Protein AF-0000000084853420 (afdb_homodimer)

Solvent-accessible surface area (backbone atoms only — not comparable to full-atom values): 25354 Å² total; per-residue (Å²): 122,79,71,49,55,56,67,43,65,71,57,53,54,50,48,54,52,38,69,76,38,66,84,68,36,56,29,33,43,26,35,35,35,91,92,45,84,41,27,43,43,42,81,41,51,62,73,45,74,47,56,30,91,78,32,51,34,31,56,25,43,30,34,61,47,59,63,79,36,72,64,50,61,24,34,76,75,37,33,35,26,17,27,32,31,68,32,77,93,63,36,31,35,44,29,38,32,29,40,49,35,46,46,51,26,88,84,35,92,54,20,64,59,27,50,50,49,38,43,48,55,18,63,77,36,65,84,36,38,58,30,67,44,38,60,89,74,45,65,57,64,62,54,47,48,54,57,55,68,71,48,52,35,51,61,40,15,56,42,58,47,70,57,56,67,37,76,42,70,74,42,68,73,46,59,68,69,48,63,66,58,37,57,85,56,57,96,80,44,50,70,65,46,46,50,45,40,52,41,16,53,47,30,40,22,34,31,39,34,42,67,46,33,37,45,38,38,36,64,70,44,89,75,53,44,23,37,39,37,34,60,37,92,85,48,45,66,46,74,45,58,26,33,88,123,78,71,48,54,55,66,43,65,70,57,54,54,50,48,53,50,37,70,76,37,66,85,68,36,56,30,34,43,26,36,36,35,90,92,45,86,40,26,43,43,40,79,41,50,62,73,45,75,49,53,30,89,78,34,52,33,30,55,23,43,31,36,62,47,59,62,79,35,72,65,49,60,24,34,75,76,37,33,34,26,16,27,32,31,68,32,77,95,64,37,32,34,45,28,37,31,30,39,49,34,45,45,52,25,88,84,36,92,56,20,65,59,26,50,50,48,38,44,49,55,20,63,78,36,66,83,35,37,58,30,67,44,38,61,88,73,44,66,58,65,62,54,45,48,54,55,56,67,70,48,52,34,53,61,42,14,57,44,60,46,71,56,55,67,37,73,43,71,75,42,69,72,45,58,68,69,49,63,65,60,38,56,86,59,56,96,81,44,51,69,66,47,44,50,47,41,51,43,16,52,48,29,40,21,35,31,40,35,42,65,46,33,36,45,36,38,36,64,72,45,88,76,53,44,23,38,39,37,34,60,37,92,86,48,45,67,46,73,44,58,24,31,89

Nearest PDB structures (foldseek):
  2i51-assembly1_A  TM=8.371E-01  e=6.463E-18  Nostoc punctiforme PCC 73102
  2i51-assembly1_B  TM=8.275E-01  e=1.420E-17  Nostoc punctiforme PCC 73102
  2ou5-assembly1_B  TM=7.663E-01  e=4.187E-11  Jannaschia sp. CCS1
  2i02-assembly1_B  TM=7.041E-01  e=1.397E-06  Nostoc punctiforme PCC 73102
  2i02-assembly1_A  TM=6.610E-01  e=1.891E-06  Nostoc punctiforme PCC 73102

Secondary structure (DSSP, 8-state):
-----PPPHHHHHHHHHHHH-TT--EEEEEEE-TTSS-EEEEEEE--EEE--TT-TTSPEEEEEEETTSHHHHHHHH--EEEEEEEETTTTEEEEEEEEEEEE--TTSTTHHHHHHHHHHHHHHSTTSHHHHT-TTTS-HHHHHHHHHHHS-HHHHHHTTSSPTTSB-TTHHHHHTTS-S------TT--HHHHHHHHHHHHHEEEEEEEEEEEEEEE-SSSS-EEEEEEE-TTSSEEEEEE--/-----PPPHHHHHHHHHHHH-TT--EEEEEEE-TTSS-EEEEEEE--EEE--TT-TTSPEEEEEEETTSHHHHHHHH--EEEEEEEETTTTEEEEEEEEEEEE--TTSTTHHHHHHHHHHHHHH-TTSHHHHT-TTTS-HHHHHHHHHHHS-HHHHHHTTSSPTTSB-TTHHHHHTTS-S------TT--HHHHHHHHHHHHHEEEEEEEEEEEEEEE-SSSS-EEEEEEE-TTSSEEEEEE--

Organism: Agaricus bisporus var. burnettii (strain JB137-S8 / ATCC MYA-4627 / FGSC 10392) (NCBI:txid597362)

Foldseek 3Di:
DQAPQDAAPVVVVVVVVCVVVVVLQKKKKWFDDPVDPDIDIDIWGWDDWDFDPRHNNFIKTKTKDFCLDPVVVRCLVPQWMKMWRADPVQRKIKIFTFGKAKCADPPAPCRVSRLVSLQVSCVVPCQHRSVNCVSVPHPVLVVQVVSLQVDFQQVLQVLQDPDPPDDDPPPPVVVVPGDRGADDADPPRDPVNVVSNVSSSRRMMMMITGGQKMWMWGVNDPVTWIKIWGADPVHHTDIDTDDD/DQAPQDAAPVVVVVVVVCVVVVVLQKKKKWFDDPVDPDIDIDIWGWDDWDFDPRHNNWIKTKTKDFCLDPVVVRCLVPQWMKMWRADPVQRKIKIFTFGKAKDADPPAPCRVSRLVSLQVSCVVPCQHRSVNCVSVPHPVLVVLVVSLQPDFQQVLQVLQDPDPPDDDPPPPVVVVPGDRGADDADPPRDPVNVVSNVSSSRRMMMMITGGQKMWMWGVNDPVTWIKIWGADPVGHTDIDTDDD

Radius of gyration: 23.82 Å; Cα contacts (8 Å, |Δi|>4): 1023; chains: 2; bounding box: 63×71×55 Å

pLDDT: mean 95.32, std 7.22, range [38.47, 98.94]

Sequence (488 aa):
MPLNTTIPRWKTLLDKTLAQFPRSNTFQLATIDTASPIPHVRSHIFRSFLQSESTPNLPLLISSTDIRTPKVDQIINNPNIETSWWIEDTQEQFRFTGRLSLVASPHHELFTVTRDHLVNNAKVDPEGGLAALKPAEYDWETKRFEMFKAMSAHMKASWCRPVPGSILKGGQEEARKWPERVEEPGDDGNEEAKKNWATALSNFALVVIEPIEIDYLTMAIVPNRRFRFVRAVEGGWDEVEVVPMPLNTTIPRWKTLLDKTLAQFPRSNTFQLATIDTASPIPHVRSHIFRSFLQSESTPNLPLLISSTDIRTPKVDQIINNPNIETSWWIEDTQEQFRFTGRLSLVASPHHELFTVTRDHLVNNAKVDPEGGLAALKPAEYDWETKRFEMFKAMSAHMKASWCRPVPGSILKGGQEEARKWPERVEEPGDDGNEEAKKNWATALSNFALVVIEPIEIDYLTMAIVPNRRFRFVRAVEGGWDEVEVVP

Structure (mmCIF, N/CA/C/O backbone):
data_AF-0000000084853420-model_v1
#
loop_
_entity.id
_entity.type
_entity.pdbx_description
1 polymer "Pyridoxamine 5'-phosphate oxidase Alr4036 family FMN-binding domain-containing protein"
#
loop_
_atom_site.group_PDB
_atom_site.id
_atom_site.type_symbol
_atom_site.label_atom_id
_atom_site.label_alt_id
_atom_site.label_comp_id
_atom_site.label_asym_id
_atom_site.label_entity_id
_atom_site.label_seq_id
_atom_site.pdbx_PDB_ins_code
_atom_site.Cartn_x
_atom_site.Cartn_y
_atom_site.Cartn_z
_atom_site.occupancy
_atom_site.B_iso_or_equiv
_atom_site.auth_seq_id
_atom_site.auth_comp_id
_atom_site.auth_asym_id
_atom_site.auth_atom_id
_atom_site.pdbx_PDB_model_num
ATOM 1 N N . MET A 1 1 ? -27.828 -24.516 5.926 1 38.84 1 MET A N 1
ATOM 2 C CA . MET A 1 1 ? -28.266 -23.188 5.492 1 38.84 1 MET A CA 1
ATOM 3 C C . MET A 1 1 ? -27.922 -22.969 4.023 1 38.84 1 MET A C 1
ATOM 5 O O . MET A 1 1 ? -26.891 -23.438 3.537 1 38.84 1 MET A O 1
ATOM 9 N N . PRO A 1 2 ? -28.797 -22.625 3.289 1 48.44 2 PRO A N 1
ATOM 10 C CA . PRO A 1 2 ? -28.5 -22.547 1.855 1 48.44 2 PRO A CA 1
ATOM 11 C C . PRO A 1 2 ? -27.266 -21.719 1.554 1 48.44 2 PRO A C 1
ATOM 13 O O . PRO A 1 2 ? -26.953 -20.766 2.277 1 48.44 2 PRO A O 1
ATOM 16 N N . LEU A 1 3 ? -26.25 -22.438 0.943 1 56.06 3 LEU A N 1
ATOM 17 C CA . LEU A 1 3 ? -25.016 -21.781 0.542 1 56.06 3 LEU A CA 1
ATOM 18 C C . LEU A 1 3 ? -25.297 -20.453 -0.151 1 56.06 3 LEU A C 1
ATOM 20 O O . LEU A 1 3 ? -26.109 -20.391 -1.066 1 56.06 3 LEU A O 1
ATOM 24 N N . ASN A 1 4 ? -25.25 -19.344 0.563 1 63.25 4 ASN A N 1
ATOM 25 C CA . ASN A 1 4 ? -25.359 -18.031 -0.069 1 63.25 4 ASN A CA 1
ATOM 26 C C . ASN A 1 4 ? -24.5 -17.938 -1.323 1 63.25 4 ASN A C 1
ATOM 28 O O . ASN A 1 4 ? -23.266 -17.984 -1.241 1 63.25 4 ASN A O 1
ATOM 32 N N . THR A 1 5 ? -25.109 -18.203 -2.492 1 76.88 5 THR A N 1
ATOM 33 C CA . THR A 1 5 ? -24.422 -18.266 -3.773 1 76.88 5 THR A CA 1
ATOM 34 C C . THR A 1 5 ? -24.391 -16.891 -4.441 1 76.88 5 THR A C 1
ATOM 36 O O . THR A 1 5 ? -23.984 -16.766 -5.598 1 76.88 5 THR A O 1
ATOM 39 N N . THR A 1 6 ? -24.781 -15.969 -3.697 1 85.12 6 THR A N 1
ATOM 40 C CA . THR A 1 6 ? -24.875 -14.641 -4.297 1 85.12 6 THR A CA 1
ATOM 41 C C . THR A 1 6 ? -23.5 -13.977 -4.336 1 85.12 6 THR A C 1
ATOM 43 O O . THR A 1 6 ? -22.781 -13.969 -3.336 1 85.12 6 THR A O 1
ATOM 46 N N . ILE A 1 7 ? -23.125 -13.508 -5.535 1 92.25 7 ILE A N 1
ATOM 47 C CA . ILE A 1 7 ? -21.891 -12.75 -5.691 1 92.25 7 ILE A CA 1
ATOM 48 C C . ILE A 1 7 ? -21.922 -11.516 -4.785 1 92.25 7 ILE A C 1
ATOM 50 O O . ILE A 1 7 ? -22.875 -10.742 -4.816 1 92.25 7 ILE A O 1
ATOM 54 N N . PRO A 1 8 ? -20.922 -11.461 -3.959 1 94.88 8 PRO A N 1
ATOM 55 C CA . PRO A 1 8 ? -20.969 -10.297 -3.066 1 94.88 8 PRO A CA 1
ATOM 56 C C . PRO A 1 8 ? -20.859 -8.969 -3.816 1 94.88 8 PRO A C 1
ATOM 58 O O . PRO A 1 8 ? -20.203 -8.898 -4.859 1 94.88 8 PRO A O 1
ATOM 61 N N . ARG A 1 9 ? -21.422 -7.938 -3.283 1 96.5 9 ARG A N 1
ATOM 62 C CA . ARG A 1 9 ? -21.5 -6.637 -3.941 1 96.5 9 ARG A CA 1
ATOM 63 C C . ARG A 1 9 ? -20.109 -6.078 -4.207 1 96.5 9 ARG A C 1
ATOM 65 O O . ARG A 1 9 ? -19.875 -5.449 -5.238 1 96.5 9 ARG A O 1
ATOM 72 N N . TRP A 1 10 ? -19.172 -6.25 -3.242 1 97.88 10 TRP A N 1
ATOM 73 C CA . TRP A 1 10 ? -17.844 -5.699 -3.434 1 97.88 10 TRP A CA 1
ATOM 74 C C . TRP A 1 10 ? -17.188 -6.277 -4.688 1 97.88 10 TRP A C 1
ATOM 76 O O . TRP A 1 10 ? -16.453 -5.578 -5.383 1 97.88 10 TRP A O 1
ATOM 86 N N . LYS A 1 11 ? -17.406 -7.566 -4.969 1 97.81 11 LYS A N 1
ATOM 87 C CA . LYS A 1 11 ? -16.844 -8.156 -6.176 1 97.81 11 LYS A CA 1
ATOM 88 C C . LYS A 1 11 ? -17.5 -7.582 -7.43 1 97.81 11 LYS A C 1
ATOM 90 O O . LYS A 1 11 ? -16.812 -7.332 -8.43 1 97.81 11 LYS A O 1
ATOM 95 N N . THR A 1 12 ? -18.828 -7.418 -7.348 1 97.62 12 THR A N 1
ATOM 96 C CA . THR A 1 12 ? -19.547 -6.824 -8.477 1 97.62 12 THR A CA 1
ATOM 97 C C . THR A 1 12 ? -18.984 -5.438 -8.797 1 97.62 12 THR A C 1
ATOM 99 O O . THR A 1 12 ? -18.766 -5.105 -9.961 1 97.62 12 THR A O 1
ATOM 102 N N . LEU A 1 13 ? -18.766 -4.676 -7.793 1 98 13 LEU A N 1
ATOM 103 C CA . LEU A 1 13 ? -18.219 -3.336 -7.957 1 98 13 LEU A CA 1
ATOM 104 C C . LEU A 1 13 ? -16.828 -3.395 -8.594 1 98 13 LEU A C 1
ATOM 106 O O . LEU A 1 13 ? -16.547 -2.654 -9.539 1 98 13 LEU A O 1
ATOM 110 N N . LEU A 1 14 ? -15.984 -4.262 -8.117 1 98.44 14 LEU A N 1
ATOM 111 C CA . LEU A 1 14 ? -14.617 -4.387 -8.625 1 98.44 14 LEU A CA 1
ATOM 112 C C . LEU A 1 14 ? -14.625 -4.895 -10.062 1 98.44 14 LEU A C 1
ATOM 114 O O . LEU A 1 14 ? -13.875 -4.395 -10.906 1 98.44 14 LEU A O 1
ATOM 118 N N . ASP A 1 15 ? -15.5 -5.844 -10.328 1 98.19 15 ASP A N 1
ATOM 119 C CA . ASP A 1 15 ? -15.609 -6.379 -11.68 1 98.19 15 ASP A CA 1
ATOM 120 C C . ASP A 1 15 ? -15.992 -5.285 -12.672 1 98.19 15 ASP A C 1
ATOM 122 O O . ASP A 1 15 ? -15.438 -5.215 -13.773 1 98.19 15 ASP A O 1
ATOM 126 N N . LYS A 1 16 ? -16.938 -4.551 -12.289 1 98.12 16 LYS A N 1
ATOM 127 C CA . LYS A 1 16 ? -17.375 -3.461 -13.148 1 98.12 16 LYS A CA 1
ATOM 128 C C . LYS A 1 16 ? -16.234 -2.498 -13.453 1 98.12 16 LYS A C 1
ATOM 130 O O . LYS A 1 16 ? -16.031 -2.1 -14.602 1 98.12 16 LYS A O 1
ATOM 135 N N . THR A 1 17 ? -15.508 -2.115 -12.43 1 98 17 THR A N 1
ATOM 136 C CA . THR A 1 17 ? -14.375 -1.2 -12.57 1 98 17 THR A CA 1
ATOM 137 C C . THR A 1 17 ? -13.312 -1.786 -13.492 1 98 17 THR A C 1
ATOM 139 O O . THR A 1 17 ? -12.844 -1.113 -14.414 1 98 17 THR A O 1
ATOM 142 N N . LEU A 1 18 ? -12.969 -3.061 -13.289 1 97.94 18 LEU A N 1
ATOM 143 C CA . LEU A 1 18 ? -11.898 -3.691 -14.055 1 97.94 18 LEU A CA 1
ATOM 144 C C . LEU A 1 18 ? -12.336 -3.939 -15.492 1 97.94 18 LEU A C 1
ATOM 146 O O . LEU A 1 18 ? -11.5 -3.949 -16.406 1 97.94 18 LEU A O 1
ATOM 150 N N . ALA A 1 19 ? -13.633 -4.141 -15.688 1 98.06 19 ALA A N 1
ATOM 151 C CA . ALA A 1 19 ? -14.148 -4.27 -17.047 1 98.06 19 ALA A CA 1
ATOM 152 C C . ALA A 1 19 ? -13.953 -2.975 -17.828 1 98.06 19 ALA A C 1
ATOM 154 O O . ALA A 1 19 ? -13.633 -3.004 -19.016 1 98.06 19 ALA A O 1
ATOM 155 N N . GLN A 1 20 ? -14.125 -1.887 -17.172 1 97.75 20 GLN A N 1
ATOM 156 C CA . GLN A 1 20 ? -14 -0.577 -17.812 1 97.75 20 GLN A CA 1
ATOM 157 C C . GLN A 1 20 ? -12.539 -0.155 -17.906 1 97.75 20 GLN A C 1
ATOM 159 O O . GLN A 1 20 ? -12.133 0.484 -18.891 1 97.75 20 GLN A O 1
ATOM 164 N N . PHE A 1 21 ? -11.766 -0.475 -16.906 1 97.31 21 PHE A N 1
ATOM 165 C CA . PHE A 1 21 ? -10.359 -0.098 -16.844 1 97.31 21 PHE A CA 1
ATOM 166 C C . PHE A 1 21 ? -9.492 -1.309 -16.531 1 97.31 21 PHE A C 1
ATOM 168 O O . PHE A 1 21 ? -8.922 -1.407 -15.438 1 97.31 21 PHE A O 1
ATOM 175 N N . PRO A 1 22 ? -9.25 -2.125 -17.5 1 95.88 22 PRO A N 1
ATOM 176 C CA . PRO A 1 22 ? -8.555 -3.395 -17.281 1 95.88 22 PRO A CA 1
ATOM 177 C C . PRO A 1 22 ? -7.113 -3.203 -16.812 1 95.88 22 PRO A C 1
ATOM 179 O O . PRO A 1 22 ? -6.535 -4.105 -16.203 1 95.88 22 PRO A O 1
ATOM 182 N N . ARG A 1 23 ? -6.461 -2.027 -17.031 1 94.38 23 ARG A N 1
ATOM 183 C CA . ARG A 1 23 ? -5.074 -1.791 -16.625 1 94.38 23 ARG A CA 1
ATOM 184 C C . ARG A 1 23 ? -4.988 -1.332 -15.18 1 94.38 23 ARG A C 1
ATOM 186 O O . ARG A 1 23 ? -3.895 -1.18 -14.633 1 94.38 23 ARG A O 1
ATOM 193 N N . SER A 1 24 ? -6.16 -1.145 -14.531 1 96.94 24 SER A N 1
ATOM 194 C CA . SER A 1 24 ? -6.203 -0.733 -13.133 1 96.94 24 SER A CA 1
ATOM 195 C C . SER A 1 24 ? -6.168 -1.939 -12.203 1 96.94 24 SER A C 1
ATOM 197 O O . SER A 1 24 ? -6.973 -2.039 -11.281 1 96.94 24 SER A O 1
ATOM 199 N N . ASN A 1 25 ? -5.172 -2.869 -12.461 1 98 25 ASN A N 1
ATOM 200 C CA . ASN A 1 25 ? -5.145 -4.121 -11.711 1 98 25 ASN A CA 1
ATOM 201 C C . ASN A 1 25 ? -3.945 -4.18 -10.773 1 98 25 ASN A C 1
ATOM 203 O O . ASN A 1 25 ? -3.578 -5.254 -10.297 1 98 25 ASN A O 1
ATOM 207 N N . THR A 1 26 ? -3.256 -3.006 -10.508 1 98.38 26 THR A N 1
ATOM 208 C CA . THR A 1 26 ? -2.152 -2.926 -9.562 1 98.38 26 THR A CA 1
ATOM 209 C C . THR A 1 26 ? -2.66 -2.568 -8.172 1 98.38 26 THR A C 1
ATOM 211 O O . THR A 1 26 ? -3.463 -1.645 -8.016 1 98.38 26 THR A O 1
ATOM 214 N N . PHE A 1 27 ? -2.281 -3.322 -7.168 1 98.75 27 PHE A N 1
ATOM 215 C CA . PHE A 1 27 ? -2.613 -3.006 -5.785 1 98.75 27 PHE A CA 1
ATOM 216 C C . PHE A 1 27 ? -1.39 -3.15 -4.887 1 98.75 27 PHE A C 1
ATOM 218 O O . PHE A 1 27 ? -0.365 -3.691 -5.309 1 98.75 27 PHE A O 1
ATOM 225 N N . GLN A 1 28 ? -1.406 -2.578 -3.707 1 98.94 28 GLN A N 1
ATOM 226 C CA . GLN A 1 28 ? -0.316 -2.658 -2.74 1 98.94 28 GLN A CA 1
ATOM 227 C C . GLN A 1 28 ? -0.636 -3.658 -1.634 1 98.94 28 GLN A C 1
ATOM 229 O O . GLN A 1 28 ? -1.738 -3.65 -1.082 1 98.94 28 GLN A O 1
ATOM 234 N N . LEU A 1 29 ? 0.325 -4.512 -1.329 1 98.94 29 LEU A N 1
ATOM 235 C CA . LEU A 1 29 ? 0.195 -5.594 -0.356 1 98.94 29 LEU A CA 1
ATOM 236 C C . LEU A 1 29 ? 1.131 -5.371 0.828 1 98.94 29 LEU A C 1
ATOM 238 O O . LEU A 1 29 ? 2.344 -5.242 0.65 1 98.94 29 LEU A O 1
ATOM 242 N N . ALA A 1 30 ? 0.533 -5.328 2.018 1 98.88 30 ALA A N 1
ATOM 243 C CA . ALA A 1 30 ? 1.322 -5.145 3.232 1 98.88 30 ALA A CA 1
ATOM 244 C C . ALA A 1 30 ? 1.454 -6.453 4.004 1 98.88 30 ALA A C 1
ATOM 246 O O . ALA A 1 30 ? 0.475 -7.188 4.168 1 98.88 30 ALA A O 1
ATOM 247 N N . THR A 1 31 ? 2.654 -6.77 4.445 1 98.75 31 THR A N 1
ATOM 248 C CA . THR A 1 31 ? 2.975 -7.91 5.297 1 98.75 31 THR A CA 1
ATOM 249 C C . THR A 1 31 ? 3.736 -7.457 6.539 1 98.75 31 THR A C 1
ATOM 251 O O . THR A 1 31 ? 4.16 -6.305 6.629 1 98.75 31 THR A O 1
ATOM 254 N N . ILE A 1 32 ? 3.838 -8.336 7.465 1 97.44 32 ILE A N 1
ATOM 255 C CA . ILE A 1 32 ? 4.621 -8.102 8.672 1 97.44 32 ILE A CA 1
ATOM 256 C C . ILE A 1 32 ? 5.812 -9.055 8.711 1 97.44 32 ILE A C 1
ATOM 258 O O . ILE A 1 32 ? 5.656 -10.266 8.508 1 97.44 32 ILE A O 1
ATOM 262 N N . ASP A 1 33 ? 7.004 -8.477 8.812 1 95.69 33 ASP A N 1
ATOM 263 C CA . ASP A 1 33 ? 8.164 -9.266 9.211 1 95.69 33 ASP A CA 1
ATOM 264 C C . ASP A 1 33 ? 8.219 -9.43 10.727 1 95.69 33 ASP A C 1
ATOM 266 O O . ASP A 1 33 ? 8.539 -8.477 11.445 1 95.69 33 ASP A O 1
ATOM 270 N N . THR A 1 34 ? 7.977 -10.562 11.219 1 93.31 34 THR A N 1
ATOM 271 C CA . THR A 1 34 ? 7.852 -10.781 12.656 1 93.31 34 THR A CA 1
ATOM 272 C C . THR A 1 34 ? 9.172 -10.523 13.367 1 93.31 34 THR A C 1
ATOM 274 O O . THR A 1 34 ? 9.211 -10.375 14.586 1 93.31 34 THR A O 1
ATOM 277 N N . ALA A 1 35 ? 10.25 -10.461 12.602 1 94.12 35 ALA A N 1
ATOM 278 C CA . ALA A 1 35 ? 11.57 -10.211 13.18 1 94.12 35 ALA A CA 1
ATOM 279 C C . ALA A 1 35 ? 11.867 -8.719 13.227 1 94.12 35 ALA A C 1
ATOM 281 O O . ALA A 1 35 ? 12.891 -8.297 13.773 1 94.12 35 ALA A O 1
ATOM 282 N N . SER A 1 36 ? 10.984 -7.957 12.57 1 94.25 36 SER A N 1
ATOM 283 C CA . SER A 1 36 ? 11.195 -6.516 12.477 1 94.25 36 SER A CA 1
ATOM 284 C C . SER A 1 36 ? 9.914 -5.75 12.812 1 94.25 36 SER A C 1
ATOM 286 O O . SER A 1 36 ? 8.812 -6.195 12.484 1 94.25 36 SER A O 1
ATOM 288 N N . PRO A 1 37 ? 10.031 -4.613 13.477 1 94.94 37 PRO A N 1
ATOM 289 C CA . PRO A 1 37 ? 8.859 -3.793 13.789 1 94.94 37 PRO A CA 1
ATOM 290 C C . PRO A 1 37 ? 8.359 -2.996 12.586 1 94.94 37 PRO A C 1
ATOM 292 O O . PRO A 1 37 ? 7.441 -2.186 12.719 1 94.94 37 PRO A O 1
ATOM 295 N N . ILE A 1 38 ? 8.906 -3.236 11.43 1 97.25 38 ILE A N 1
ATOM 296 C CA . ILE A 1 38 ? 8.578 -2.453 10.242 1 97.25 38 ILE A CA 1
ATOM 297 C C . ILE A 1 38 ? 7.648 -3.254 9.336 1 97.25 38 ILE A C 1
ATOM 299 O O . ILE A 1 38 ? 7.984 -4.363 8.914 1 97.25 38 ILE A O 1
ATOM 303 N N . PRO A 1 39 ? 6.461 -2.713 9.086 1 98.19 39 PRO A N 1
ATOM 304 C CA . PRO A 1 39 ? 5.672 -3.348 8.023 1 98.19 39 PRO A CA 1
ATOM 305 C C . PRO A 1 39 ? 6.301 -3.191 6.645 1 98.19 39 PRO A C 1
ATOM 307 O O . PRO A 1 39 ? 7.086 -2.264 6.422 1 98.19 39 PRO A O 1
ATOM 310 N N . HIS A 1 40 ? 5.992 -4.117 5.785 1 98.62 40 HIS A N 1
ATOM 311 C CA . HIS A 1 40 ? 6.473 -4.039 4.41 1 98.62 40 HIS A CA 1
ATOM 312 C C . HIS A 1 40 ? 5.312 -3.951 3.426 1 98.62 40 HIS A C 1
ATOM 314 O O . HIS A 1 40 ? 4.297 -4.633 3.592 1 98.62 40 HIS A O 1
ATOM 320 N N . VAL A 1 41 ? 5.402 -3.09 2.432 1 98.81 41 VAL A N 1
ATOM 321 C CA . VAL A 1 41 ? 4.324 -2.918 1.463 1 98.81 41 VAL A CA 1
ATOM 322 C C . VAL A 1 41 ? 4.902 -2.82 0.054 1 98.81 41 VAL A C 1
ATOM 324 O O . VAL A 1 41 ? 5.891 -2.113 -0.17 1 98.81 41 VAL A O 1
ATOM 327 N N . ARG A 1 42 ? 4.344 -3.574 -0.889 1 98.44 42 ARG A N 1
ATOM 328 C CA . ARG A 1 42 ? 4.801 -3.607 -2.273 1 98.44 42 ARG A CA 1
ATOM 329 C C . ARG A 1 42 ? 3.627 -3.744 -3.236 1 98.44 42 ARG A C 1
ATOM 331 O O . ARG A 1 42 ? 2.535 -4.152 -2.838 1 98.44 42 ARG A O 1
ATOM 338 N N . SER A 1 43 ? 3.938 -3.426 -4.469 1 98.56 43 SER A N 1
ATOM 339 C CA . SER A 1 43 ? 2.924 -3.527 -5.512 1 98.56 43 SER A CA 1
ATOM 340 C C . SER A 1 43 ? 2.785 -4.961 -6.012 1 98.56 43 SER A C 1
ATOM 342 O O . SER A 1 43 ? 3.781 -5.672 -6.156 1 98.56 43 SER A O 1
ATOM 344 N N . HIS A 1 44 ? 1.597 -5.352 -6.238 1 98.62 44 HIS A N 1
ATOM 345 C CA . HIS A 1 44 ? 1.212 -6.613 -6.867 1 98.62 44 HIS A CA 1
ATOM 346 C C . HIS A 1 44 ? 0.25 -6.379 -8.023 1 98.62 44 HIS A C 1
ATOM 348 O O . HIS A 1 44 ? -0.404 -5.336 -8.094 1 98.62 44 HIS A O 1
ATOM 354 N N . ILE A 1 45 ? 0.21 -7.359 -8.906 1 98.06 45 ILE A N 1
ATOM 355 C CA . ILE A 1 45 ? -0.733 -7.34 -10.016 1 98.06 45 ILE A CA 1
ATOM 356 C C . ILE A 1 45 ? -1.837 -8.367 -9.773 1 98.06 45 ILE A C 1
ATOM 358 O O . ILE A 1 45 ? -1.556 -9.547 -9.531 1 98.06 45 ILE A O 1
ATOM 362 N N . PHE A 1 46 ? -3.047 -7.855 -9.773 1 98.75 46 PHE A N 1
ATOM 363 C CA . PHE A 1 46 ? -4.191 -8.758 -9.742 1 98.75 46 PHE A CA 1
ATOM 364 C C . PHE A 1 46 ? -4.312 -9.523 -11.055 1 98.75 46 PHE A C 1
ATOM 366 O O . PHE A 1 46 ? -4.289 -8.93 -12.133 1 98.75 46 PHE A O 1
ATOM 373 N N . ARG A 1 47 ? -4.551 -10.773 -10.938 1 97.88 47 ARG A N 1
ATOM 374 C CA . ARG A 1 47 ? -4.566 -11.586 -12.156 1 97.88 47 ARG A CA 1
ATOM 375 C C . ARG A 1 47 ? -5.949 -12.18 -12.398 1 97.88 47 ARG A C 1
ATOM 377 O O . ARG A 1 47 ? -6.43 -12.203 -13.531 1 97.88 47 ARG A O 1
ATOM 384 N N . SER A 1 48 ? -6.539 -12.742 -11.32 1 97.38 48 SER A N 1
ATOM 385 C CA . SER A 1 48 ? -7.863 -13.336 -11.484 1 97.38 48 SER A CA 1
ATOM 386 C C . SER A 1 48 ? -8.508 -13.625 -10.133 1 97.38 48 SER A C 1
ATOM 388 O O . SER A 1 48 ? -7.844 -13.586 -9.102 1 97.38 48 SER A O 1
ATOM 390 N N . PHE A 1 49 ? -9.797 -13.883 -10.188 1 98.12 49 PHE A N 1
ATOM 391 C CA . PHE A 1 49 ? -10.477 -14.516 -9.062 1 98.12 49 PHE A CA 1
ATOM 392 C C . PHE A 1 49 ? -10.438 -16.031 -9.188 1 98.12 49 PHE A C 1
ATOM 394 O O . PHE A 1 49 ? -10.289 -16.562 -10.289 1 98.12 49 PHE A O 1
ATOM 401 N N . LEU A 1 50 ? -10.477 -16.703 -8.094 1 98.06 50 LEU A N 1
ATOM 402 C CA . LEU A 1 50 ? -10.609 -18.156 -8.008 1 98.06 50 LEU A CA 1
ATOM 403 C C . LEU A 1 50 ? -11.641 -18.547 -6.949 1 98.06 50 LEU A C 1
ATOM 405 O O . LEU A 1 50 ? -11.609 -18.016 -5.832 1 98.06 50 LEU A O 1
ATOM 409 N N . GLN A 1 51 ? -12.617 -19.281 -7.312 1 95 51 GLN A N 1
ATOM 410 C CA . GLN A 1 51 ? -13.617 -19.75 -6.363 1 95 51 GLN A CA 1
ATOM 411 C C . GLN A 1 51 ? -14.133 -21.125 -6.754 1 95 51 GLN A C 1
ATOM 413 O O . GLN A 1 51 ? -14.023 -21.531 -7.914 1 95 51 GLN A O 1
ATOM 418 N N . SER A 1 52 ? -14.562 -21.828 -5.707 1 93.12 52 SER A N 1
ATOM 419 C CA . SER A 1 52 ? -15.312 -23.047 -5.992 1 93.12 52 SER A CA 1
ATOM 420 C C . SER A 1 52 ? -16.641 -22.734 -6.688 1 93.12 52 SER A C 1
ATOM 422 O O . SER A 1 52 ? -17.266 -21.719 -6.41 1 93.12 52 SER A O 1
ATOM 424 N N . GLU A 1 53 ? -17.031 -23.641 -7.527 1 90.19 53 GLU A N 1
ATOM 425 C CA . GLU A 1 53 ? -18.328 -23.469 -8.203 1 90.19 53 GLU A CA 1
ATOM 426 C C . GLU A 1 53 ? -19.469 -23.406 -7.195 1 90.19 53 GLU A C 1
ATOM 428 O O . GLU A 1 53 ? -20.469 -22.734 -7.438 1 90.19 53 GLU A O 1
ATOM 433 N N . SER A 1 54 ? -19.312 -24 -6.094 1 88.38 54 SER A N 1
ATOM 434 C CA . SER A 1 54 ? -20.375 -24.078 -5.098 1 88.38 54 SER A CA 1
ATOM 435 C C . SER A 1 54 ? -20.375 -22.875 -4.18 1 88.38 54 SER A C 1
ATOM 437 O O . SER A 1 54 ? -21.312 -22.656 -3.426 1 88.38 54 SER A O 1
ATOM 439 N N . THR A 1 55 ? -19.297 -22.062 -4.211 1 90.12 55 THR A N 1
ATOM 440 C CA . THR A 1 55 ? -19.203 -20.906 -3.334 1 90.12 55 THR A CA 1
ATOM 441 C C . THR A 1 55 ? -18.781 -19.656 -4.113 1 90.12 55 THR A C 1
ATOM 443 O O . THR A 1 55 ? -17.75 -19.062 -3.811 1 90.12 55 THR A O 1
ATOM 446 N N . PRO A 1 56 ? -19.625 -19.25 -5.066 1 91.06 56 PRO A N 1
ATOM 447 C CA . PRO A 1 56 ? -19.281 -18.047 -5.836 1 91.06 56 PRO A CA 1
ATOM 448 C C . PRO A 1 56 ? -19.234 -16.781 -4.977 1 91.06 56 PRO A C 1
ATOM 450 O O . PRO A 1 56 ? -18.688 -15.766 -5.402 1 91.06 56 PRO A O 1
ATOM 453 N N . ASN A 1 57 ? -19.781 -16.875 -3.77 1 93.31 57 ASN A N 1
ATOM 454 C CA . ASN A 1 57 ? -19.844 -15.75 -2.848 1 93.31 57 ASN A CA 1
ATOM 455 C C . ASN A 1 57 ? -18.531 -15.594 -2.072 1 93.31 57 ASN A C 1
ATOM 457 O O . ASN A 1 57 ? -18.359 -14.633 -1.325 1 93.31 57 ASN A O 1
ATOM 461 N N . LEU A 1 58 ? -17.562 -16.516 -2.295 1 94.81 58 LEU A N 1
ATOM 462 C CA . LEU A 1 58 ? -16.312 -16.484 -1.532 1 94.81 58 LEU A CA 1
ATOM 463 C C . LEU A 1 58 ? -15.109 -16.5 -2.461 1 94.81 58 LEU A C 1
ATOM 465 O O . LEU A 1 58 ? -14.25 -17.375 -2.346 1 94.81 58 LEU A O 1
ATOM 469 N N . PRO A 1 59 ? -15.031 -15.5 -3.281 1 96.44 59 PRO A N 1
ATOM 470 C CA . PRO A 1 59 ? -13.914 -15.492 -4.23 1 96.44 59 PRO A CA 1
ATOM 471 C C . PRO A 1 59 ? -12.57 -15.203 -3.559 1 96.44 59 PRO A C 1
ATOM 473 O O . PRO A 1 59 ? -12.5 -14.398 -2.631 1 96.44 59 PRO A O 1
ATOM 476 N N . LEU A 1 60 ? -11.531 -15.938 -3.986 1 98.19 60 LEU A N 1
ATOM 477 C CA . LEU A 1 60 ? -10.133 -15.648 -3.682 1 98.19 60 LEU A CA 1
ATOM 478 C C . LEU A 1 60 ? -9.516 -14.742 -4.742 1 98.19 60 LEU A C 1
ATOM 480 O O . LEU A 1 60 ? -9.953 -14.742 -5.895 1 98.19 60 LEU A O 1
ATOM 484 N N . LEU A 1 61 ? -8.578 -13.922 -4.34 1 98.88 61 LEU A N 1
ATOM 485 C CA . LEU A 1 61 ? -7.797 -13.141 -5.297 1 98.88 61 LEU A CA 1
ATOM 486 C C . LEU A 1 61 ? -6.484 -13.844 -5.621 1 98.88 61 LEU A C 1
ATOM 488 O O . LEU A 1 61 ? -5.793 -14.328 -4.719 1 98.88 61 LEU A O 1
ATOM 492 N N . ILE A 1 62 ? -6.133 -13.852 -6.91 1 98.81 62 ILE A N 1
ATOM 493 C CA . ILE A 1 62 ? -4.898 -14.484 -7.363 1 98.81 62 ILE A CA 1
ATOM 494 C C . ILE A 1 62 ? -3.924 -13.422 -7.863 1 98.81 62 ILE A C 1
ATOM 496 O O . ILE A 1 62 ? -4.289 -12.57 -8.672 1 98.81 62 ILE A O 1
ATOM 500 N N . SER A 1 63 ? -2.803 -13.422 -7.336 1 98.69 63 SER A N 1
ATOM 501 C CA . SER A 1 63 ? -1.621 -12.719 -7.824 1 98.69 63 SER A CA 1
ATOM 502 C C . SER A 1 63 ? -0.428 -13.664 -7.941 1 98.69 63 SER A C 1
ATOM 504 O O . SER A 1 63 ? -0.6 -14.875 -8.07 1 98.69 63 SER A O 1
ATOM 506 N N . SER A 1 64 ? 0.819 -13.086 -8.102 1 98.69 64 SER A N 1
ATOM 507 C CA . SER A 1 64 ? 2.018 -13.914 -8.211 1 98.69 64 SER A CA 1
ATOM 508 C C . SER A 1 64 ? 3.227 -13.219 -7.602 1 98.69 64 SER A C 1
ATOM 510 O O . SER A 1 64 ? 3.172 -12.023 -7.293 1 98.69 64 SER A O 1
ATOM 512 N N . THR A 1 65 ? 4.25 -14 -7.406 1 98.62 65 THR A N 1
ATOM 513 C CA . THR A 1 65 ? 5.5 -13.453 -6.883 1 98.62 65 THR A CA 1
ATOM 514 C C . THR A 1 65 ? 6.676 -14.359 -7.238 1 98.62 65 THR A C 1
ATOM 516 O O . THR A 1 65 ? 6.484 -15.438 -7.797 1 98.62 65 THR A O 1
ATOM 519 N N . ASP A 1 66 ? 7.871 -13.836 -7.117 1 98.69 66 ASP A N 1
ATOM 520 C CA . ASP A 1 66 ? 9.094 -14.633 -7.094 1 98.69 66 ASP A CA 1
ATOM 521 C C . ASP A 1 66 ? 9.281 -15.312 -5.738 1 98.69 66 ASP A C 1
ATOM 523 O O . ASP A 1 66 ? 9.375 -14.641 -4.711 1 98.69 66 ASP A O 1
ATOM 527 N N . ILE A 1 67 ? 9.305 -16.625 -5.727 1 98.81 67 ILE A N 1
ATOM 528 C CA . ILE A 1 67 ? 9.305 -17.438 -4.516 1 98.81 67 ILE A CA 1
ATOM 529 C C . ILE A 1 67 ? 10.547 -17.125 -3.682 1 98.81 67 ILE A C 1
ATOM 531 O O . ILE A 1 67 ? 10.617 -17.484 -2.502 1 98.81 67 ILE A O 1
ATOM 535 N N . ARG A 1 68 ? 11.539 -16.422 -4.266 1 98.31 68 ARG A N 1
ATOM 536 C CA . ARG A 1 68 ? 12.82 -16.188 -3.621 1 98.31 68 ARG A CA 1
ATOM 537 C C . ARG A 1 68 ? 12.805 -14.883 -2.832 1 98.31 68 ARG A C 1
ATOM 539 O O . ARG A 1 68 ? 13.742 -14.594 -2.084 1 98.31 68 ARG A O 1
ATOM 546 N N . THR A 1 69 ? 11.711 -14.078 -2.912 1 97.81 69 THR A N 1
ATOM 547 C CA . THR A 1 69 ? 11.68 -12.742 -2.316 1 97.81 69 THR A CA 1
ATOM 548 C C . THR A 1 69 ? 11.367 -12.828 -0.824 1 97.81 69 THR A C 1
ATOM 550 O O . THR A 1 69 ? 10.773 -13.797 -0.361 1 97.81 69 THR A O 1
ATOM 553 N N . PRO A 1 70 ? 11.68 -11.758 -0.084 1 96.38 70 PRO A N 1
ATOM 554 C CA . PRO A 1 70 ? 11.555 -11.773 1.375 1 96.38 70 PRO A CA 1
ATOM 555 C C . PRO A 1 70 ? 10.109 -11.922 1.843 1 96.38 70 PRO A C 1
ATOM 557 O O . PRO A 1 70 ? 9.859 -12.414 2.943 1 96.38 70 PRO A O 1
ATOM 560 N N . LYS A 1 71 ? 9.172 -11.469 1.076 1 97.75 71 LYS A N 1
ATOM 561 C CA . LYS A 1 71 ? 7.781 -11.531 1.517 1 97.75 71 LYS A CA 1
ATOM 562 C C . LYS A 1 71 ? 7.324 -12.977 1.7 1 97.75 71 LYS A C 1
ATOM 564 O O . LYS A 1 71 ? 6.355 -13.242 2.414 1 97.75 71 LYS A O 1
ATOM 569 N N . VAL A 1 72 ? 7.996 -13.898 1.039 1 98.31 72 VAL A N 1
ATOM 570 C CA . VAL A 1 72 ? 7.641 -15.305 1.159 1 98.31 72 VAL A CA 1
ATOM 571 C C . VAL A 1 72 ? 7.836 -15.766 2.602 1 98.31 72 VAL A C 1
ATOM 573 O O . VAL A 1 72 ? 6.93 -16.344 3.205 1 98.31 72 VAL A O 1
ATOM 576 N N . ASP A 1 73 ? 8.977 -15.445 3.141 1 97.5 73 ASP A N 1
ATOM 577 C CA . ASP A 1 73 ? 9.25 -15.781 4.535 1 97.5 73 ASP A CA 1
ATOM 578 C C . ASP A 1 73 ? 8.289 -15.055 5.473 1 97.5 73 ASP A C 1
ATOM 580 O O . ASP A 1 73 ? 7.816 -15.625 6.453 1 97.5 73 ASP A O 1
ATOM 584 N N . GLN A 1 74 ? 8.047 -13.812 5.191 1 98.31 74 GLN A N 1
ATOM 585 C CA . GLN A 1 74 ? 7.113 -13.031 6 1 98.31 74 GLN A CA 1
ATOM 586 C C . GLN A 1 74 ? 5.734 -13.68 6.035 1 98.31 74 GLN A C 1
ATOM 588 O O . GLN A 1 74 ? 5.148 -13.852 7.105 1 98.31 74 GLN A O 1
ATOM 593 N N . ILE A 1 75 ? 5.27 -14.148 4.883 1 98.19 75 ILE A N 1
ATOM 594 C CA . ILE A 1 75 ? 3.928 -14.703 4.738 1 98.19 75 ILE A CA 1
ATOM 595 C C . ILE A 1 75 ? 3.846 -16.047 5.445 1 98.19 75 ILE A C 1
ATOM 597 O O . ILE A 1 75 ? 2.846 -16.359 6.102 1 98.19 75 ILE A O 1
ATOM 601 N N . ILE A 1 76 ? 4.855 -16.844 5.316 1 97.75 76 ILE A N 1
ATOM 602 C CA . ILE A 1 76 ? 4.883 -18.156 5.957 1 97.75 76 ILE A CA 1
ATOM 603 C C . ILE A 1 76 ? 4.797 -18 7.473 1 97.75 76 ILE A C 1
ATOM 605 O O . ILE A 1 76 ? 4.121 -18.766 8.148 1 97.75 76 ILE A O 1
ATOM 609 N N . ASN A 1 77 ? 5.375 -16.938 8 1 97.38 77 ASN A N 1
ATOM 610 C CA . ASN A 1 77 ? 5.438 -16.734 9.445 1 97.38 77 ASN A CA 1
ATOM 611 C C . ASN A 1 77 ? 4.211 -15.977 9.953 1 97.38 77 ASN A C 1
ATOM 613 O O . ASN A 1 77 ? 3.812 -16.141 11.109 1 97.38 77 ASN A O 1
ATOM 617 N N . ASN A 1 78 ? 3.672 -15.133 9.188 1 97.69 78 ASN A N 1
ATOM 618 C CA . ASN A 1 78 ? 2.457 -14.383 9.484 1 97.69 78 ASN A CA 1
ATOM 619 C C . ASN A 1 78 ? 1.609 -14.164 8.234 1 97.69 78 ASN A C 1
ATOM 621 O O . ASN A 1 78 ? 1.853 -13.234 7.469 1 97.69 78 ASN A O 1
ATOM 625 N N . PRO A 1 79 ? 0.636 -14.961 8.039 1 98.31 79 PRO A N 1
ATOM 626 C CA . PRO A 1 79 ? -0.119 -14.922 6.785 1 98.31 79 PRO A CA 1
ATOM 627 C C . PRO A 1 79 ? -1.133 -13.781 6.738 1 98.31 79 PRO A C 1
ATOM 629 O O . PRO A 1 79 ? -1.812 -13.594 5.727 1 98.31 79 PRO A O 1
ATOM 632 N N . ASN A 1 80 ? -1.332 -13.031 7.867 1 98.31 80 ASN A N 1
ATOM 633 C CA . ASN A 1 80 ? -2.283 -11.93 7.906 1 98.31 80 ASN A CA 1
ATOM 634 C C . ASN A 1 80 ? -1.788 -10.734 7.09 1 98.31 80 ASN A C 1
ATOM 636 O O . ASN A 1 80 ? -0.667 -10.266 7.289 1 98.31 80 ASN A O 1
ATOM 640 N N . ILE A 1 81 ? -2.646 -10.242 6.188 1 98.69 81 ILE A N 1
ATOM 641 C CA . ILE A 1 81 ? -2.248 -9.164 5.285 1 98.69 81 ILE A CA 1
ATOM 642 C C . ILE A 1 81 ? -3.375 -8.141 5.172 1 98.69 81 ILE A C 1
ATOM 644 O O . ILE A 1 81 ? -4.508 -8.406 5.586 1 98.69 81 ILE A O 1
ATOM 648 N N . GLU A 1 82 ? -3.074 -7 4.688 1 98.88 82 GLU A N 1
ATOM 649 C CA . GLU A 1 82 ? -4.027 -6.051 4.113 1 98.88 82 GLU A CA 1
ATOM 650 C C . GLU A 1 82 ? -3.529 -5.504 2.779 1 98.88 82 GLU A C 1
ATOM 652 O O . GLU A 1 82 ? -2.326 -5.316 2.59 1 98.88 82 GLU A O 1
ATOM 657 N N . THR A 1 83 ? -4.414 -5.297 1.84 1 98.88 83 THR A N 1
ATOM 658 C CA . THR A 1 83 ? -4.098 -4.652 0.571 1 98.88 83 THR A CA 1
ATOM 659 C C . THR A 1 83 ? -4.812 -3.311 0.454 1 98.88 83 THR A C 1
ATOM 661 O O . THR A 1 83 ? -5.832 -3.084 1.114 1 98.88 83 THR A O 1
ATOM 664 N N . SER A 1 84 ? -4.246 -2.461 -0.272 1 98.88 84 SER A N 1
ATOM 665 C CA . SER A 1 84 ? -4.891 -1.228 -0.71 1 98.88 84 SER A CA 1
ATOM 666 C C . SER A 1 84 ? -4.875 -1.104 -2.23 1 98.88 84 SER A C 1
ATOM 668 O O . SER A 1 84 ? -3.807 -1.08 -2.844 1 98.88 84 SER A O 1
ATOM 670 N N . TRP A 1 85 ? -6.004 -1.1 -2.783 1 98.88 85 TRP A N 1
ATOM 671 C CA . TRP A 1 85 ? -6.219 -1.004 -4.223 1 98.88 85 TRP A CA 1
ATOM 672 C C . TRP A 1 85 ? -6.898 0.313 -4.586 1 98.88 85 TRP A C 1
ATOM 674 O O . TRP A 1 85 ? -8.125 0.382 -4.684 1 98.88 85 TRP A O 1
ATOM 684 N N . TRP A 1 86 ? -6.082 1.342 -4.828 1 98.44 86 TRP A N 1
ATOM 685 C CA . TRP A 1 86 ? -6.59 2.639 -5.266 1 98.44 86 TRP A CA 1
ATOM 686 C C . TRP A 1 86 ? -6.703 2.697 -6.785 1 98.44 86 TRP A C 1
ATOM 688 O O . TRP A 1 86 ? -5.719 2.473 -7.496 1 98.44 86 TRP A O 1
ATOM 698 N N . ILE A 1 87 ? -7.887 3.002 -7.25 1 97.75 87 ILE A N 1
ATOM 699 C CA . ILE A 1 87 ? -8.148 3.109 -8.68 1 97.75 87 ILE A CA 1
ATOM 700 C C . ILE A 1 87 ? -8.484 4.555 -9.031 1 97.75 87 ILE A C 1
ATOM 702 O O . ILE A 1 87 ? -9.625 4.996 -8.859 1 97.75 87 ILE A O 1
ATOM 706 N N . GLU A 1 88 ? -7.512 5.215 -9.617 1 95.25 88 GLU A N 1
ATOM 707 C CA . GLU A 1 88 ? -7.617 6.645 -9.883 1 95.25 88 GLU A CA 1
ATOM 708 C C . GLU A 1 88 ? -8.719 6.938 -10.891 1 95.25 88 GLU A C 1
ATOM 710 O O . GLU A 1 88 ? -9.469 7.906 -10.742 1 95.25 88 GLU A O 1
ATOM 715 N N . ASP A 1 89 ? -8.914 6.117 -11.914 1 95 89 ASP A N 1
ATOM 716 C CA . ASP A 1 89 ? -9.852 6.332 -13.008 1 95 89 ASP A CA 1
ATOM 717 C C . ASP A 1 89 ? -11.273 6.488 -12.484 1 95 89 ASP A C 1
ATOM 719 O O . ASP A 1 89 ? -12.062 7.27 -13.031 1 95 89 ASP A O 1
ATOM 723 N N . T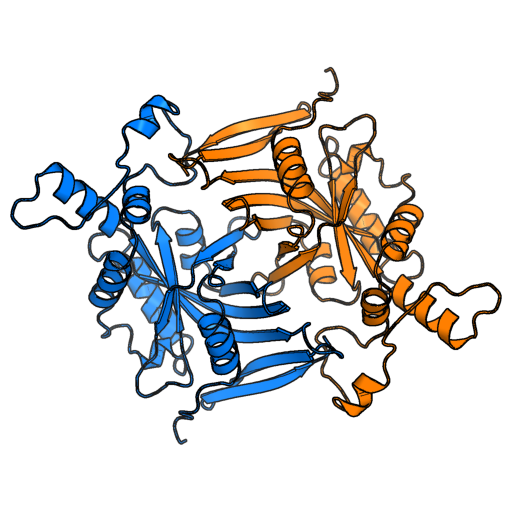HR A 1 90 ? -11.555 5.707 -11.484 1 96.94 90 THR A N 1
ATOM 724 C CA . THR A 1 90 ? -12.914 5.73 -10.961 1 96.94 90 THR A CA 1
ATOM 725 C C . THR A 1 90 ? -12.953 6.367 -9.578 1 96.94 90 THR A C 1
ATOM 727 O O . THR A 1 90 ? -14.023 6.5 -8.977 1 96.94 90 THR A O 1
ATOM 730 N N . GLN A 1 91 ? -11.789 6.695 -9.039 1 96.38 91 GLN A N 1
ATOM 731 C CA . GLN A 1 91 ? -11.656 7.254 -7.695 1 96.38 91 GLN A CA 1
ATOM 732 C C . GLN A 1 91 ? -12.289 6.336 -6.652 1 96.38 91 GLN A C 1
ATOM 734 O O . GLN A 1 91 ? -13.102 6.777 -5.836 1 96.38 91 GLN A O 1
ATOM 739 N N . GLU A 1 92 ? -11.914 5.09 -6.668 1 98.19 92 GLU A N 1
ATOM 740 C CA . GLU A 1 92 ? -12.344 4.047 -5.742 1 98.19 92 GLU A CA 1
ATOM 741 C C . GLU A 1 92 ? -11.148 3.398 -5.051 1 98.19 92 GLU A C 1
ATOM 743 O O . GLU A 1 92 ? -10.055 3.324 -5.621 1 98.19 92 GLU A O 1
ATOM 748 N N . GLN A 1 93 ? -11.406 2.99 -3.855 1 98.75 93 GLN A N 1
ATOM 749 C CA . GLN A 1 93 ? -10.406 2.203 -3.137 1 98.75 93 GLN A CA 1
ATOM 750 C C . GLN A 1 93 ? -11.023 0.944 -2.537 1 98.75 93 GLN A C 1
ATOM 752 O O . GLN A 1 93 ? -12.078 1.008 -1.899 1 98.75 93 GLN A O 1
ATOM 757 N N . PHE A 1 94 ? -10.406 -0.185 -2.775 1 98.88 94 PHE A N 1
ATOM 758 C CA . PHE A 1 94 ? -10.711 -1.454 -2.125 1 98.88 94 PHE A CA 1
ATOM 759 C C . PHE A 1 94 ? -9.57 -1.877 -1.202 1 98.88 94 PHE A C 1
ATOM 761 O O . PHE A 1 94 ? -8.43 -2.031 -1.643 1 98.88 94 PHE A O 1
ATOM 768 N N . ARG A 1 95 ? -9.836 -2.02 0.071 1 98.94 95 ARG A N 1
ATOM 769 C CA . ARG A 1 95 ? -8.859 -2.582 0.989 1 98.94 95 ARG A CA 1
ATOM 770 C C . ARG A 1 95 ? -9.289 -3.957 1.484 1 98.94 95 ARG A C 1
ATOM 772 O O . ARG A 1 95 ? -10.359 -4.098 2.078 1 98.94 95 ARG A O 1
ATOM 779 N N . PHE A 1 96 ? -8.508 -4.93 1.207 1 98.81 96 PHE A N 1
ATOM 780 C CA . PHE A 1 96 ? -8.789 -6.309 1.598 1 98.81 96 PHE A CA 1
ATOM 781 C C . PHE A 1 96 ? -7.957 -6.707 2.812 1 98.81 96 PHE A C 1
ATOM 783 O O . PHE A 1 96 ? -6.727 -6.645 2.777 1 98.81 96 PHE A O 1
ATOM 790 N N . THR A 1 97 ? -8.656 -7.043 3.838 1 98.56 97 THR A N 1
ATOM 791 C CA . THR A 1 97 ? -8.023 -7.715 4.969 1 98.56 97 THR A CA 1
ATOM 792 C C . THR A 1 97 ? -8.258 -9.219 4.906 1 98.56 97 THR A C 1
ATOM 794 O O . THR A 1 97 ? -9.383 -9.664 4.656 1 98.56 97 THR A O 1
ATOM 797 N N . GLY A 1 98 ? -7.152 -9.914 5.047 1 98.06 98 GLY A N 1
ATOM 798 C CA . GLY A 1 98 ? -7.336 -11.352 4.957 1 98.06 98 GLY A CA 1
ATOM 799 C C . GLY A 1 98 ? -6.051 -12.133 5.176 1 98.06 98 GLY A C 1
ATOM 800 O O . GLY A 1 98 ? -5.164 -11.688 5.906 1 98.06 98 GLY A O 1
ATOM 801 N N . ARG A 1 99 ? -6.039 -13.367 4.652 1 98.25 99 ARG A N 1
ATOM 802 C CA . ARG A 1 99 ? -4.895 -14.266 4.781 1 98.25 99 ARG A CA 1
ATOM 803 C C . ARG A 1 99 ? -4.332 -14.633 3.41 1 98.25 99 ARG A C 1
ATOM 805 O O . ARG A 1 99 ? -5.082 -14.758 2.439 1 98.25 99 ARG A O 1
ATOM 812 N N . LEU A 1 100 ? -3.082 -14.781 3.373 1 98.75 100 LEU A N 1
ATOM 813 C CA . LEU A 1 100 ? -2.381 -15.055 2.123 1 98.75 100 LEU A CA 1
ATOM 814 C C . LEU A 1 100 ? -1.702 -16.422 2.168 1 98.75 100 LEU A C 1
ATOM 816 O O . LEU A 1 100 ? -1.112 -16.797 3.186 1 98.75 100 LEU A O 1
ATOM 820 N N . SER A 1 101 ? -1.86 -17.203 1.12 1 98.81 101 SER A N 1
ATOM 821 C CA . SER A 1 101 ? -1.151 -18.469 0.901 1 98.81 101 SER A CA 1
ATOM 822 C C . SER A 1 101 ? -0.316 -18.422 -0.373 1 98.81 101 SER A C 1
ATOM 824 O O . SER A 1 101 ? -0.587 -17.609 -1.268 1 98.81 101 SER A O 1
ATOM 826 N N . LEU A 1 102 ? 0.667 -19.234 -0.398 1 98.88 102 LEU A N 1
ATOM 827 C CA . LEU A 1 102 ? 1.551 -19.312 -1.556 1 98.88 102 LEU A CA 1
ATOM 828 C C . LEU A 1 102 ? 1.492 -20.703 -2.184 1 98.88 102 LEU A C 1
ATOM 830 O O . LEU A 1 102 ? 1.311 -21.703 -1.479 1 98.88 102 LEU A O 1
ATOM 834 N N . VAL A 1 103 ? 1.613 -20.75 -3.467 1 98.88 103 VAL A N 1
ATOM 835 C CA . VAL A 1 103 ? 1.744 -22 -4.207 1 98.88 103 VAL A CA 1
ATOM 836 C C . VAL A 1 103 ? 3.08 -22.016 -4.945 1 98.88 103 VAL A C 1
ATOM 838 O O . VAL A 1 103 ? 3.252 -21.328 -5.957 1 98.88 103 VAL A O 1
ATOM 841 N N . ALA A 1 104 ? 3.959 -22.797 -4.477 1 98.75 104 ALA A N 1
ATOM 842 C CA . ALA A 1 104 ? 5.277 -22.953 -5.086 1 98.75 104 ALA A CA 1
ATOM 843 C C . ALA A 1 104 ? 5.301 -24.125 -6.07 1 98.75 104 ALA A C 1
ATOM 845 O O . ALA A 1 104 ? 4.391 -24.953 -6.078 1 98.75 104 ALA A O 1
ATOM 846 N N . SER A 1 105 ? 6.305 -24.125 -6.918 1 98.62 105 SER A N 1
ATOM 847 C CA . SER A 1 105 ? 6.555 -25.25 -7.809 1 98.62 105 SER A CA 1
ATOM 848 C C . SER A 1 105 ? 6.738 -26.547 -7.02 1 98.62 105 SER A C 1
ATOM 850 O O . SER A 1 105 ? 7.398 -26.562 -5.977 1 98.62 105 SER A O 1
ATOM 852 N N . PRO A 1 106 ? 6.125 -27.641 -7.535 1 97.94 106 PRO A N 1
ATOM 853 C CA . PRO A 1 106 ? 6.316 -28.922 -6.855 1 97.94 106 PRO A CA 1
ATOM 854 C C . PRO A 1 106 ? 7.785 -29.328 -6.762 1 97.94 106 PRO A C 1
ATOM 856 O O . PRO A 1 106 ? 8.141 -30.203 -5.969 1 97.94 106 PRO A O 1
ATOM 859 N N . HIS A 1 107 ? 8.641 -28.688 -7.523 1 96 107 HIS A N 1
ATOM 860 C CA . HIS A 1 107 ? 10.055 -29.047 -7.551 1 96 107 HIS A CA 1
ATOM 861 C C . HIS A 1 107 ? 10.883 -28.094 -6.703 1 96 107 HIS A C 1
ATOM 863 O O . HIS A 1 107 ? 12.102 -28.25 -6.59 1 96 107 HIS A O 1
ATOM 869 N N . HIS A 1 108 ? 10.273 -27.078 -6.199 1 97.56 108 HIS A N 1
ATOM 870 C CA . HIS A 1 108 ? 10.992 -26.109 -5.383 1 97.56 108 HIS A CA 1
ATOM 871 C C . HIS A 1 108 ? 11.141 -26.609 -3.947 1 97.56 108 HIS A C 1
ATOM 873 O O . HIS A 1 108 ? 10.273 -27.328 -3.438 1 97.56 108 HIS A O 1
ATOM 879 N N . GLU A 1 109 ? 12.125 -26.156 -3.254 1 97.81 109 GLU A N 1
ATOM 880 C CA . GLU A 1 109 ? 12.414 -26.609 -1.896 1 97.81 109 GLU A CA 1
ATOM 881 C C . GLU A 1 109 ? 11.328 -26.156 -0.925 1 97.81 109 GLU A C 1
ATOM 883 O O . GLU A 1 109 ? 11.102 -26.812 0.102 1 97.81 109 GLU A O 1
ATOM 888 N N . LEU A 1 110 ? 10.555 -25.156 -1.266 1 98.31 110 LEU A N 1
ATOM 889 C CA . LEU A 1 110 ? 9.539 -24.625 -0.371 1 98.31 110 LEU A CA 1
ATOM 890 C C . LEU A 1 110 ? 8.172 -25.234 -0.681 1 98.31 110 LEU A C 1
ATOM 892 O O . LEU A 1 110 ? 7.16 -24.812 -0.112 1 98.31 110 LEU A O 1
ATOM 896 N N . PHE A 1 111 ? 8.148 -26.234 -1.544 1 98.44 111 PHE A N 1
ATOM 897 C CA . PHE A 1 111 ? 6.879 -26.812 -1.967 1 98.44 111 PHE A CA 1
ATOM 898 C C . PHE A 1 111 ? 6.09 -27.328 -0.767 1 98.44 111 PHE A C 1
ATOM 900 O O . PHE A 1 111 ? 4.945 -26.922 -0.549 1 98.44 111 PHE A O 1
ATOM 907 N N . THR A 1 112 ? 6.703 -28.125 0.035 1 98.25 112 THR A N 1
ATOM 908 C CA . THR A 1 112 ? 6.008 -28.766 1.146 1 98.25 112 THR A CA 1
ATOM 909 C C . THR A 1 112 ? 5.531 -27.719 2.158 1 98.25 112 THR A C 1
ATOM 911 O O . THR A 1 112 ? 4.387 -27.766 2.611 1 98.25 112 THR A O 1
ATOM 914 N N . VAL A 1 113 ? 6.355 -26.766 2.441 1 98.25 113 VAL A N 1
ATOM 915 C CA . VAL A 1 113 ? 6.027 -25.766 3.438 1 98.25 113 VAL A CA 1
ATOM 916 C C . VAL A 1 113 ? 4.852 -24.906 2.947 1 98.25 113 VAL A C 1
ATOM 918 O O . VAL A 1 113 ? 3.918 -24.641 3.701 1 98.25 113 VAL A O 1
ATOM 921 N N . THR A 1 114 ? 4.895 -24.484 1.703 1 98.5 114 THR A N 1
ATOM 922 C CA . THR A 1 114 ? 3.826 -23.641 1.173 1 98.5 114 THR A CA 1
ATOM 923 C C . THR A 1 114 ? 2.527 -24.438 1.042 1 98.5 114 THR A C 1
ATOM 925 O O . THR A 1 114 ? 1.443 -23.906 1.296 1 98.5 114 THR A O 1
ATOM 928 N N . ARG A 1 115 ? 2.613 -25.688 0.668 1 98.12 115 ARG A N 1
ATOM 929 C CA . ARG A 1 115 ? 1.435 -26.547 0.59 1 98.12 115 ARG A CA 1
ATOM 930 C C . ARG A 1 115 ? 0.788 -26.719 1.961 1 98.12 115 ARG A C 1
ATOM 932 O O . ARG A 1 115 ? -0.428 -26.578 2.102 1 98.12 115 ARG A O 1
ATOM 939 N N . ASP A 1 116 ? 1.601 -27.047 2.914 1 98.06 116 ASP A N 1
ATOM 940 C CA . ASP A 1 116 ? 1.088 -27.203 4.27 1 98.06 116 ASP A CA 1
ATOM 941 C C . ASP A 1 116 ? 0.468 -25.906 4.777 1 98.06 116 ASP A C 1
ATOM 943 O O . ASP A 1 116 ? -0.581 -25.922 5.426 1 98.06 116 ASP A O 1
ATOM 947 N N . HIS A 1 117 ? 1.176 -24.844 4.496 1 98.06 117 HIS A N 1
ATOM 948 C CA . HIS A 1 117 ? 0.67 -23.531 4.887 1 98.06 117 HIS A CA 1
ATOM 949 C C . HIS A 1 117 ? -0.702 -23.266 4.277 1 98.06 117 HIS A C 1
ATOM 951 O O . HIS A 1 117 ? -1.612 -22.797 4.965 1 98.06 117 HIS A O 1
ATOM 957 N N . LEU A 1 118 ? -0.836 -23.531 3.049 1 98 118 LEU A N 1
ATOM 958 C CA . LEU A 1 118 ? -2.086 -23.375 2.312 1 98 118 LEU A CA 1
ATOM 959 C C . LEU A 1 118 ? -3.189 -24.219 2.924 1 98 118 LEU A C 1
ATOM 961 O O . LEU A 1 118 ? -4.297 -23.734 3.166 1 98 118 LEU A O 1
ATOM 965 N N . VAL A 1 119 ? -2.957 -25.453 3.24 1 98.12 119 VAL A N 1
ATOM 966 C CA . VAL A 1 119 ? -3.912 -26.391 3.838 1 98.12 119 VAL A CA 1
ATOM 967 C C . VAL A 1 119 ? -4.266 -25.922 5.25 1 98.12 119 VAL A C 1
ATOM 969 O O . VAL A 1 119 ? -5.434 -25.953 5.645 1 98.12 119 VAL A O 1
ATOM 972 N N . ASN A 1 120 ? -3.293 -25.5 5.973 1 98 120 ASN A N 1
ATOM 973 C CA . ASN A 1 120 ? -3.521 -25.031 7.336 1 98 120 ASN A CA 1
ATOM 974 C C . ASN A 1 120 ? -4.379 -23.766 7.352 1 98 120 ASN A C 1
ATOM 976 O O . ASN A 1 120 ? -5.234 -23.609 8.227 1 98 120 ASN A O 1
ATOM 980 N N . ASN A 1 121 ? -4.145 -22.859 6.441 1 97.75 121 ASN A N 1
ATOM 981 C CA . ASN A 1 121 ? -4.98 -21.672 6.34 1 97.75 121 ASN A CA 1
ATOM 982 C C . ASN A 1 121 ? -6.445 -22.031 6.109 1 97.75 121 ASN A C 1
ATOM 984 O O . ASN A 1 121 ? -7.34 -21.391 6.656 1 97.75 121 ASN A O 1
ATOM 988 N N . ALA A 1 122 ? -6.68 -23.047 5.316 1 96.81 122 ALA A N 1
ATOM 989 C CA . ALA A 1 122 ? -8.039 -23.516 5.074 1 96.81 122 ALA A CA 1
ATOM 990 C C . ALA A 1 122 ? -8.664 -24.078 6.348 1 96.81 122 ALA A C 1
ATOM 992 O O . ALA A 1 122 ? -9.867 -23.922 6.586 1 96.81 122 ALA A O 1
ATOM 993 N N . LYS A 1 123 ? -7.887 -24.719 7.164 1 97.06 123 LYS A N 1
ATOM 994 C CA . LYS A 1 123 ? -8.375 -25.297 8.414 1 97.06 123 LYS A CA 1
ATOM 995 C C . LYS A 1 123 ? -8.742 -24.203 9.414 1 97.06 123 LYS A C 1
ATOM 997 O O . LYS A 1 123 ? -9.68 -24.375 10.195 1 97.06 123 LYS A O 1
ATOM 1002 N N . VAL A 1 124 ? -7.996 -23.156 9.43 1 94.31 124 VAL A N 1
ATOM 1003 C CA . VAL A 1 124 ? -8.227 -22.047 10.336 1 94.31 124 VAL A CA 1
ATOM 1004 C C . VAL A 1 124 ? -9.578 -21.406 10.039 1 94.31 124 VAL A C 1
ATOM 1006 O O . VAL A 1 124 ? -10.266 -20.922 10.945 1 94.31 124 VAL A O 1
ATOM 1009 N N . ASP A 1 125 ? -9.977 -21.406 8.781 1 91.62 125 ASP A N 1
ATOM 1010 C CA . ASP A 1 125 ? -11.266 -20.891 8.344 1 91.62 125 ASP A CA 1
ATOM 1011 C C . ASP A 1 125 ? -12.023 -21.938 7.516 1 91.62 125 ASP A C 1
ATOM 1013 O O . ASP A 1 125 ? -12.117 -21.812 6.293 1 91.62 125 ASP A O 1
ATOM 1017 N N . PRO A 1 126 ? -12.648 -22.859 8.172 1 92.19 126 PRO A N 1
ATOM 1018 C CA . PRO A 1 126 ? -13.266 -23.984 7.469 1 92.19 126 PRO A CA 1
ATOM 1019 C C . PRO A 1 126 ? -14.453 -23.562 6.605 1 92.19 126 PRO A C 1
ATOM 1021 O O . PRO A 1 126 ? -14.898 -24.328 5.75 1 92.19 126 PRO A O 1
ATOM 1024 N N . GLU A 1 127 ? -14.961 -22.359 6.805 1 89.44 127 GLU A N 1
ATOM 1025 C CA . GLU A 1 127 ? -16.109 -21.891 6.027 1 89.44 127 GLU A CA 1
ATOM 1026 C C . GLU A 1 127 ? -15.664 -20.922 4.926 1 89.44 127 GLU A C 1
ATOM 1028 O O . GLU A 1 127 ? -16.5 -20.328 4.25 1 89.44 127 GLU A O 1
ATOM 1033 N N . GLY A 1 128 ? -14.352 -20.797 4.785 1 93.25 128 GLY A N 1
ATOM 1034 C CA . GLY A 1 128 ? -13.812 -19.859 3.814 1 93.25 128 GLY A CA 1
ATOM 1035 C C . GLY A 1 128 ? -13.727 -20.438 2.412 1 93.25 128 GLY A C 1
ATOM 1036 O O . GLY A 1 128 ? -14.07 -21.594 2.193 1 93.25 128 GLY A O 1
ATOM 1037 N N . GLY A 1 129 ? -13.406 -19.516 1.461 1 94.56 129 GLY A N 1
ATOM 1038 C CA . GLY A 1 129 ? -13.289 -19.891 0.061 1 94.56 129 GLY A CA 1
ATOM 1039 C C . GLY A 1 129 ? -12.195 -20.922 -0.191 1 94.56 129 GLY A C 1
ATOM 1040 O O . GLY A 1 129 ? -12.367 -21.828 -1.02 1 94.56 129 GLY A O 1
ATOM 1041 N N . LEU A 1 130 ? -11.086 -20.781 0.49 1 96.56 130 LEU A N 1
ATOM 1042 C CA . LEU A 1 130 ? -10 -21.734 0.33 1 96.56 130 LEU A CA 1
ATOM 1043 C C . LEU A 1 130 ? -10.43 -23.141 0.772 1 96.56 130 LEU A C 1
ATOM 1045 O O . LEU A 1 130 ? -10.148 -24.125 0.091 1 96.56 130 LEU A O 1
ATOM 1049 N N . ALA A 1 131 ? -11.094 -23.219 1.918 1 95.25 131 ALA A N 1
ATOM 1050 C CA . ALA A 1 131 ? -11.602 -24.484 2.404 1 95.25 131 ALA A CA 1
ATOM 1051 C C . ALA A 1 131 ? -12.57 -25.109 1.404 1 95.25 131 ALA A C 1
ATOM 1053 O O . ALA A 1 131 ? -12.531 -26.312 1.162 1 95.25 131 ALA A O 1
ATOM 1054 N N . ALA A 1 132 ? -13.406 -24.266 0.809 1 94 132 ALA A N 1
ATOM 1055 C CA . ALA A 1 132 ? -14.398 -24.734 -0.153 1 94 132 ALA A CA 1
ATOM 1056 C C . ALA A 1 132 ? -13.719 -25.359 -1.372 1 94 132 ALA A C 1
ATOM 1058 O O . ALA A 1 132 ? -14.266 -26.281 -1.989 1 94 132 ALA A O 1
ATOM 1059 N N . LEU A 1 133 ? -12.539 -24.938 -1.704 1 96.44 133 LEU A N 1
ATOM 1060 C CA . LEU A 1 133 ? -11.797 -25.453 -2.844 1 96.44 133 LEU A CA 1
ATOM 1061 C C . LEU A 1 133 ? -11.156 -26.797 -2.508 1 96.44 133 LEU A C 1
ATOM 1063 O O . LEU A 1 133 ? -10.641 -27.484 -3.395 1 96.44 133 LEU A O 1
ATOM 1067 N N . LYS A 1 134 ? -11.141 -27.188 -1.257 1 96.69 134 LYS A N 1
ATOM 1068 C CA . LYS A 1 134 ? -10.445 -28.391 -0.808 1 96.69 134 LYS A CA 1
ATOM 1069 C C . LYS A 1 134 ? -8.984 -28.375 -1.271 1 96.69 134 LYS A C 1
ATOM 1071 O O . LYS A 1 134 ? -8.594 -29.203 -2.098 1 96.69 134 LYS A O 1
ATOM 1076 N N . PRO A 1 135 ? -8.172 -27.547 -0.632 1 96.94 135 PRO A N 1
ATOM 1077 C CA . PRO A 1 135 ? -6.855 -27.219 -1.185 1 96.94 135 PRO A CA 1
ATOM 1078 C C . PRO A 1 135 ? -5.938 -28.438 -1.259 1 96.94 135 PRO A C 1
ATOM 1080 O O . PRO A 1 135 ? -4.988 -28.453 -2.047 1 96.94 135 PRO A O 1
ATOM 1083 N N . ALA A 1 136 ? -6.152 -29.484 -0.471 1 96.06 136 ALA A N 1
ATOM 1084 C CA . ALA A 1 136 ? -5.336 -30.688 -0.545 1 96.06 136 ALA A CA 1
ATOM 1085 C C . ALA A 1 136 ? -5.613 -31.453 -1.832 1 96.06 136 ALA A C 1
ATOM 1087 O O . ALA A 1 136 ? -4.777 -32.25 -2.287 1 96.06 136 ALA A O 1
ATOM 1088 N N . GLU A 1 137 ? -6.766 -31.234 -2.422 1 96.75 137 GLU A N 1
ATOM 1089 C CA . GLU A 1 137 ? -7.195 -32 -3.588 1 96.75 137 GLU A CA 1
ATOM 1090 C C . GLU A 1 137 ? -7.129 -31.156 -4.855 1 96.75 137 GLU A C 1
ATOM 1092 O O . GLU A 1 137 ? -7.07 -31.688 -5.965 1 96.75 137 GLU A O 1
ATOM 1097 N N . TYR A 1 138 ? -7.285 -29.875 -4.699 1 97.44 138 TYR A N 1
ATOM 1098 C CA . TYR A 1 138 ? -7.281 -28.953 -5.832 1 97.44 138 TYR A CA 1
ATOM 1099 C C . TYR A 1 138 ? -5.961 -29.031 -6.59 1 97.44 138 TYR A C 1
ATOM 1101 O O . TYR A 1 138 ? -4.891 -29.094 -5.98 1 97.44 138 TYR A O 1
ATOM 1109 N N . ASP A 1 139 ? -5.961 -29.031 -7.906 1 97.94 139 ASP A N 1
ATOM 1110 C CA . ASP A 1 139 ? -4.758 -29.109 -8.727 1 97.94 139 ASP A CA 1
ATOM 1111 C C . ASP A 1 139 ? -4.09 -27.734 -8.852 1 97.94 139 ASP A C 1
ATOM 1113 O O . ASP A 1 139 ? -4.137 -27.109 -9.914 1 97.94 139 ASP A O 1
ATOM 1117 N N . TRP A 1 140 ? -3.375 -27.344 -7.898 1 98.56 140 TRP A N 1
ATOM 1118 C CA . TRP A 1 140 ? -2.73 -26.031 -7.82 1 98.56 140 TRP A CA 1
ATOM 1119 C C . TRP A 1 140 ? -1.667 -25.875 -8.898 1 98.56 140 TRP A C 1
ATOM 1121 O O . TRP A 1 140 ? -1.448 -24.781 -9.414 1 98.56 140 TRP A O 1
ATOM 1131 N N . GLU A 1 141 ? -0.983 -26.938 -9.219 1 98.5 141 GLU A N 1
ATOM 1132 C CA . GLU A 1 141 ? 0.078 -26.844 -10.219 1 98.5 141 GLU A CA 1
ATOM 1133 C C . GLU A 1 141 ? -0.49 -26.5 -11.594 1 98.5 141 GLU A C 1
ATOM 1135 O O . GLU A 1 141 ? 0.096 -25.719 -12.336 1 98.5 141 GLU A O 1
ATOM 1140 N N . THR A 1 142 ? -1.551 -27.141 -11.938 1 98.44 142 THR A N 1
ATOM 1141 C CA . THR A 1 142 ? -2.201 -26.797 -13.195 1 98.44 142 THR A CA 1
ATOM 1142 C C . THR A 1 142 ? -2.578 -25.312 -13.211 1 98.44 142 THR A C 1
ATOM 1144 O O . THR A 1 142 ? -2.336 -24.625 -14.203 1 98.44 142 THR A O 1
ATOM 1147 N N . LYS A 1 143 ? -3.176 -24.828 -12.117 1 98.38 143 LYS A N 1
ATOM 1148 C CA . LYS A 1 143 ? -3.549 -23.422 -12.023 1 98.38 143 LYS A CA 1
ATOM 1149 C C . LYS A 1 143 ? -2.318 -22.516 -12.094 1 98.38 143 LYS A C 1
ATOM 1151 O O . LYS A 1 143 ? -2.328 -21.5 -12.789 1 98.38 143 LYS A O 1
ATOM 1156 N N . ARG A 1 144 ? -1.249 -22.906 -11.344 1 98.56 144 ARG A N 1
ATOM 1157 C CA . ARG A 1 144 ? -0.002 -22.141 -11.344 1 98.56 144 ARG A CA 1
ATOM 1158 C C . ARG A 1 144 ? 0.591 -22.062 -12.742 1 98.56 144 ARG A C 1
ATOM 1160 O O . ARG A 1 144 ? 1 -20.984 -13.195 1 98.56 144 ARG A O 1
ATOM 1167 N N . PHE A 1 145 ? 0.589 -23.141 -13.414 1 98.25 145 PHE A N 1
ATOM 1168 C CA . PHE A 1 145 ? 1.141 -23.203 -14.758 1 98.25 145 PHE A CA 1
ATOM 1169 C C . PHE A 1 145 ? 0.312 -22.359 -15.719 1 98.25 145 PHE A C 1
ATOM 1171 O O . PHE A 1 145 ? 0.862 -21.656 -16.562 1 98.25 145 PHE A O 1
ATOM 1178 N N . GLU A 1 146 ? -0.987 -22.5 -15.633 1 98.25 146 GLU A N 1
ATOM 1179 C CA . GLU A 1 146 ? -1.889 -21.672 -16.438 1 98.25 146 GLU A CA 1
ATOM 1180 C C . GLU A 1 146 ? -1.574 -20.188 -16.266 1 98.25 146 GLU A C 1
ATOM 1182 O O . GLU A 1 146 ? -1.477 -19.453 -17.25 1 98.25 146 GLU A O 1
ATOM 1187 N N . MET A 1 147 ? -1.413 -19.75 -15.031 1 98.31 147 MET A N 1
ATOM 1188 C CA . MET A 1 147 ? -1.115 -18.344 -14.75 1 98.31 147 MET A CA 1
ATOM 1189 C C . MET A 1 147 ? 0.25 -17.969 -15.312 1 98.31 147 MET A C 1
ATOM 1191 O O . MET A 1 147 ? 0.408 -16.875 -15.875 1 98.31 147 MET A O 1
ATOM 1195 N N . PHE A 1 148 ? 1.215 -18.859 -15.172 1 98.56 148 PHE A N 1
ATOM 1196 C CA . PHE A 1 148 ? 2.557 -18.609 -15.688 1 98.56 148 PHE A CA 1
ATOM 1197 C C . PHE A 1 148 ? 2.527 -18.438 -17.203 1 98.56 148 PHE A C 1
ATOM 1199 O O . PHE A 1 148 ? 3.131 -17.5 -17.734 1 98.56 148 PHE A O 1
ATOM 1206 N N . LYS A 1 149 ? 1.849 -19.25 -17.844 1 97.81 149 LYS A N 1
ATOM 1207 C CA . LYS A 1 149 ? 1.78 -19.219 -19.297 1 97.81 149 LYS A CA 1
ATOM 1208 C C . LYS A 1 149 ? 1.162 -17.922 -19.797 1 97.81 149 LYS A C 1
ATOM 1210 O O . LYS A 1 149 ? 1.518 -17.422 -20.875 1 97.81 149 LYS A O 1
ATOM 1215 N N . ALA A 1 150 ? 0.298 -17.391 -19.016 1 97.06 150 ALA A N 1
ATOM 1216 C CA . ALA A 1 150 ? -0.414 -16.172 -19.422 1 97.06 150 ALA A CA 1
ATOM 1217 C C . ALA A 1 150 ? 0.472 -14.938 -19.25 1 97.06 150 ALA A C 1
ATOM 1219 O O . ALA A 1 150 ? 0.146 -13.867 -19.766 1 97.06 150 ALA A O 1
ATOM 1220 N N . MET A 1 151 ? 1.609 -15.078 -18.562 1 97.12 151 MET A N 1
ATOM 1221 C CA . MET A 1 151 ? 2.52 -13.953 -18.359 1 97.12 151 MET A CA 1
ATOM 1222 C C . MET A 1 151 ? 3.26 -13.609 -19.656 1 97.12 151 MET A C 1
ATOM 1224 O O . MET A 1 151 ? 3.447 -14.469 -20.516 1 97.12 151 MET A O 1
ATOM 1228 N N . SER A 1 152 ? 3.617 -12.352 -19.812 1 96.06 152 SER A N 1
ATOM 1229 C CA . SER A 1 152 ? 4.414 -11.945 -20.953 1 96.06 152 SER A CA 1
ATOM 1230 C C . SER A 1 152 ? 5.793 -12.586 -20.938 1 96.06 152 SER A C 1
ATOM 1232 O O . SER A 1 152 ? 6.309 -12.914 -19.859 1 96.06 152 SER A O 1
ATOM 1234 N N . ALA A 1 153 ? 6.383 -12.734 -22.062 1 97.25 153 ALA A N 1
ATOM 1235 C CA . ALA A 1 153 ? 7.73 -13.281 -22.172 1 97.25 153 ALA A CA 1
ATOM 1236 C C . ALA A 1 153 ? 8.734 -12.422 -21.406 1 97.25 153 ALA A C 1
ATOM 1238 O O . ALA A 1 153 ? 9.688 -12.945 -20.828 1 97.25 153 ALA A O 1
ATOM 1239 N N . HIS A 1 154 ? 8.547 -11.148 -21.438 1 94.94 154 HIS A N 1
ATOM 1240 C CA . HIS A 1 154 ? 9.422 -10.234 -20.719 1 94.94 154 HIS A CA 1
ATOM 1241 C C . HIS A 1 154 ? 9.336 -10.461 -19.203 1 94.94 154 HIS A C 1
ATOM 1243 O O . HIS A 1 154 ? 10.367 -10.516 -18.531 1 94.94 154 HIS A O 1
ATOM 1249 N N . MET A 1 155 ? 8.125 -10.625 -18.734 1 95.69 155 MET A N 1
ATOM 1250 C CA . MET A 1 155 ? 7.953 -10.875 -17.297 1 95.69 155 MET A CA 1
ATOM 1251 C C . MET A 1 155 ? 8.555 -12.219 -16.906 1 95.69 155 MET A C 1
ATOM 1253 O O . MET A 1 155 ? 9.227 -12.328 -15.875 1 95.69 155 MET A O 1
ATOM 1257 N N . LYS A 1 156 ? 8.305 -13.234 -17.719 1 98.06 156 LYS A N 1
ATOM 1258 C CA . LYS A 1 156 ? 8.867 -14.547 -17.438 1 98.06 156 LYS A CA 1
ATOM 1259 C C . LYS A 1 156 ? 10.383 -14.492 -17.328 1 98.06 156 LYS A C 1
ATOM 1261 O O . LYS A 1 156 ? 10.984 -15.172 -16.5 1 98.06 156 LYS A O 1
ATOM 1266 N N . ALA A 1 157 ? 10.992 -13.672 -18.078 1 97.38 157 ALA A N 1
ATOM 1267 C CA . ALA A 1 157 ? 12.445 -13.539 -18.094 1 97.38 157 ALA A CA 1
ATOM 1268 C C . ALA A 1 157 ? 12.969 -13.031 -16.75 1 97.38 157 ALA A C 1
ATOM 1270 O O . ALA A 1 157 ? 14.078 -13.359 -16.344 1 97.38 157 ALA A O 1
ATOM 1271 N N . SER A 1 158 ? 12.164 -12.266 -16.016 1 96.5 158 SER A N 1
ATOM 1272 C CA . SER A 1 158 ? 12.602 -11.703 -14.75 1 96.5 158 SER A CA 1
ATOM 1273 C C . SER A 1 158 ? 12.883 -12.797 -13.727 1 96.5 158 SER A C 1
ATOM 1275 O O . SER A 1 158 ? 13.734 -12.633 -12.852 1 96.5 158 SER A O 1
ATOM 1277 N N . TRP A 1 159 ? 12.266 -13.945 -13.867 1 98 159 TRP A N 1
ATOM 1278 C CA . TRP A 1 159 ? 12.422 -15.023 -12.898 1 98 159 TRP A CA 1
ATOM 1279 C C . TRP A 1 159 ? 13.656 -15.867 -13.211 1 98 159 TRP A C 1
ATOM 1281 O O . TRP A 1 159 ? 13.977 -16.797 -12.469 1 98 159 TRP A O 1
ATOM 1291 N N . CYS A 1 160 ? 14.336 -15.492 -14.273 1 97.81 160 CYS A N 1
ATOM 1292 C CA . CYS A 1 160 ? 15.609 -16.141 -14.594 1 97.81 160 CYS A CA 1
ATOM 1293 C C . CYS A 1 160 ? 16.781 -15.344 -14.008 1 97.81 160 CYS A C 1
ATOM 1295 O O . CYS A 1 160 ? 17.906 -15.836 -13.969 1 97.81 160 CYS A O 1
ATOM 1297 N N . ARG A 1 161 ? 16.516 -14.141 -13.555 1 97.06 161 ARG A N 1
ATOM 1298 C CA . ARG A 1 161 ? 17.547 -13.258 -13.031 1 97.06 161 ARG A CA 1
ATOM 1299 C C . ARG A 1 161 ? 17.922 -13.641 -11.602 1 97.06 161 ARG A C 1
ATOM 1301 O O . ARG A 1 161 ? 17.234 -14.43 -10.969 1 97.06 161 ARG A O 1
ATOM 1308 N N . PRO A 1 162 ? 19.078 -13.086 -11.07 1 97.44 162 PRO A N 1
ATOM 1309 C CA . PRO A 1 162 ? 19.359 -13.312 -9.656 1 97.44 162 PRO A CA 1
ATOM 1310 C C . PRO A 1 162 ? 18.234 -12.852 -8.742 1 97.44 162 PRO A C 1
ATOM 1312 O O . PRO A 1 162 ? 17.266 -12.242 -9.211 1 97.44 162 PRO A O 1
ATOM 1315 N N . VAL A 1 163 ? 18.281 -13.227 -7.477 1 97.88 163 VAL A N 1
ATOM 1316 C CA . VAL A 1 163 ? 17.219 -12.938 -6.512 1 97.88 163 VAL A CA 1
ATOM 1317 C C . VAL A 1 163 ? 16.922 -11.438 -6.508 1 97.88 163 VAL A C 1
ATOM 1319 O O . VAL A 1 163 ? 17.828 -10.617 -6.312 1 97.88 163 VAL A O 1
ATOM 1322 N N . PRO A 1 164 ? 15.727 -11.109 -6.758 1 97.62 164 PRO A N 1
ATOM 1323 C CA . PRO A 1 164 ? 15.383 -9.688 -6.723 1 97.62 164 PRO A CA 1
ATOM 1324 C C . PRO A 1 164 ? 15.773 -9.016 -5.41 1 97.62 164 PRO A C 1
ATOM 1326 O O . PRO A 1 164 ? 15.523 -9.562 -4.332 1 97.62 164 PRO A O 1
ATOM 1329 N N . GLY A 1 165 ? 16.375 -7.855 -5.527 1 97.62 165 GLY A N 1
ATOM 1330 C CA . GLY A 1 165 ? 16.766 -7.113 -4.344 1 97.62 165 GLY A CA 1
ATOM 1331 C C . GLY A 1 165 ? 18.203 -7.406 -3.906 1 97.62 165 GLY A C 1
ATOM 1332 O O . GLY A 1 165 ? 18.75 -6.695 -3.072 1 97.62 165 GLY A O 1
ATOM 1333 N N . SER A 1 166 ? 18.781 -8.453 -4.434 1 97.94 166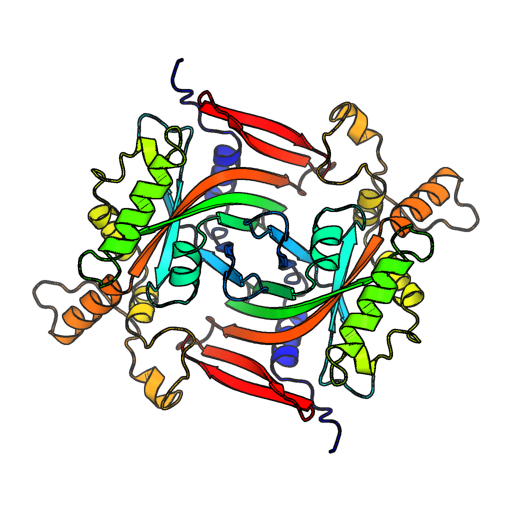 SER A N 1
ATOM 1334 C CA . SER A 1 166 ? 20.188 -8.719 -4.145 1 97.94 166 SER A CA 1
ATOM 1335 C C . SER A 1 166 ? 21.094 -7.723 -4.859 1 97.94 166 SER A C 1
ATOM 1337 O O . SER A 1 166 ? 20.688 -7.07 -5.816 1 97.94 166 SER A O 1
ATOM 1339 N N . ILE A 1 167 ? 22.281 -7.594 -4.375 1 97.25 167 ILE A N 1
ATOM 1340 C CA . ILE A 1 167 ? 23.25 -6.691 -4.988 1 97.25 167 ILE A CA 1
ATOM 1341 C C . ILE A 1 167 ? 23.5 -7.102 -6.441 1 97.25 167 ILE A C 1
ATOM 1343 O O . ILE A 1 167 ? 23.625 -8.289 -6.742 1 97.25 167 ILE A O 1
ATOM 1347 N N . LEU A 1 168 ? 23.516 -6.141 -7.305 1 97.31 168 LEU A N 1
ATOM 1348 C CA . LEU A 1 168 ? 23.797 -6.402 -8.711 1 97.31 168 LEU A CA 1
ATOM 1349 C C . LEU A 1 168 ? 25.297 -6.648 -8.93 1 97.31 168 LEU A C 1
ATOM 1351 O O . LEU A 1 168 ? 26.031 -5.723 -9.266 1 97.31 168 LEU A O 1
ATOM 1355 N N . LYS A 1 169 ? 25.656 -7.852 -8.859 1 94.75 169 LYS A N 1
ATOM 1356 C CA . LYS A 1 169 ? 27.062 -8.203 -9.055 1 94.75 169 LYS A CA 1
ATOM 1357 C C . LYS A 1 169 ? 27.453 -8.094 -10.523 1 94.75 169 LYS A C 1
ATOM 1359 O O . LYS A 1 169 ? 26.75 -8.578 -11.398 1 94.75 169 LYS A O 1
ATOM 1364 N N . GLY A 1 170 ? 28.547 -7.398 -10.789 1 94.06 170 GLY A N 1
ATOM 1365 C CA . GLY A 1 170 ? 29.031 -7.234 -12.156 1 94.06 170 GLY A CA 1
ATOM 1366 C C . GLY A 1 170 ? 28.406 -6.043 -12.859 1 94.06 170 GLY A C 1
ATOM 1367 O O . GLY A 1 170 ? 28.797 -5.711 -13.984 1 94.06 170 GLY A O 1
ATOM 1368 N N . GLY A 1 171 ? 27.406 -5.484 -12.25 1 92.38 171 GLY A N 1
ATOM 1369 C CA . GLY A 1 171 ? 26.812 -4.262 -12.773 1 92.38 171 GLY A CA 1
ATOM 1370 C C . GLY A 1 171 ? 25.969 -4.48 -14.016 1 92.38 171 GLY A C 1
ATOM 1371 O O . GLY A 1 171 ? 25.469 -5.586 -14.242 1 92.38 171 GLY A O 1
ATOM 1372 N N . GLN A 1 172 ? 25.797 -3.473 -14.789 1 91.81 172 GLN A N 1
ATOM 1373 C CA . GLN A 1 172 ? 24.906 -3.469 -15.953 1 91.81 172 GLN A CA 1
ATOM 1374 C C . GLN A 1 172 ? 25.453 -4.379 -17.047 1 91.81 172 GLN A C 1
ATOM 1376 O O . GLN A 1 172 ? 24.672 -4.945 -17.828 1 91.81 172 GLN A O 1
ATOM 1381 N N . GLU A 1 173 ? 26.703 -4.488 -17.141 1 93.56 173 GLU A N 1
ATOM 1382 C CA . GLU A 1 173 ? 27.281 -5.387 -18.125 1 93.56 173 GLU A CA 1
ATOM 1383 C C . GLU A 1 173 ? 26.844 -6.828 -17.891 1 93.56 173 GLU A C 1
ATOM 1385 O O . GLU A 1 173 ? 26.516 -7.539 -18.844 1 93.56 173 GLU A O 1
ATOM 1390 N N . GLU A 1 174 ? 26.797 -7.215 -16.641 1 93.12 174 GLU A N 1
ATOM 1391 C CA . GLU A 1 174 ? 26.297 -8.547 -16.297 1 93.12 174 GLU A CA 1
ATOM 1392 C C . GLU A 1 174 ? 24.797 -8.664 -16.531 1 93.12 174 GLU A C 1
ATOM 1394 O O . GLU A 1 174 ? 24.328 -9.664 -17.078 1 93.12 174 GLU A O 1
ATOM 1399 N N . ALA A 1 175 ? 24.047 -7.648 -16.172 1 93.38 175 ALA A N 1
ATOM 1400 C CA . ALA A 1 175 ? 22.594 -7.656 -16.297 1 93.38 175 ALA A CA 1
ATOM 1401 C C . ALA A 1 175 ? 22.172 -7.824 -17.75 1 93.38 175 ALA A C 1
ATOM 1403 O O . ALA A 1 175 ? 21.141 -8.445 -18.031 1 93.38 175 ALA A O 1
ATOM 1404 N N . ARG A 1 176 ? 22.984 -7.332 -18.641 1 92.94 176 ARG A N 1
ATOM 1405 C CA . ARG A 1 176 ? 22.656 -7.375 -20.062 1 92.94 176 ARG A CA 1
ATOM 1406 C C . ARG A 1 176 ? 22.75 -8.797 -20.609 1 92.94 176 ARG A C 1
ATOM 1408 O O . ARG A 1 176 ? 22.266 -9.086 -21.703 1 92.94 176 ARG A O 1
ATOM 1415 N N . LYS A 1 177 ? 23.375 -9.648 -19.812 1 93.94 177 LYS A N 1
ATOM 1416 C CA . LYS A 1 177 ? 23.562 -11.031 -20.25 1 93.94 177 LYS A CA 1
ATOM 1417 C C . LYS A 1 177 ? 22.344 -11.883 -19.875 1 93.94 177 LYS A C 1
ATOM 1419 O O . LYS A 1 177 ? 22.188 -13 -20.375 1 93.94 177 LYS A O 1
ATOM 1424 N N . TRP A 1 178 ? 21.5 -11.359 -19 1 95.25 178 TRP A N 1
ATOM 1425 C CA . TRP A 1 178 ? 20.312 -12.117 -18.594 1 95.25 178 TRP A CA 1
ATOM 1426 C C . TRP A 1 178 ? 19.312 -12.227 -19.734 1 95.25 178 TRP A C 1
ATOM 1428 O O . TRP A 1 178 ? 19.266 -11.367 -20.609 1 95.25 178 TRP A O 1
ATOM 1438 N N . PRO A 1 179 ? 18.516 -13.266 -19.703 1 95.69 179 PRO A N 1
ATOM 1439 C CA . PRO A 1 179 ? 17.469 -13.344 -20.719 1 95.69 179 PRO A CA 1
ATOM 1440 C C . PRO A 1 179 ? 16.5 -12.164 -20.672 1 95.69 179 PRO A C 1
ATOM 1442 O O . PRO A 1 179 ? 16.109 -11.734 -19.578 1 95.69 179 PRO A O 1
ATOM 1445 N N . GLU A 1 180 ? 16.141 -11.703 -21.844 1 93.62 180 GLU A N 1
ATOM 1446 C CA . GLU A 1 180 ? 15.188 -10.594 -21.922 1 93.62 180 GLU A CA 1
ATOM 1447 C C . GLU A 1 180 ? 13.758 -11.102 -22.125 1 93.62 180 GLU A C 1
ATOM 1449 O O . GLU A 1 180 ? 12.797 -10.422 -21.75 1 93.62 180 GLU A O 1
ATOM 1454 N N . ARG A 1 181 ? 13.727 -12.242 -22.766 1 95.88 181 ARG A N 1
ATOM 1455 C CA . ARG A 1 181 ? 12.445 -12.891 -23.062 1 95.88 181 ARG A CA 1
ATOM 1456 C C . ARG A 1 181 ? 12.539 -14.398 -22.859 1 95.88 181 ARG A C 1
ATOM 1458 O O . ARG A 1 181 ? 13.562 -15.016 -23.188 1 95.88 181 ARG A O 1
ATOM 1465 N N . VAL A 1 182 ? 11.508 -14.906 -22.297 1 97.44 182 VAL A N 1
ATOM 1466 C CA . VAL A 1 182 ? 11.391 -16.359 -22.156 1 97.44 182 VAL A CA 1
ATOM 1467 C C . VAL A 1 182 ? 10.07 -16.828 -22.766 1 97.44 182 VAL A C 1
ATOM 1469 O O . VAL A 1 182 ? 8.992 -16.469 -22.281 1 97.44 182 VAL A O 1
ATOM 1472 N N . GLU A 1 183 ? 10.188 -17.562 -23.797 1 96.31 183 GLU A N 1
ATOM 1473 C CA . GLU A 1 183 ? 9.039 -18.141 -24.484 1 96.31 183 GLU A CA 1
ATOM 1474 C C . GLU A 1 183 ? 8.938 -19.641 -24.219 1 96.31 183 GLU A C 1
ATOM 1476 O O . GLU A 1 183 ? 9.953 -20.297 -23.953 1 96.31 183 GLU A O 1
ATOM 1481 N N . GLU A 1 184 ? 7.711 -20.094 -24.266 1 95.88 184 GLU A N 1
ATOM 1482 C CA . GLU A 1 184 ? 7.551 -21.547 -24.109 1 95.88 184 GLU A CA 1
ATOM 1483 C C . GLU A 1 184 ? 8.297 -22.297 -25.203 1 95.88 184 GLU A C 1
ATOM 1485 O O . GLU A 1 184 ? 8.062 -22.062 -26.406 1 95.88 184 GLU A O 1
ATOM 1490 N N . PRO A 1 185 ? 9.133 -23.156 -24.781 1 94.81 185 PRO A N 1
ATOM 1491 C CA . PRO A 1 185 ? 9.898 -23.875 -25.797 1 94.81 185 PRO A CA 1
ATOM 1492 C C . PRO A 1 185 ? 9.062 -24.922 -26.547 1 94.81 185 PRO A C 1
ATOM 1494 O O . PRO A 1 185 ? 8.234 -25.594 -25.938 1 94.81 185 PRO A O 1
ATOM 1497 N N . GLY A 1 186 ? 9.117 -24.844 -27.891 1 90.12 186 GLY A N 1
ATOM 1498 C CA . GLY A 1 186 ? 8.547 -25.922 -28.672 1 90.12 186 GLY A CA 1
ATOM 1499 C C . GLY A 1 186 ? 9.375 -27.188 -28.641 1 90.12 186 GLY A C 1
ATOM 1500 O O . GLY A 1 186 ? 10.398 -27.25 -27.953 1 90.12 186 GLY A O 1
ATOM 1501 N N . ASP A 1 187 ? 8.969 -28.188 -29.359 1 87.69 187 ASP A N 1
ATOM 1502 C CA . ASP A 1 187 ? 9.664 -29.469 -29.438 1 87.69 187 ASP A CA 1
ATOM 1503 C C . ASP A 1 187 ? 11.094 -29.281 -29.938 1 87.69 187 ASP A C 1
ATOM 1505 O O . ASP A 1 187 ? 11.992 -30.031 -29.547 1 87.69 187 ASP A O 1
ATOM 1509 N N . ASP A 1 188 ? 11.328 -28.234 -30.688 1 84.94 188 ASP A N 1
ATOM 1510 C CA . ASP A 1 188 ? 12.633 -28 -31.297 1 84.94 188 ASP A CA 1
ATOM 1511 C C . ASP A 1 188 ? 13.391 -26.891 -30.562 1 84.94 188 ASP A C 1
ATOM 1513 O O . ASP A 1 188 ? 14.391 -26.375 -31.062 1 84.94 188 ASP A O 1
ATOM 1517 N N . GLY A 1 189 ? 12.812 -26.562 -29.438 1 84 189 GLY A N 1
ATOM 1518 C CA . GLY A 1 189 ? 13.5 -25.531 -28.688 1 84 189 GLY A CA 1
ATOM 1519 C C . GLY A 1 189 ? 14.898 -25.938 -28.266 1 84 189 GLY A C 1
ATOM 1520 O O . GLY A 1 189 ? 15.148 -27.094 -27.953 1 84 189 GLY A O 1
ATOM 1521 N N . ASN A 1 190 ? 15.859 -25.047 -28.281 1 90.81 190 ASN A N 1
ATOM 1522 C CA . ASN A 1 190 ? 17.219 -25.375 -27.875 1 90.81 190 ASN A CA 1
ATOM 1523 C C . ASN A 1 190 ? 17.328 -25.531 -26.359 1 90.81 190 ASN A C 1
ATOM 1525 O O . ASN A 1 190 ? 16.391 -25.234 -25.641 1 90.81 190 ASN A O 1
ATOM 1529 N N . GLU A 1 191 ? 18.406 -26.047 -25.969 1 94.56 191 GLU A N 1
ATOM 1530 C CA . GLU A 1 191 ? 18.641 -26.391 -24.562 1 94.56 191 GLU A CA 1
ATOM 1531 C C . GLU A 1 191 ? 18.578 -25.156 -23.672 1 94.56 191 GLU A C 1
ATOM 1533 O O . GLU A 1 191 ? 18.078 -25.219 -22.562 1 94.56 191 GLU A O 1
ATOM 1538 N N . GLU A 1 192 ? 19.031 -24.062 -24.109 1 95.5 192 GLU A N 1
ATOM 1539 C CA . GLU A 1 192 ? 19.031 -22.828 -23.328 1 95.5 192 GLU A CA 1
ATOM 1540 C C . GLU A 1 192 ? 17.594 -22.328 -23.094 1 95.5 192 GLU A C 1
ATOM 1542 O O . GLU A 1 192 ? 17.266 -21.906 -21.984 1 95.5 192 GLU A O 1
ATOM 1547 N N . ALA A 1 193 ? 16.797 -22.359 -24.109 1 95.88 193 ALA A N 1
ATOM 1548 C CA . ALA A 1 193 ? 15.406 -21.953 -24 1 95.88 193 ALA A CA 1
ATOM 1549 C C . ALA A 1 193 ? 14.656 -22.828 -23 1 95.88 193 ALA A C 1
ATOM 1551 O O . ALA A 1 193 ? 13.875 -22.328 -22.188 1 95.88 193 ALA A O 1
ATOM 1552 N N . LYS A 1 194 ? 14.906 -24.094 -23.094 1 96.69 194 LYS A N 1
ATOM 1553 C CA . LYS A 1 194 ? 14.281 -25.047 -22.156 1 96.69 194 LYS A CA 1
ATOM 1554 C C . LYS A 1 194 ? 14.734 -24.766 -20.719 1 96.69 194 LYS A C 1
ATOM 1556 O O . LYS A 1 194 ? 13.922 -24.812 -19.797 1 96.69 194 LYS A O 1
ATOM 1561 N N . LYS A 1 195 ? 15.984 -24.562 -20.562 1 97.19 195 LYS A N 1
ATOM 1562 C CA . LYS A 1 195 ? 16.531 -24.266 -19.25 1 97.19 195 LYS A CA 1
ATOM 1563 C C . LYS A 1 195 ? 15.938 -22.984 -18.672 1 97.19 195 LYS A C 1
ATOM 1565 O O . LYS A 1 195 ? 15.555 -22.938 -17.5 1 97.19 195 LYS A O 1
ATOM 1570 N N . ASN A 1 196 ? 15.852 -21.891 -19.453 1 97.88 196 ASN A N 1
ATOM 1571 C CA . ASN A 1 196 ? 15.266 -20.625 -19.016 1 97.88 196 ASN A CA 1
ATOM 1572 C C . ASN A 1 196 ? 13.805 -20.781 -18.609 1 97.88 196 ASN A C 1
ATOM 1574 O O . ASN A 1 196 ? 13.367 -20.25 -17.594 1 97.88 196 ASN A O 1
ATOM 1578 N N . TRP A 1 197 ? 13.07 -21.531 -19.391 1 98 197 TRP A N 1
ATOM 1579 C CA . TRP A 1 197 ? 11.664 -21.781 -19.094 1 98 197 TRP A CA 1
ATOM 1580 C C . TRP A 1 197 ? 11.508 -22.5 -17.766 1 98 197 TRP A C 1
ATOM 1582 O O . TRP A 1 197 ? 10.703 -22.078 -16.922 1 98 197 TRP A O 1
ATOM 1592 N N . ALA A 1 198 ? 12.312 -23.516 -17.594 1 97.44 198 ALA A N 1
ATOM 1593 C CA . ALA A 1 198 ? 12.25 -24.297 -16.359 1 97.44 198 ALA A CA 1
ATOM 1594 C C . ALA A 1 198 ? 12.633 -23.438 -15.148 1 97.44 198 ALA A C 1
ATOM 1596 O O . ALA A 1 198 ? 12.008 -23.531 -14.094 1 97.44 198 ALA A O 1
ATOM 1597 N N . THR A 1 199 ? 13.648 -22.609 -15.297 1 98.25 199 THR A N 1
ATOM 1598 C CA . THR A 1 199 ? 14.102 -21.734 -14.219 1 98.25 199 THR A CA 1
ATOM 1599 C C . THR A 1 199 ? 13.016 -20.734 -13.852 1 98.25 199 THR A C 1
ATOM 1601 O O . THR A 1 199 ? 12.68 -20.578 -12.68 1 98.25 199 THR A O 1
ATOM 1604 N N . ALA A 1 200 ? 12.477 -20.094 -14.852 1 98.62 200 ALA A N 1
ATOM 1605 C CA . ALA A 1 200 ? 11.422 -19.109 -14.625 1 98.62 200 ALA A CA 1
ATOM 1606 C C . ALA A 1 200 ? 10.219 -19.75 -13.93 1 98.62 200 ALA A C 1
ATOM 1608 O O . ALA A 1 200 ? 9.703 -19.219 -12.945 1 98.62 200 ALA A O 1
ATOM 1609 N N . LEU A 1 201 ? 9.82 -20.875 -14.461 1 98.56 201 LEU A N 1
ATOM 1610 C CA . LEU A 1 201 ? 8.664 -21.578 -13.914 1 98.56 201 LEU A CA 1
ATOM 1611 C C . LEU A 1 201 ? 8.922 -22.016 -12.477 1 98.56 201 LEU A C 1
ATOM 1613 O O . LEU A 1 201 ? 8.016 -21.969 -11.641 1 98.56 201 LEU A O 1
ATOM 1617 N N . SER A 1 202 ? 10.094 -22.406 -12.164 1 98.5 202 SER A N 1
ATOM 1618 C CA . SER A 1 202 ? 10.438 -22.875 -10.82 1 98.5 202 SER A CA 1
ATOM 1619 C C . SER A 1 202 ? 10.383 -21.734 -9.812 1 98.5 202 SER A C 1
ATOM 1621 O O . SER A 1 202 ? 10.039 -21.953 -8.641 1 98.5 202 SER A O 1
ATOM 1623 N N . ASN A 1 203 ? 10.719 -20.516 -10.25 1 98.69 203 ASN A N 1
ATOM 1624 C CA . ASN A 1 203 ? 10.781 -19.359 -9.352 1 98.69 203 ASN A CA 1
ATOM 1625 C C . ASN A 1 203 ? 9.43 -18.656 -9.242 1 98.69 203 ASN A C 1
ATOM 1627 O O . ASN A 1 203 ? 9.211 -17.875 -8.328 1 98.69 203 ASN A O 1
ATOM 1631 N N . PHE A 1 204 ? 8.578 -19.016 -10.172 1 98.81 204 PHE A N 1
ATOM 1632 C CA . PHE A 1 204 ? 7.238 -18.438 -10.219 1 98.81 204 PHE A CA 1
ATOM 1633 C C . PHE A 1 204 ? 6.336 -19.078 -9.172 1 98.81 204 PHE A C 1
ATOM 1635 O O . PHE A 1 204 ? 6.234 -20.297 -9.102 1 98.81 204 PHE A O 1
ATOM 1642 N N . ALA A 1 205 ? 5.641 -18.25 -8.328 1 98.88 205 ALA A N 1
ATOM 1643 C CA . ALA A 1 205 ? 4.691 -18.734 -7.328 1 98.88 205 ALA A CA 1
ATOM 1644 C C . ALA A 1 205 ? 3.375 -17.969 -7.402 1 98.88 205 ALA A C 1
ATOM 1646 O O . ALA A 1 205 ? 3.357 -16.781 -7.727 1 98.88 205 ALA A O 1
ATOM 1647 N N . LEU A 1 206 ? 2.279 -18.641 -7.059 1 98.81 206 LEU A N 1
ATOM 1648 C CA . LEU A 1 206 ? 0.994 -17.953 -6.934 1 98.81 206 LEU A CA 1
ATOM 1649 C C . LEU A 1 206 ? 0.837 -17.344 -5.551 1 98.81 206 LEU A C 1
ATOM 1651 O O . LEU A 1 206 ? 1.31 -17.906 -4.559 1 98.81 206 LEU A O 1
ATOM 1655 N N . VAL A 1 207 ? 0.228 -16.297 -5.566 1 98.88 207 VAL A N 1
ATOM 1656 C CA . VAL A 1 207 ? -0.254 -15.625 -4.363 1 98.88 207 VAL A CA 1
ATOM 1657 C C . VAL A 1 207 ? -1.776 -15.727 -4.285 1 98.88 207 VAL A C 1
ATOM 1659 O O . VAL A 1 207 ? -2.48 -15.289 -5.195 1 98.88 207 VAL A O 1
ATOM 1662 N N . VAL A 1 208 ? -2.232 -16.391 -3.252 1 98.94 208 VAL A N 1
ATOM 1663 C CA . VAL A 1 208 ? -3.662 -16.609 -3.051 1 98.94 208 VAL A CA 1
ATOM 1664 C C . VAL A 1 208 ? -4.141 -15.828 -1.828 1 98.94 208 VAL A C 1
ATOM 1666 O O . VAL A 1 208 ? -3.736 -16.125 -0.7 1 98.94 208 VAL A O 1
ATOM 1669 N N . ILE A 1 209 ? -5.051 -14.93 -2.051 1 98.88 209 ILE A N 1
ATOM 1670 C CA . ILE A 1 209 ? -5.531 -14.07 -0.977 1 98.88 209 ILE A CA 1
ATOM 1671 C C . ILE A 1 209 ? -6.988 -14.398 -0.662 1 98.88 209 ILE A C 1
ATOM 1673 O O . ILE A 1 209 ? -7.844 -14.359 -1.549 1 98.88 209 ILE A O 1
ATOM 1677 N N . GLU A 1 210 ? -7.215 -14.711 0.523 1 97.88 210 GLU A N 1
ATOM 1678 C CA . GLU A 1 210 ? -8.586 -14.906 0.992 1 97.88 210 GLU A CA 1
ATOM 1679 C C . GLU A 1 210 ? -9.062 -13.711 1.809 1 97.88 210 GLU A C 1
ATOM 1681 O O . GLU A 1 210 ? -8.625 -13.508 2.941 1 97.88 210 GLU A O 1
ATOM 1686 N N . PRO A 1 211 ? -10 -12.93 1.227 1 97.62 211 PRO A N 1
ATOM 1687 C CA . PRO A 1 211 ? -10.508 -11.781 1.976 1 97.62 211 PRO A CA 1
ATOM 1688 C C . PRO A 1 211 ? -11.398 -12.188 3.148 1 97.62 211 PRO A C 1
ATOM 1690 O O . PRO A 1 211 ? -12.172 -13.141 3.039 1 97.62 211 PRO A O 1
ATOM 1693 N N . ILE A 1 212 ? -11.234 -11.492 4.211 1 96.62 212 ILE A N 1
ATOM 1694 C CA . ILE A 1 212 ? -12.094 -11.648 5.383 1 96.62 212 ILE A CA 1
ATOM 1695 C C . ILE A 1 212 ? -12.922 -10.383 5.59 1 96.62 212 ILE A C 1
ATOM 1697 O O . ILE A 1 212 ? -14.07 -10.453 6.027 1 96.62 212 ILE A O 1
ATOM 1701 N N . GLU A 1 213 ? -12.344 -9.273 5.324 1 97.94 213 GLU A N 1
ATOM 1702 C CA . GLU A 1 213 ? -12.992 -7.969 5.375 1 97.94 213 GLU A CA 1
ATOM 1703 C C . GLU A 1 213 ? -12.594 -7.105 4.18 1 97.94 213 GLU A C 1
ATOM 1705 O O . GLU A 1 213 ? -11.438 -7.141 3.742 1 97.94 213 GLU A O 1
ATOM 1710 N N . ILE A 1 214 ? -13.562 -6.352 3.691 1 98.75 214 ILE A N 1
ATOM 1711 C CA . ILE A 1 214 ? -13.289 -5.41 2.609 1 98.75 214 ILE A CA 1
ATOM 1712 C C . ILE A 1 214 ? -13.797 -4.023 2.992 1 98.75 214 ILE A C 1
ATOM 1714 O O . ILE A 1 214 ? -14.938 -3.869 3.438 1 98.75 214 ILE A O 1
ATOM 1718 N N . ASP A 1 215 ? -12.977 -3.074 2.926 1 98.81 215 ASP A N 1
ATOM 1719 C CA . ASP A 1 215 ? -13.297 -1.658 3.076 1 98.81 215 ASP A CA 1
ATOM 1720 C C . ASP A 1 215 ? -13.328 -0.955 1.722 1 98.81 215 ASP A C 1
ATOM 1722 O O . ASP A 1 215 ? -12.297 -0.813 1.067 1 98.81 215 ASP A O 1
ATOM 1726 N N . TYR A 1 216 ? -14.531 -0.587 1.273 1 98.75 216 TYR A N 1
ATOM 1727 C CA . TYR A 1 216 ? -14.727 0.006 -0.045 1 98.75 216 TYR A CA 1
ATOM 1728 C C . TYR A 1 216 ? -15.094 1.481 0.071 1 98.75 216 TYR A C 1
ATOM 1730 O O . TYR A 1 216 ? -16.047 1.84 0.759 1 98.75 216 TYR A O 1
ATOM 1738 N N . LEU A 1 217 ? -14.289 2.332 -0.595 1 98.62 217 LEU A N 1
ATOM 1739 C CA . LEU A 1 217 ? -14.523 3.771 -0.63 1 98.62 217 LEU A CA 1
ATOM 1740 C C . LEU A 1 217 ? -14.703 4.258 -2.064 1 98.62 217 LEU A C 1
ATOM 1742 O O . LEU A 1 217 ? -13.938 3.881 -2.953 1 98.62 217 LEU A O 1
ATOM 1746 N N . THR A 1 218 ? -15.766 5.023 -2.307 1 97.56 218 THR A N 1
ATOM 1747 C CA . THR A 1 218 ? -15.906 5.707 -3.588 1 97.56 218 THR A CA 1
ATOM 1748 C C . THR A 1 218 ? -15.984 7.219 -3.389 1 97.56 218 THR A C 1
ATOM 1750 O O . THR A 1 218 ? -16.812 7.711 -2.621 1 97.56 218 THR A O 1
ATOM 1753 N N . MET A 1 219 ? -15.109 7.898 -4.047 1 94 219 MET A N 1
ATOM 1754 C CA . MET A 1 219 ? -15.023 9.352 -3.947 1 94 219 MET A CA 1
ATOM 1755 C C . MET A 1 219 ? -15.672 10.023 -5.156 1 94 219 MET A C 1
ATOM 1757 O O . MET A 1 219 ? -15.766 11.25 -5.215 1 94 219 MET A O 1
ATOM 1761 N N . ALA A 1 220 ? -16.109 9.227 -6.109 1 88.38 220 ALA A N 1
ATOM 1762 C CA . ALA A 1 220 ? -16.656 9.758 -7.352 1 88.38 220 ALA A CA 1
ATOM 1763 C C . ALA A 1 220 ? -18.062 10.336 -7.137 1 88.38 220 ALA A C 1
ATOM 1765 O O . ALA A 1 220 ? -18.547 11.117 -7.957 1 88.38 220 ALA A O 1
ATOM 1766 N N . ILE A 1 221 ? -18.703 9.914 -6.113 1 85.44 221 ILE A N 1
ATOM 1767 C CA . ILE A 1 221 ? -20.047 10.414 -5.82 1 85.44 221 ILE A CA 1
ATOM 1768 C C . ILE A 1 221 ? -20 11.344 -4.609 1 85.44 221 ILE A C 1
ATOM 1770 O O . ILE A 1 221 ? -19.281 11.078 -3.643 1 85.44 221 ILE A O 1
ATOM 1774 N N . VAL A 1 222 ? -20.766 12.414 -4.621 1 82.31 222 VAL A N 1
ATOM 1775 C CA . VAL A 1 222 ? -20.828 13.383 -3.529 1 82.31 222 VAL A CA 1
ATOM 1776 C C . VAL A 1 222 ? -22.234 13.367 -2.912 1 82.31 222 VAL A C 1
ATOM 1778 O O . VAL A 1 222 ? -23.234 13.547 -3.611 1 82.31 222 VAL A O 1
ATOM 1781 N N . PRO A 1 223 ? -22.359 13.031 -1.646 1 89.19 223 PRO A N 1
ATOM 1782 C CA . PRO A 1 223 ? -21.281 12.758 -0.711 1 89.19 223 PRO A CA 1
ATOM 1783 C C . PRO A 1 223 ? -20.578 11.422 -0.992 1 89.19 223 PRO A C 1
ATOM 1785 O O . PRO A 1 223 ? -21.203 10.5 -1.515 1 89.19 223 PRO A O 1
ATOM 1788 N N . ASN A 1 224 ? -19.266 11.406 -0.625 1 93.5 224 ASN A N 1
ATOM 1789 C CA . ASN A 1 224 ? -18.516 10.156 -0.724 1 93.5 224 ASN A CA 1
ATOM 1790 C C . ASN A 1 224 ? -19.172 9.039 0.064 1 93.5 224 ASN A C 1
ATOM 1792 O O . ASN A 1 224 ? -19.859 9.289 1.056 1 93.5 224 ASN A O 1
ATOM 1796 N N . ARG A 1 225 ? -19 7.836 -0.387 1 96.62 225 ARG A N 1
ATOM 1797 C CA . ARG A 1 225 ? -19.578 6.691 0.3 1 96.62 225 ARG A CA 1
ATOM 1798 C C . ARG A 1 225 ? -18.516 5.652 0.642 1 96.62 225 ARG A C 1
ATOM 1800 O O . ARG A 1 225 ? -17.531 5.512 -0.076 1 96.62 225 ARG A O 1
ATOM 1807 N N . ARG A 1 226 ? -18.812 4.988 1.702 1 98.25 226 ARG A N 1
ATOM 1808 C CA . ARG A 1 226 ? -17.891 3.969 2.189 1 98.25 226 ARG A CA 1
ATOM 1809 C C . ARG A 1 226 ? -18.641 2.797 2.811 1 98.25 226 ARG A C 1
ATOM 1811 O O . ARG A 1 226 ? -19.578 2.996 3.59 1 98.25 226 ARG A O 1
ATOM 1818 N N . PHE A 1 227 ? -18.203 1.587 2.416 1 98.44 227 PHE A N 1
ATOM 1819 C CA . PHE A 1 227 ? -18.859 0.372 2.893 1 98.44 227 PHE A CA 1
ATOM 1820 C C . PHE A 1 227 ? -17.828 -0.616 3.432 1 98.44 227 PHE A C 1
ATOM 1822 O O . PHE A 1 227 ? -16.75 -0.784 2.85 1 98.44 227 PHE A O 1
ATOM 1829 N N . ARG A 1 228 ? -18.188 -1.238 4.527 1 98.44 228 ARG A N 1
ATOM 1830 C CA . ARG A 1 228 ? -17.422 -2.359 5.059 1 98.44 228 ARG A CA 1
ATOM 1831 C C . ARG A 1 228 ? -18.156 -3.678 4.84 1 98.44 228 ARG A C 1
ATOM 1833 O O . ARG A 1 228 ? -19.359 -3.787 5.133 1 98.44 228 ARG A O 1
ATOM 1840 N N . PHE A 1 229 ? -17.484 -4.617 4.234 1 97.94 229 PHE A N 1
ATOM 1841 C CA . PHE A 1 229 ? -17.969 -5.98 4.074 1 97.94 229 PHE A CA 1
ATOM 1842 C C . PHE A 1 229 ? -17.203 -6.938 4.988 1 97.94 229 PHE A C 1
ATOM 1844 O O . PHE A 1 229 ? -15.969 -6.984 4.953 1 97.94 229 PHE A O 1
ATOM 1851 N N . VAL A 1 230 ? -17.922 -7.676 5.809 1 96.19 230 VAL A N 1
ATOM 1852 C CA . VAL A 1 230 ? -17.281 -8.641 6.695 1 96.19 230 VAL A CA 1
ATOM 1853 C C . VAL A 1 230 ? -17.891 -10.023 6.48 1 96.19 230 VAL A C 1
ATOM 1855 O O . VAL A 1 230 ? -19.109 -10.172 6.457 1 96.19 230 VAL A O 1
ATOM 1858 N N . ARG A 1 231 ? -17 -10.93 6.277 1 92.31 231 ARG A N 1
ATOM 1859 C CA . ARG A 1 231 ? -17.469 -12.297 6.105 1 92.31 231 ARG A CA 1
ATOM 1860 C C . ARG A 1 231 ? -18.297 -12.75 7.301 1 92.31 231 ARG A C 1
ATOM 1862 O O . ARG A 1 231 ? -17.891 -12.57 8.453 1 92.31 231 ARG A O 1
ATOM 1869 N N . ALA A 1 232 ? -19.438 -13.289 6.953 1 87.25 232 ALA A N 1
ATOM 1870 C CA . ALA A 1 232 ? -20.359 -13.75 7.996 1 87.25 232 ALA A CA 1
ATOM 1871 C C . ALA A 1 232 ? -20.109 -15.219 8.328 1 87.25 232 ALA A C 1
ATOM 1873 O O . ALA A 1 232 ? -19.609 -15.977 7.496 1 87.25 232 ALA A O 1
ATOM 1874 N N . VAL A 1 233 ? -20.438 -15.641 9.508 1 74.12 233 VAL A N 1
ATOM 1875 C CA . VAL A 1 233 ? -20.25 -17 9.984 1 74.12 233 VAL A CA 1
ATOM 1876 C C . VAL A 1 233 ? -21.109 -17.969 9.156 1 74.12 233 VAL A C 1
ATOM 1878 O O . VAL A 1 233 ? -20.656 -19.062 8.812 1 74.12 233 VAL A O 1
ATOM 1881 N N . GLU A 1 234 ? -22.344 -17.594 8.883 1 69.19 234 GLU A N 1
ATOM 1882 C CA . GLU A 1 234 ? -23.25 -18.5 8.172 1 69.19 234 GLU A CA 1
ATOM 1883 C C . GLU A 1 234 ? -23.016 -18.438 6.668 1 69.19 234 GLU A C 1
ATOM 1885 O O . GLU A 1 234 ? -23.797 -19 5.895 1 69.19 234 GLU A O 1
ATOM 1890 N N . GLY A 1 235 ? -21.969 -17.844 6.363 1 70.31 235 GLY A N 1
ATOM 1891 C CA . GLY A 1 235 ? -21.734 -17.703 4.938 1 70.31 235 GLY A CA 1
ATOM 1892 C C . GLY A 1 235 ? -22.188 -16.375 4.387 1 70.31 235 GLY A C 1
ATOM 1893 O O . GLY A 1 235 ? -22.922 -15.641 5.051 1 70.31 235 GLY A O 1
ATOM 1894 N N . GLY A 1 236 ? -21.5 -15.805 3.465 1 81.19 236 GLY A N 1
ATOM 1895 C CA . GLY A 1 236 ? -21.844 -14.523 2.871 1 81.19 236 GLY A CA 1
ATOM 1896 C C . GLY A 1 236 ? -21.078 -13.359 3.463 1 81.19 236 GLY A C 1
ATOM 1897 O O . GLY A 1 236 ? -20 -13.555 4.027 1 81.19 236 GLY A O 1
ATOM 1898 N N . TRP A 1 237 ? -21.609 -12.133 3.213 1 93.5 237 TRP A N 1
ATOM 1899 C CA . TRP A 1 237 ? -20.938 -10.914 3.643 1 93.5 237 TRP A CA 1
ATOM 1900 C C . TRP A 1 237 ? -21.922 -9.953 4.305 1 93.5 237 TRP A C 1
ATOM 1902 O O . TRP A 1 237 ? -22.984 -9.672 3.758 1 93.5 237 TRP A O 1
ATOM 1912 N N . ASP A 1 238 ? -21.641 -9.602 5.555 1 94.69 238 ASP A N 1
ATOM 1913 C CA . ASP A 1 238 ? -22.359 -8.477 6.164 1 94.69 238 ASP A CA 1
ATOM 1914 C C . ASP A 1 238 ? -21.828 -7.145 5.629 1 94.69 238 ASP A C 1
ATOM 1916 O O . ASP A 1 238 ? -20.625 -6.945 5.512 1 94.69 238 ASP A O 1
ATOM 1920 N N . GLU A 1 239 ? -22.781 -6.328 5.262 1 95.81 239 GLU A N 1
ATOM 1921 C CA . GLU A 1 239 ? -22.422 -5.02 4.719 1 95.81 239 GLU A CA 1
ATOM 1922 C C . GLU A 1 239 ? -22.922 -3.895 5.621 1 95.81 239 GLU A C 1
ATOM 1924 O O . GLU A 1 239 ? -24.078 -3.91 6.059 1 95.81 239 GLU A O 1
ATOM 1929 N N . VAL A 1 240 ? -22.062 -3.01 5.922 1 97.06 240 VAL A N 1
ATOM 1930 C CA . VAL A 1 240 ? -22.453 -1.837 6.699 1 97.06 240 VAL A CA 1
ATOM 1931 C C . VAL A 1 240 ? -21.875 -0.578 6.066 1 97.06 240 VAL A C 1
ATOM 1933 O O . VAL A 1 240 ? -20.719 -0.575 5.637 1 97.06 240 VAL A O 1
ATOM 1936 N N . GLU A 1 241 ? -22.688 0.454 5.934 1 97.94 241 GLU A N 1
ATOM 1937 C CA . GLU A 1 241 ? -22.188 1.745 5.477 1 97.94 241 GLU A CA 1
ATOM 1938 C C . GLU A 1 241 ? -21.547 2.527 6.629 1 97.94 241 GLU A C 1
ATOM 1940 O O . GLU A 1 241 ? -22.125 2.604 7.719 1 97.94 241 GLU A O 1
ATOM 1945 N N . VAL A 1 242 ? -20.375 3.045 6.41 1 98.25 242 VAL A N 1
ATOM 1946 C CA . VAL A 1 242 ? -19.641 3.773 7.438 1 98.25 242 VAL A CA 1
ATOM 1947 C C . VAL A 1 242 ? -19.312 5.176 6.938 1 98.25 242 VAL A C 1
ATOM 1949 O O . VAL A 1 242 ? -19.484 5.48 5.754 1 98.25 242 VAL A O 1
ATOM 1952 N N . VAL A 1 243 ? -18.844 6.039 7.809 1 97.69 243 VAL A N 1
ATOM 1953 C CA . VAL A 1 243 ? -18.469 7.406 7.48 1 97.69 243 VAL A CA 1
ATOM 1954 C C . VAL A 1 243 ? -17.219 7.395 6.598 1 97.69 243 VAL A C 1
ATOM 1956 O O . VAL A 1 243 ? -16.219 6.75 6.93 1 97.69 243 VAL A O 1
ATOM 1959 N N . PRO A 1 244 ? -17.312 8.094 5.508 1 95.94 244 PRO A N 1
ATOM 1960 C CA . PRO A 1 244 ? -16.141 8.109 4.625 1 95.94 244 PRO A CA 1
ATOM 1961 C C . PRO A 1 244 ? -14.953 8.844 5.234 1 95.94 244 PRO A C 1
ATOM 1963 O O . PRO A 1 244 ? -15.141 9.734 6.066 1 95.94 244 PRO A O 1
ATOM 1966 N N . MET B 1 1 ? 32.562 17.141 9.414 1 38.47 1 MET B N 1
ATOM 1967 C CA . MET B 1 1 ? 32.5 16.672 8.031 1 38.47 1 MET B CA 1
ATOM 1968 C C . MET B 1 1 ? 31.531 17.516 7.211 1 38.47 1 MET B C 1
ATOM 1970 O O . MET B 1 1 ? 30.516 17.984 7.727 1 38.47 1 MET B O 1
ATOM 1974 N N . PRO B 1 2 ? 31.938 18.031 6.199 1 48.41 2 PRO B N 1
ATOM 1975 C CA . PRO B 1 2 ? 31.047 18.953 5.492 1 48.41 2 PRO B CA 1
ATOM 1976 C C . PRO B 1 2 ? 29.656 18.375 5.246 1 48.41 2 PRO B C 1
ATOM 1978 O O . PRO B 1 2 ? 29.516 17.172 5.07 1 48.41 2 PRO B O 1
ATOM 1981 N N . LEU B 1 3 ? 28.641 19.094 5.863 1 56.12 3 LEU B N 1
ATOM 1982 C CA . LEU B 1 3 ? 27.25 18.703 5.695 1 56.12 3 LEU B CA 1
ATOM 1983 C C . LEU B 1 3 ? 26.938 18.391 4.234 1 56.12 3 LEU B C 1
ATOM 1985 O O . LEU B 1 3 ? 27.281 19.172 3.344 1 56.12 3 LEU B O 1
ATOM 1989 N N . ASN B 1 4 ? 26.984 17.125 3.828 1 63.28 4 ASN B N 1
ATOM 1990 C CA . ASN B 1 4 ? 26.562 16.75 2.48 1 63.28 4 ASN B CA 1
ATOM 1991 C C . ASN B 1 4 ? 25.25 17.438 2.086 1 63.28 4 ASN B C 1
ATOM 1993 O O . ASN B 1 4 ? 24.203 17.172 2.67 1 63.28 4 ASN B O 1
ATOM 1997 N N . THR B 1 5 ? 25.359 18.594 1.382 1 77.12 5 THR B N 1
ATOM 1998 C CA . THR B 1 5 ? 24.219 19.422 1.019 1 77.12 5 THR B CA 1
ATOM 1999 C C . THR B 1 5 ? 23.656 19.016 -0.339 1 77.12 5 THR B C 1
ATOM 2001 O O . THR B 1 5 ? 22.781 19.688 -0.884 1 77.12 5 THR B O 1
ATOM 2004 N N . THR B 1 6 ? 24.141 17.938 -0.773 1 85.19 6 THR B N 1
ATOM 2005 C CA . THR B 1 6 ? 23.703 17.531 -2.102 1 85.19 6 THR B CA 1
ATOM 2006 C C . THR B 1 6 ? 22.344 16.859 -2.041 1 85.19 6 THR B C 1
ATOM 2008 O O . THR B 1 6 ? 22.109 15.992 -1.195 1 85.19 6 THR B O 1
ATOM 2011 N N . ILE B 1 7 ? 21.438 17.344 -2.898 1 92.38 7 ILE B N 1
ATOM 2012 C CA . ILE B 1 7 ? 20.125 16.734 -3.023 1 92.38 7 ILE B CA 1
ATOM 2013 C C . ILE B 1 7 ? 20.281 15.266 -3.432 1 92.38 7 ILE B C 1
ATOM 2015 O O . ILE B 1 7 ? 20.969 14.961 -4.406 1 92.38 7 ILE B O 1
ATOM 2019 N N . PRO B 1 8 ? 19.703 14.438 -2.605 1 94.81 8 PRO B N 1
ATOM 2020 C CA . PRO B 1 8 ? 19.891 13.031 -2.977 1 94.81 8 PRO B CA 1
ATOM 2021 C C . PRO B 1 8 ? 19.234 12.688 -4.312 1 94.81 8 PRO B C 1
ATOM 2023 O O . PRO B 1 8 ? 18.203 13.266 -4.668 1 94.81 8 PRO B O 1
ATOM 2026 N N . ARG B 1 9 ? 19.75 11.719 -4.996 1 96.5 9 ARG B N 1
ATOM 2027 C CA . ARG B 1 9 ? 19.297 11.359 -6.332 1 96.5 9 ARG B CA 1
ATOM 2028 C C . ARG B 1 9 ? 17.828 10.914 -6.312 1 96.5 9 ARG B C 1
ATOM 2030 O O . ARG B 1 9 ? 17.078 11.211 -7.238 1 96.5 9 ARG B O 1
ATOM 2037 N N . TRP B 1 10 ? 17.438 10.141 -5.285 1 97.88 10 TRP B N 1
ATOM 2038 C CA . TRP B 1 10 ? 16.062 9.664 -5.234 1 97.88 10 TRP B CA 1
ATOM 2039 C C . TRP B 1 10 ? 15.078 10.828 -5.238 1 97.88 10 TRP B C 1
ATOM 2041 O O . TRP B 1 10 ? 14 10.734 -5.828 1 97.88 10 TRP B O 1
ATOM 2051 N N . LYS B 1 11 ? 15.406 11.922 -4.547 1 97.81 11 LYS B N 1
ATOM 2052 C CA . LYS B 1 11 ? 14.523 13.086 -4.547 1 97.81 11 LYS B CA 1
ATOM 2053 C C . LYS B 1 11 ? 14.477 13.742 -5.922 1 97.81 11 LYS B C 1
ATOM 2055 O O . LYS B 1 11 ? 13.414 14.18 -6.371 1 97.81 11 LYS B O 1
ATOM 2060 N N . THR B 1 12 ? 15.656 13.836 -6.543 1 97.62 12 THR B N 1
ATOM 2061 C CA . THR B 1 12 ? 15.719 14.398 -7.887 1 97.62 12 THR B CA 1
ATOM 2062 C C . THR B 1 12 ? 14.82 13.609 -8.844 1 97.62 12 THR B C 1
ATOM 2064 O O . THR B 1 12 ? 14.086 14.203 -9.641 1 97.62 12 THR B O 1
ATOM 2067 N N . LEU B 1 13 ? 14.891 12.336 -8.75 1 98 13 LEU B N 1
ATOM 2068 C CA . LEU B 1 13 ? 14.07 11.469 -9.586 1 98 13 LEU B CA 1
ATOM 2069 C C . LEU B 1 13 ? 12.586 11.703 -9.32 1 98 13 LEU B C 1
ATOM 2071 O O . LEU B 1 13 ? 11.797 11.852 -10.258 1 98 13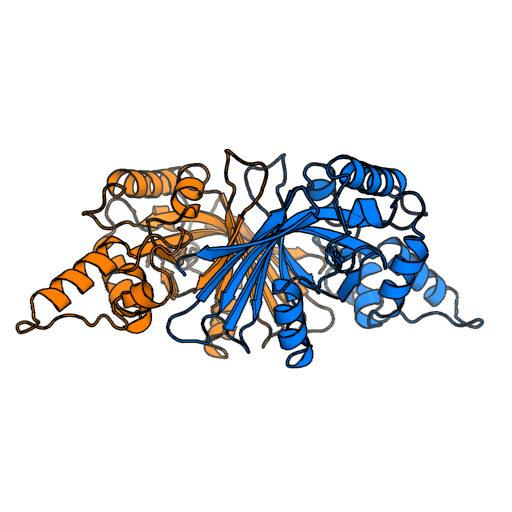 LEU B O 1
ATOM 2075 N N . LEU B 1 14 ? 12.195 11.766 -8.078 1 98.44 14 LEU B N 1
ATOM 2076 C CA . LEU B 1 14 ? 10.797 11.953 -7.707 1 98.44 14 LEU B CA 1
ATOM 2077 C C . LEU B 1 14 ? 10.305 13.336 -8.125 1 98.44 14 LEU B C 1
ATOM 2079 O O . LEU B 1 14 ? 9.195 13.477 -8.641 1 98.44 14 LEU B O 1
ATOM 2083 N N . ASP B 1 15 ? 11.156 14.32 -7.949 1 98.19 15 ASP B N 1
ATOM 2084 C CA . ASP B 1 15 ? 10.805 15.68 -8.352 1 98.19 15 ASP B CA 1
ATOM 2085 C C . ASP B 1 15 ? 10.523 15.758 -9.844 1 98.19 15 ASP B C 1
ATOM 2087 O O . ASP B 1 15 ? 9.562 16.406 -10.273 1 98.19 15 ASP B O 1
ATOM 2091 N N . LYS B 1 16 ? 11.383 15.172 -10.555 1 98.06 16 LYS B N 1
ATOM 2092 C CA . LYS B 1 16 ? 11.203 15.172 -12.008 1 98.06 16 LYS B CA 1
ATOM 2093 C C . LYS B 1 16 ? 9.875 14.531 -12.398 1 98.06 16 LYS B C 1
ATO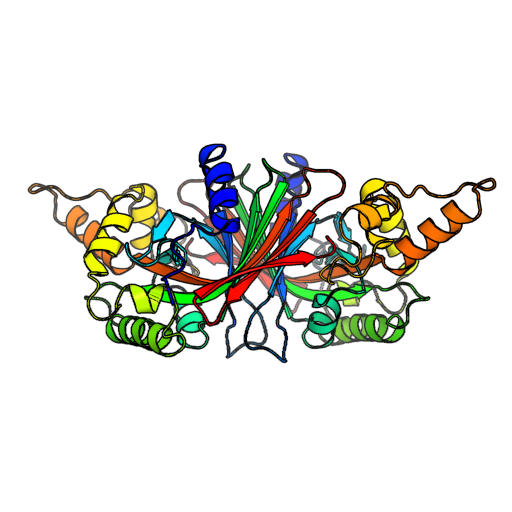M 2095 O O . LYS B 1 16 ? 9.148 15.07 -13.234 1 98.06 16 LYS B O 1
ATOM 2100 N N . THR B 1 17 ? 9.578 13.406 -11.82 1 97.94 17 THR B N 1
ATOM 2101 C CA . THR B 1 17 ? 8.344 12.688 -12.094 1 97.94 17 THR B CA 1
ATOM 2102 C C . THR B 1 17 ? 7.129 13.539 -11.734 1 97.94 17 THR B C 1
ATOM 2104 O O . THR B 1 17 ? 6.203 13.68 -12.539 1 97.94 17 THR B O 1
ATOM 2107 N N . LEU B 1 18 ? 7.152 14.164 -10.562 1 97.94 18 LEU B N 1
ATOM 2108 C CA . LEU B 1 18 ? 6.012 14.93 -10.078 1 97.94 18 LEU B CA 1
ATOM 2109 C C . LEU B 1 18 ? 5.852 16.219 -10.867 1 97.94 18 LEU B C 1
ATOM 2111 O O . LEU B 1 18 ? 4.738 16.734 -11.016 1 97.94 18 LEU B O 1
ATOM 2115 N N . ALA B 1 19 ? 6.977 16.75 -11.359 1 98.06 19 ALA B N 1
ATOM 2116 C CA . ALA B 1 19 ? 6.898 17.922 -12.227 1 98.06 19 ALA B CA 1
ATOM 2117 C C . ALA B 1 19 ? 6.148 17.609 -13.516 1 98.06 19 ALA B C 1
ATOM 2119 O O . ALA B 1 19 ? 5.387 18.422 -14.016 1 98.06 19 ALA B O 1
ATOM 2120 N N . GLN B 1 20 ? 6.352 16.438 -14.016 1 97.75 20 GLN B N 1
ATOM 2121 C CA . GLN B 1 20 ? 5.723 16 -15.266 1 97.75 20 GLN B CA 1
ATOM 2122 C C . GLN B 1 20 ? 4.293 15.523 -15.023 1 97.75 20 GLN B C 1
ATOM 2124 O O . GLN B 1 20 ? 3.412 15.734 -15.859 1 97.75 20 GLN B O 1
ATOM 2129 N N . PHE B 1 21 ? 4.082 14.867 -13.922 1 97.31 21 PHE B N 1
ATOM 2130 C CA . PHE B 1 21 ? 2.783 14.297 -13.578 1 97.31 21 PHE B CA 1
ATOM 2131 C C . PHE B 1 21 ? 2.375 14.695 -12.172 1 97.31 21 PHE B C 1
ATOM 2133 O O . PHE B 1 21 ? 2.338 13.859 -11.266 1 97.31 21 PHE B O 1
ATOM 2140 N N . PRO B 1 22 ? 1.926 15.898 -12.016 1 95.81 22 PRO B N 1
ATOM 2141 C CA . PRO B 1 22 ? 1.653 16.438 -10.68 1 95.81 22 PRO B CA 1
ATOM 2142 C C . PRO B 1 22 ? 0.527 15.688 -9.961 1 95.81 22 PRO B C 1
ATOM 2144 O O . PRO B 1 22 ? 0.442 15.719 -8.734 1 95.81 22 PRO B O 1
ATOM 2147 N N . ARG B 1 23 ? -0.375 14.953 -10.664 1 94.31 23 ARG B N 1
ATOM 2148 C CA . ARG B 1 23 ? -1.493 14.25 -10.047 1 94.31 23 ARG B CA 1
ATOM 2149 C C . ARG B 1 23 ? -1.064 12.867 -9.547 1 94.31 23 ARG B C 1
ATOM 2151 O O . ARG B 1 23 ? -1.846 12.164 -8.906 1 94.31 23 ARG B O 1
ATOM 2158 N N . SER B 1 24 ? 0.206 12.5 -9.82 1 96.94 24 SER B N 1
ATOM 2159 C CA . SER B 1 24 ? 0.735 11.219 -9.367 1 96.94 24 SER B CA 1
ATOM 2160 C C . SER B 1 24 ? 1.327 11.32 -7.969 1 96.94 24 SER B C 1
ATOM 2162 O O . SER B 1 24 ? 2.449 10.875 -7.727 1 96.94 24 SER B O 1
ATOM 2164 N N . ASN B 1 25 ? 0.525 11.922 -7.02 1 98 25 ASN B N 1
ATOM 2165 C CA . ASN B 1 25 ? 1.057 12.188 -5.684 1 98 25 ASN B CA 1
ATOM 2166 C C . ASN B 1 25 ? 0.388 11.312 -4.629 1 98 25 ASN B C 1
ATOM 2168 O O . ASN B 1 25 ? 0.468 11.602 -3.436 1 98 25 ASN B O 1
ATOM 2172 N N . THR B 1 26 ? -0.359 10.234 -5.062 1 98.38 26 THR B N 1
ATOM 2173 C CA . THR B 1 26 ? -0.968 9.281 -4.145 1 98.38 26 THR B CA 1
ATOM 2174 C C . THR B 1 26 ? -0.012 8.125 -3.852 1 98.38 26 THR B C 1
ATOM 2176 O O . THR B 1 26 ? 0.584 7.559 -4.77 1 98.38 26 THR B O 1
ATOM 2179 N N . PHE B 1 27 ? 0.204 7.82 -2.594 1 98.75 27 PHE B N 1
ATOM 2180 C CA . PHE B 1 27 ? 1.008 6.668 -2.203 1 98.75 27 PHE B CA 1
ATOM 2181 C C . PHE B 1 27 ? 0.316 5.875 -1.101 1 98.75 27 PHE B C 1
ATOM 2183 O O . PHE B 1 27 ? -0.661 6.34 -0.512 1 98.75 27 PHE B O 1
ATOM 2190 N N . GLN B 1 28 ? 0.712 4.641 -0.879 1 98.94 28 GLN B N 1
ATOM 2191 C CA . GLN B 1 28 ? 0.155 3.779 0.158 1 98.94 28 GLN B CA 1
ATOM 2192 C C . GLN B 1 28 ? 1.088 3.693 1.363 1 98.94 28 GLN B C 1
ATOM 2194 O O . GLN B 1 28 ? 2.295 3.504 1.207 1 98.94 28 GLN B O 1
ATOM 2199 N N . LEU B 1 29 ? 0.521 3.852 2.549 1 98.94 29 LEU B N 1
ATOM 2200 C CA . LEU B 1 29 ? 1.245 3.875 3.816 1 98.94 29 LEU B CA 1
ATOM 2201 C C . LEU B 1 29 ? 0.86 2.684 4.684 1 98.94 29 LEU B C 1
ATOM 2203 O O . LEU B 1 29 ? -0.32 2.484 4.984 1 98.94 29 LEU B O 1
ATOM 2207 N N . ALA B 1 30 ? 1.87 1.908 5.066 1 98.88 30 ALA B N 1
ATOM 2208 C CA . ALA B 1 30 ? 1.634 0.751 5.926 1 98.88 30 ALA B CA 1
ATOM 2209 C C . ALA B 1 30 ? 2.088 1.026 7.355 1 98.88 30 ALA B C 1
ATOM 2211 O O . ALA B 1 30 ? 3.17 1.576 7.574 1 98.88 30 ALA B O 1
ATOM 2212 N N . THR B 1 31 ? 1.264 0.682 8.328 1 98.75 31 THR B N 1
ATOM 2213 C CA . THR B 1 31 ? 1.552 0.75 9.75 1 98.75 31 THR B CA 1
ATOM 2214 C C . THR B 1 31 ? 1.299 -0.598 10.422 1 98.75 31 THR B C 1
ATOM 2216 O O . THR B 1 31 ? 0.738 -1.507 9.805 1 98.75 31 THR B O 1
ATOM 2219 N N . ILE B 1 32 ? 1.756 -0.71 11.609 1 97.5 32 ILE B N 1
ATOM 2220 C CA . ILE B 1 32 ? 1.518 -1.896 12.43 1 97.5 32 ILE B CA 1
ATOM 2221 C C . ILE B 1 32 ? 0.638 -1.531 13.625 1 97.5 32 ILE B C 1
ATOM 2223 O O . ILE B 1 32 ? 0.916 -0.563 14.336 1 97.5 32 ILE B O 1
ATOM 2227 N N . ASP B 1 33 ? -0.483 -2.227 13.727 1 95.69 33 ASP B N 1
ATOM 2228 C CA . ASP B 1 33 ? -1.215 -2.229 14.992 1 95.69 33 ASP B CA 1
ATOM 2229 C C . ASP B 1 33 ? -0.617 -3.236 15.969 1 95.69 33 ASP B C 1
ATOM 2231 O O . ASP B 1 33 ? -0.787 -4.445 15.805 1 95.69 33 ASP B O 1
ATOM 2235 N N . THR B 1 34 ? 0.021 -2.791 16.969 1 93.38 34 THR B N 1
ATOM 2236 C CA . THR B 1 34 ? 0.767 -3.662 17.875 1 93.38 34 THR B CA 1
ATOM 2237 C C . THR B 1 34 ? -0.175 -4.594 18.625 1 93.38 34 THR B C 1
ATOM 2239 O O . THR B 1 34 ? 0.263 -5.59 19.203 1 93.38 34 THR B O 1
ATOM 2242 N N . ALA B 1 35 ? -1.458 -4.27 18.609 1 94.19 35 ALA B N 1
ATOM 2243 C CA . ALA B 1 35 ? -2.443 -5.109 19.297 1 94.19 35 ALA B CA 1
ATOM 2244 C C . ALA B 1 35 ? -2.982 -6.188 18.359 1 94.19 35 ALA B C 1
ATOM 2246 O O . ALA B 1 35 ? -3.738 -7.066 18.781 1 94.19 35 ALA B O 1
ATOM 2247 N N . SER B 1 36 ? -2.631 -6.047 17.094 1 94.31 36 SER B N 1
ATOM 2248 C CA . SER B 1 36 ? -3.131 -6.973 16.078 1 94.31 36 SER B CA 1
ATOM 2249 C C . SER B 1 36 ? -2.008 -7.457 15.164 1 94.31 36 SER B C 1
ATOM 2251 O O . SER B 1 36 ? -1.099 -6.691 14.828 1 94.31 36 SER B O 1
ATOM 2253 N N . PRO B 1 37 ? -2.018 -8.719 14.758 1 94.75 37 PRO B N 1
ATOM 2254 C CA . PRO B 1 37 ? -0.996 -9.25 13.852 1 94.75 37 PRO B CA 1
ATOM 2255 C C . PRO B 1 37 ? -1.201 -8.805 12.406 1 94.75 37 PRO B C 1
ATOM 2257 O O . PRO B 1 37 ? -0.461 -9.234 11.516 1 94.75 37 PRO B O 1
ATOM 2260 N N . ILE B 1 38 ? -2.133 -7.926 12.172 1 97.19 38 ILE B N 1
ATOM 2261 C CA . ILE B 1 38 ? -2.48 -7.52 10.812 1 97.19 38 ILE B CA 1
ATOM 2262 C C . ILE B 1 38 ? -1.869 -6.156 10.508 1 97.19 38 ILE B C 1
ATOM 2264 O O . ILE B 1 38 ? -2.129 -5.18 11.219 1 97.19 38 ILE B O 1
ATOM 2268 N N . PRO B 1 39 ? -1.017 -6.098 9.477 1 98.19 39 PRO B N 1
ATOM 2269 C CA . PRO B 1 39 ? -0.624 -4.758 9.031 1 98.19 39 PRO B CA 1
ATOM 2270 C C . PRO B 1 39 ? -1.785 -3.975 8.422 1 98.19 39 PRO B C 1
ATOM 2272 O O . PRO B 1 39 ? -2.758 -4.57 7.957 1 98.19 39 PRO B O 1
ATOM 2275 N N . HIS B 1 40 ? -1.675 -2.688 8.492 1 98.62 40 HIS B N 1
ATOM 2276 C CA . HIS B 1 40 ? -2.684 -1.829 7.887 1 98.62 40 HIS B CA 1
ATOM 2277 C C . HIS B 1 40 ? -2.072 -0.945 6.805 1 98.62 40 HIS B C 1
ATOM 2279 O O . HIS B 1 40 ? -0.97 -0.42 6.973 1 98.62 40 HIS B O 1
ATOM 2285 N N . VAL B 1 41 ? -2.73 -0.806 5.668 1 98.81 41 VAL B N 1
ATOM 2286 C CA . VAL B 1 41 ? -2.201 -0.005 4.566 1 98.81 41 VAL B CA 1
ATOM 2287 C C . VAL B 1 41 ? -3.32 0.84 3.961 1 98.81 41 VAL B C 1
ATOM 2289 O O . VAL B 1 41 ? -4.426 0.346 3.734 1 98.81 41 VAL B O 1
ATOM 2292 N N . ARG B 1 42 ? -3.055 2.129 3.752 1 98.44 42 ARG B N 1
ATOM 2293 C CA . ARG B 1 42 ? -4.027 3.066 3.203 1 98.44 42 ARG B CA 1
ATOM 2294 C C . ARG B 1 42 ? -3.352 4.086 2.293 1 98.44 42 ARG B C 1
ATOM 2296 O O . ARG B 1 42 ? -2.137 4.277 2.361 1 98.44 42 ARG B O 1
ATOM 2303 N N . SER B 1 43 ? -4.195 4.719 1.521 1 98.56 43 SER B N 1
ATOM 2304 C CA . SER B 1 43 ? -3.703 5.738 0.603 1 98.56 43 SER B CA 1
ATOM 2305 C C . SER B 1 43 ? -3.51 7.074 1.312 1 98.56 43 SER B C 1
ATOM 2307 O O . SER B 1 43 ? -4.32 7.457 2.158 1 98.56 43 SER B O 1
ATOM 2309 N N . HIS B 1 44 ? -2.477 7.723 0.981 1 98.62 44 HIS B N 1
ATOM 2310 C CA . HIS B 1 44 ? -2.152 9.078 1.396 1 98.62 44 HIS B CA 1
ATOM 2311 C C . HIS B 1 44 ? -1.82 9.961 0.194 1 98.62 44 HIS B C 1
ATOM 2313 O O . HIS B 1 44 ? -1.483 9.453 -0.877 1 98.62 44 HIS B O 1
ATOM 2319 N N . ILE B 1 45 ? -1.943 11.25 0.418 1 98.06 45 ILE B N 1
ATOM 2320 C CA . ILE B 1 45 ? -1.563 12.234 -0.593 1 98.06 45 ILE B CA 1
ATOM 2321 C C . ILE B 1 45 ? -0.28 12.938 -0.168 1 98.06 45 ILE B C 1
ATOM 2323 O O . ILE B 1 45 ? -0.201 13.484 0.937 1 98.06 45 ILE B O 1
ATOM 2327 N N . PHE B 1 46 ? 0.701 12.828 -1.028 1 98.75 46 PHE B N 1
ATOM 2328 C CA . PHE B 1 46 ? 1.908 13.617 -0.829 1 98.75 46 PHE B CA 1
ATOM 2329 C C . PHE B 1 46 ? 1.626 15.102 -1.047 1 98.75 46 PHE B C 1
ATOM 2331 O O . PHE B 1 46 ? 1.044 15.484 -2.064 1 98.75 46 PHE B O 1
ATOM 2338 N N . ARG B 1 47 ? 2.125 15.891 -0.186 1 97.88 47 ARG B N 1
ATOM 2339 C CA . ARG B 1 47 ? 1.793 17.312 -0.277 1 97.88 47 ARG B CA 1
ATOM 2340 C C . ARG B 1 47 ? 3.039 18.141 -0.55 1 97.88 47 ARG B C 1
ATOM 2342 O O . ARG B 1 47 ? 3.006 19.062 -1.367 1 97.88 47 ARG B O 1
ATOM 2349 N N . SER B 1 48 ? 4.121 17.859 0.211 1 97.38 48 SER B N 1
ATOM 2350 C CA . SER B 1 48 ? 5.348 18.625 0.003 1 97.38 48 SER B CA 1
ATOM 2351 C C . SER B 1 48 ? 6.535 17.953 0.691 1 97.38 48 SER B C 1
ATOM 2353 O O . SER B 1 48 ? 6.363 17.047 1.506 1 97.38 48 SER B O 1
ATOM 2355 N N . PHE B 1 49 ? 7.707 18.422 0.319 1 98.12 49 PHE B N 1
ATOM 2356 C CA . PHE B 1 49 ? 8.898 18.141 1.116 1 98.12 49 PHE B CA 1
ATOM 2357 C C . PHE B 1 49 ? 9.102 19.219 2.174 1 98.12 49 PHE B C 1
ATOM 2359 O O . PHE B 1 49 ? 8.617 20.344 2.021 1 98.12 49 PHE B O 1
ATOM 2366 N N . LEU B 1 50 ? 9.719 18.875 3.234 1 98.06 50 LEU B N 1
ATOM 2367 C CA . LEU B 1 50 ? 10.156 19.797 4.285 1 98.06 50 LEU B CA 1
ATOM 2368 C C . LEU B 1 50 ? 11.578 19.484 4.727 1 98.06 50 LEU B C 1
ATOM 2370 O O . LEU B 1 50 ? 11.914 18.312 4.973 1 98.06 50 LEU B O 1
ATOM 2374 N N . GLN B 1 51 ? 12.438 20.422 4.656 1 94.94 51 GLN B N 1
ATOM 2375 C CA . GLN B 1 51 ? 13.812 20.234 5.109 1 94.94 51 GLN B CA 1
ATOM 2376 C C . GLN B 1 51 ? 14.383 21.531 5.684 1 94.94 51 GLN B C 1
ATOM 2378 O O . GLN B 1 51 ? 13.891 22.609 5.379 1 94.94 51 GLN B O 1
ATOM 2383 N N . SER B 1 52 ? 15.328 21.312 6.582 1 93.12 52 SER B N 1
ATOM 2384 C CA . SER B 1 52 ? 16.109 22.469 7 1 93.12 52 SER B CA 1
ATOM 2385 C C . SER B 1 52 ? 16.953 23.016 5.852 1 93.12 52 SER B C 1
ATOM 2387 O O . SER B 1 52 ? 17.422 22.25 5 1 93.12 52 SER B O 1
ATOM 2389 N N . GLU B 1 53 ? 17.141 24.297 5.871 1 90.25 53 GLU B N 1
ATOM 2390 C CA . GLU B 1 53 ? 17.984 24.906 4.852 1 90.25 53 GLU B CA 1
ATOM 2391 C C . GLU B 1 53 ? 19.406 24.359 4.887 1 90.25 53 GLU B C 1
ATOM 2393 O O . GLU B 1 53 ? 20.062 24.266 3.855 1 90.25 53 GLU B O 1
ATOM 2398 N N . SER B 1 54 ? 19.828 23.906 6 1 88.44 54 SER B N 1
ATOM 2399 C CA . SER B 1 54 ? 21.188 23.438 6.176 1 88.44 54 SER B CA 1
ATOM 2400 C C . SER B 1 54 ? 21.328 21.969 5.797 1 88.44 54 SER B C 1
ATOM 2402 O O . SER B 1 54 ? 22.438 21.453 5.668 1 88.44 54 SER B O 1
ATOM 2404 N N . THR B 1 55 ? 20.203 21.266 5.637 1 90.12 55 THR B N 1
ATOM 2405 C CA . THR B 1 55 ? 20.25 19.844 5.305 1 90.12 55 THR B CA 1
ATOM 2406 C C . THR B 1 55 ? 19.312 19.516 4.148 1 90.12 55 THR B C 1
ATOM 2408 O O . THR B 1 55 ? 18.406 18.703 4.289 1 90.12 55 THR B O 1
ATOM 2411 N N . PRO B 1 56 ? 19.609 20.094 2.982 1 91.06 56 PRO B N 1
ATOM 2412 C CA . PRO B 1 56 ? 18.766 19.812 1.82 1 91.06 56 PRO B CA 1
ATOM 2413 C C . PRO B 1 56 ? 18.828 18.344 1.397 1 91.06 56 PRO B C 1
ATOM 2415 O O . PRO B 1 56 ? 17.969 17.875 0.634 1 91.06 56 PRO B O 1
ATOM 2418 N N . ASN B 1 57 ? 19.828 17.625 1.905 1 93.25 57 ASN B N 1
ATOM 2419 C CA . ASN B 1 57 ? 20.031 16.219 1.566 1 93.25 57 ASN B CA 1
ATOM 2420 C C . ASN B 1 57 ? 19.156 15.305 2.416 1 93.25 57 ASN B C 1
ATOM 2422 O O . ASN B 1 57 ? 19.125 14.094 2.195 1 93.25 57 ASN B O 1
ATOM 2426 N N . LEU B 1 58 ? 18.375 15.898 3.363 1 94.75 58 LEU B N 1
ATOM 2427 C CA . LEU B 1 58 ? 17.562 15.078 4.27 1 94.75 58 LEU B CA 1
ATOM 2428 C C . LEU B 1 58 ? 16.109 15.539 4.273 1 94.75 58 LEU B C 1
ATOM 2430 O O . LEU B 1 58 ? 15.57 15.867 5.328 1 94.75 58 LEU B O 1
ATOM 2434 N N . PRO B 1 59 ? 15.516 15.461 3.127 1 96.44 59 PRO B N 1
ATOM 2435 C CA . PRO B 1 59 ? 14.133 15.93 3.062 1 96.44 59 PRO B CA 1
ATOM 2436 C C . PRO B 1 59 ? 13.156 14.992 3.777 1 96.44 59 PRO B C 1
ATOM 2438 O O . PRO B 1 59 ? 13.32 13.773 3.729 1 96.44 59 PRO B O 1
ATOM 2441 N N . LEU B 1 60 ? 12.195 15.586 4.5 1 98.19 60 LEU B N 1
ATOM 2442 C CA . LEU B 1 60 ? 11.023 14.906 5.035 1 98.19 60 LEU B CA 1
ATOM 2443 C C . LEU B 1 60 ? 9.859 14.969 4.047 1 98.19 60 LEU B C 1
ATOM 2445 O O . LEU B 1 60 ? 9.781 15.891 3.23 1 98.19 60 LEU B O 1
ATOM 2449 N N . LEU B 1 61 ? 9.031 13.945 4.066 1 98.88 61 LEU B N 1
ATOM 2450 C CA . LEU B 1 61 ? 7.793 13.984 3.297 1 98.88 61 LEU B CA 1
ATOM 2451 C C . LEU B 1 61 ? 6.621 14.422 4.172 1 98.88 61 LEU B C 1
ATOM 2453 O O . LEU B 1 61 ? 6.477 13.953 5.301 1 98.88 61 LEU B O 1
ATOM 2457 N N . ILE B 1 62 ? 5.781 15.305 3.611 1 98.81 62 ILE B N 1
ATOM 2458 C CA . ILE B 1 62 ? 4.625 15.82 4.336 1 98.81 62 ILE B CA 1
ATOM 2459 C C . ILE B 1 62 ? 3.342 15.297 3.689 1 98.81 62 ILE B C 1
ATOM 2461 O O . ILE B 1 62 ? 3.168 15.391 2.473 1 98.81 62 ILE B O 1
ATOM 2465 N N . SER B 1 63 ? 2.559 14.688 4.445 1 98.69 63 SER B N 1
ATOM 2466 C CA . SER B 1 63 ? 1.168 14.352 4.152 1 98.69 63 SER B CA 1
ATOM 2467 C C . SER B 1 63 ? 0.24 14.828 5.266 1 98.69 63 SER B C 1
ATOM 2469 O O . SER B 1 63 ? 0.575 15.75 6.008 1 98.69 63 SER B O 1
ATOM 2471 N N . SER B 1 64 ? -1.039 14.336 5.266 1 98.69 64 SER B N 1
ATOM 2472 C CA . SER B 1 64 ? -1.991 14.727 6.301 1 98.69 64 SER B CA 1
ATOM 2473 C C . SER B 1 64 ? -2.949 13.586 6.629 1 98.69 64 SER B C 1
ATOM 2475 O O . SER B 1 64 ? -3.004 12.586 5.91 1 98.69 64 SER B O 1
ATOM 2477 N N . THR B 1 65 ? -3.641 13.766 7.723 1 98.62 65 THR B N 1
ATOM 2478 C CA . THR B 1 65 ? -4.641 12.781 8.125 1 98.62 65 THR B CA 1
ATOM 2479 C C . THR B 1 65 ? -5.664 13.414 9.07 1 98.62 65 THR B C 1
ATOM 2481 O O . THR B 1 65 ? -5.516 14.57 9.477 1 98.62 65 THR B O 1
ATOM 2484 N N . ASP B 1 66 ? -6.773 12.734 9.258 1 98.69 66 ASP B N 1
ATOM 2485 C CA . ASP B 1 66 ? -7.695 13.008 10.352 1 98.69 66 ASP B CA 1
ATOM 2486 C C . ASP B 1 66 ? -7.172 12.43 11.664 1 98.69 66 ASP B C 1
ATOM 2488 O O . ASP B 1 66 ? -6.961 11.219 11.781 1 98.69 66 ASP B O 1
ATOM 2492 N N . ILE B 1 67 ? -6.941 13.281 12.633 1 98.81 67 ILE B N 1
ATOM 2493 C CA . ILE B 1 67 ? -6.285 12.938 13.891 1 98.81 67 ILE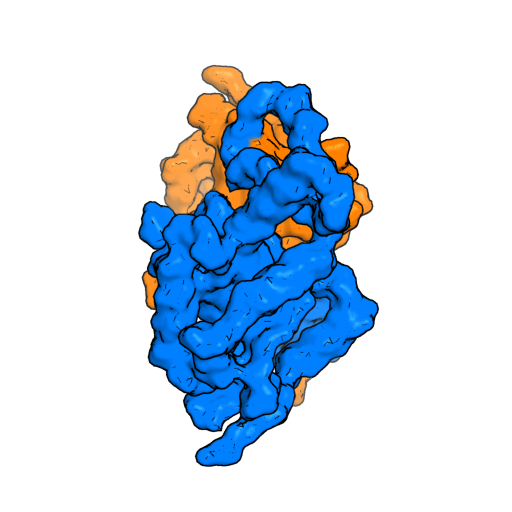 B CA 1
ATOM 2494 C C . ILE B 1 67 ? -7.105 11.883 14.633 1 98.81 67 ILE B C 1
ATOM 2496 O O . ILE B 1 67 ? -6.609 11.242 15.555 1 98.81 67 ILE B O 1
ATOM 2500 N N . ARG B 1 68 ? -8.359 11.656 14.219 1 98.31 68 ARG B N 1
ATOM 2501 C CA . ARG B 1 68 ? -9.289 10.789 14.93 1 98.31 68 ARG B CA 1
ATOM 2502 C C . ARG B 1 68 ? -9.203 9.352 14.406 1 98.31 68 ARG B C 1
ATOM 2504 O O . ARG B 1 68 ? -9.789 8.438 14.992 1 98.31 68 ARG B O 1
ATOM 2511 N N . THR B 1 69 ? -8.414 9.086 13.328 1 97.81 69 THR B N 1
ATOM 2512 C CA . THR B 1 69 ? -8.398 7.789 12.672 1 97.81 69 THR B CA 1
ATOM 2513 C C . THR B 1 69 ? -7.496 6.812 13.422 1 97.81 69 THR B C 1
ATOM 2515 O O . THR B 1 69 ? -6.582 7.23 14.141 1 97.81 69 THR B O 1
ATOM 2518 N N . PRO B 1 70 ? -7.676 5.52 13.188 1 96.38 70 PRO B N 1
ATOM 2519 C CA . PRO B 1 70 ? -6.961 4.492 13.945 1 96.38 70 PRO B CA 1
ATOM 2520 C C . PRO B 1 70 ? -5.453 4.523 13.703 1 96.38 70 PRO B C 1
ATOM 2522 O O . PRO B 1 70 ? -4.68 4.09 14.562 1 96.38 70 PRO B O 1
ATOM 2525 N N . LYS B 1 71 ? -5.023 4.965 12.57 1 97.75 71 LYS B N 1
ATOM 2526 C CA . LYS B 1 71 ? -3.592 4.953 12.281 1 97.75 71 LYS B CA 1
ATOM 2527 C C . LYS B 1 71 ? -2.83 5.859 13.242 1 97.75 71 LYS B C 1
ATOM 2529 O O . LYS B 1 71 ? -1.621 5.699 13.43 1 97.75 71 LYS B O 1
ATOM 2534 N N . VAL B 1 72 ? -3.516 6.82 13.828 1 98.31 72 VAL B N 1
ATOM 2535 C CA . VAL B 1 72 ? -2.877 7.734 14.766 1 98.31 72 VAL B CA 1
ATOM 2536 C C . VAL B 1 72 ? -2.367 6.953 15.977 1 98.31 72 VAL B C 1
ATOM 2538 O O . VAL B 1 72 ? -1.197 7.062 16.344 1 98.31 72 VAL B O 1
ATOM 2541 N N . ASP B 1 73 ? -3.223 6.125 16.516 1 97.5 73 ASP B N 1
ATOM 2542 C CA . ASP B 1 73 ? -2.826 5.281 17.641 1 97.5 73 ASP B CA 1
ATOM 2543 C C . ASP B 1 73 ? -1.724 4.309 17.234 1 97.5 73 ASP B C 1
ATOM 2545 O O . ASP B 1 73 ? -0.785 4.066 17.984 1 97.5 73 ASP B O 1
ATOM 2549 N N . GLN B 1 74 ? -1.865 3.736 16.078 1 98.31 74 GLN B N 1
ATOM 2550 C CA . GLN B 1 74 ? -0.854 2.814 15.57 1 98.31 74 GLN B CA 1
ATOM 2551 C C . GLN B 1 74 ? 0.515 3.484 15.492 1 98.31 74 GLN B C 1
ATOM 2553 O O . GLN B 1 74 ? 1.511 2.928 15.961 1 98.31 74 GLN B O 1
ATOM 2558 N N . ILE B 1 75 ? 0.548 4.715 15 1 98.19 75 ILE B N 1
ATOM 2559 C CA . ILE B 1 75 ? 1.79 5.445 14.766 1 98.19 75 ILE B CA 1
ATOM 2560 C C . ILE B 1 75 ? 2.418 5.832 16.094 1 98.19 75 ILE B C 1
ATOM 2562 O O . ILE B 1 75 ? 3.639 5.75 16.266 1 98.19 75 ILE B O 1
ATOM 2566 N N . ILE B 1 76 ? 1.617 6.25 17.031 1 97.81 76 ILE B N 1
ATOM 2567 C CA . ILE B 1 76 ? 2.115 6.641 18.344 1 97.81 76 ILE B CA 1
ATOM 2568 C C . ILE B 1 76 ? 2.781 5.441 19.016 1 97.81 76 ILE B C 1
ATOM 2570 O O . ILE B 1 76 ? 3.814 5.586 19.672 1 97.81 76 ILE B O 1
ATOM 2574 N N . ASN B 1 77 ? 2.273 4.262 18.781 1 97.44 77 ASN B N 1
ATOM 2575 C CA . ASN B 1 77 ? 2.771 3.061 19.438 1 97.44 77 ASN B CA 1
ATOM 2576 C C . ASN B 1 77 ? 3.926 2.43 18.672 1 97.44 77 ASN B C 1
ATOM 2578 O O . ASN B 1 77 ? 4.789 1.774 19.25 1 97.44 77 ASN B O 1
ATOM 2582 N N . ASN B 1 78 ? 3.938 2.543 17.406 1 97.75 78 ASN B N 1
ATOM 2583 C CA . ASN B 1 78 ? 4.992 2.066 16.531 1 97.75 78 ASN B CA 1
ATOM 2584 C C . ASN B 1 78 ? 5.188 2.998 15.336 1 97.75 78 ASN B C 1
ATOM 2586 O O . ASN B 1 78 ? 4.473 2.893 14.336 1 97.75 78 ASN B O 1
ATOM 2590 N N . PRO B 1 79 ? 6.125 3.85 15.398 1 98.31 79 PRO B N 1
ATOM 2591 C CA . PRO B 1 79 ? 6.27 4.883 14.367 1 98.31 79 PRO B CA 1
ATOM 2592 C C . PRO B 1 79 ? 6.938 4.359 13.102 1 98.31 79 PRO B C 1
ATOM 2594 O O . PRO B 1 79 ? 7.094 5.105 12.133 1 98.31 79 PRO B O 1
ATOM 2597 N N . ASN B 1 80 ? 7.434 3.088 13.102 1 98.31 80 ASN B N 1
ATOM 2598 C CA . ASN B 1 80 ? 8.086 2.512 11.93 1 98.31 80 ASN B CA 1
ATOM 2599 C C . ASN B 1 80 ? 7.086 2.219 10.82 1 98.31 80 ASN B C 1
ATOM 2601 O O . ASN B 1 80 ? 6.082 1.537 11.039 1 98.31 80 ASN B O 1
ATOM 2605 N N . ILE B 1 81 ? 7.375 2.715 9.609 1 98.69 81 ILE B N 1
ATOM 2606 C CA . ILE B 1 81 ? 6.438 2.586 8.5 1 98.69 81 ILE B CA 1
ATOM 2607 C C . ILE B 1 81 ? 7.195 2.217 7.227 1 98.69 81 ILE B C 1
ATOM 2609 O O . ILE B 1 81 ? 8.422 2.307 7.18 1 98.69 81 ILE B O 1
ATOM 2613 N N . GLU B 1 82 ? 6.512 1.758 6.254 1 98.88 82 GLU B N 1
ATOM 2614 C CA . GLU B 1 82 ? 6.938 1.738 4.855 1 98.88 82 GLU B CA 1
ATOM 2615 C C . GLU B 1 82 ? 5.836 2.254 3.936 1 98.88 82 GLU B C 1
ATOM 2617 O O . GLU B 1 82 ? 4.652 2.037 4.195 1 98.88 82 GLU B O 1
ATOM 2622 N N . THR B 1 83 ? 6.199 2.965 2.906 1 98.88 83 THR B N 1
ATOM 2623 C CA . THR B 1 83 ? 5.27 3.4 1.872 1 98.88 83 THR B CA 1
ATOM 2624 C C . THR B 1 83 ? 5.598 2.744 0.535 1 98.88 83 THR B C 1
ATOM 2626 O O . THR B 1 83 ? 6.73 2.311 0.313 1 98.88 83 THR B O 1
ATOM 2629 N N . SER B 1 84 ? 4.629 2.6 -0.248 1 98.94 84 SER B N 1
ATOM 2630 C CA . SER B 1 84 ? 4.777 2.229 -1.652 1 98.94 84 SER B CA 1
ATOM 2631 C C . SER B 1 84 ? 4.113 3.25 -2.566 1 98.94 84 SER B C 1
ATOM 2633 O O . SER B 1 84 ? 2.904 3.477 -2.477 1 98.94 84 SER B O 1
ATOM 2635 N N . TRP B 1 85 ? 4.895 3.869 -3.348 1 98.88 85 TRP B N 1
ATOM 2636 C CA . TRP B 1 85 ? 4.473 4.895 -4.297 1 98.88 85 TRP B CA 1
ATOM 2637 C C . TRP B 1 85 ? 4.668 4.422 -5.73 1 98.88 85 TRP B C 1
ATOM 2639 O O . TRP B 1 85 ? 5.707 4.688 -6.34 1 98.88 85 TRP B O 1
ATOM 2649 N N . TRP B 1 86 ? 3.645 3.768 -6.273 1 98.5 86 TRP B N 1
ATOM 2650 C CA . TRP B 1 86 ? 3.666 3.332 -7.668 1 98.5 86 TRP B CA 1
ATOM 2651 C C . TRP B 1 86 ? 3.129 4.422 -8.586 1 98.5 86 TRP B C 1
ATOM 2653 O O . TRP B 1 86 ? 2.004 4.898 -8.406 1 98.5 86 TRP B O 1
ATOM 2663 N N . ILE B 1 87 ? 3.926 4.797 -9.555 1 97.81 87 ILE B N 1
ATOM 2664 C CA . ILE B 1 87 ? 3.543 5.816 -10.523 1 97.81 87 ILE B CA 1
ATOM 2665 C C . ILE B 1 87 ? 3.416 5.188 -11.906 1 97.81 87 ILE B C 1
ATOM 2667 O O . ILE B 1 87 ? 4.418 4.984 -12.602 1 97.81 87 ILE B O 1
ATOM 2671 N N . GLU B 1 88 ? 2.182 4.992 -12.305 1 95.25 88 GLU B N 1
ATOM 2672 C CA . GLU B 1 88 ? 1.883 4.266 -13.539 1 95.25 88 GLU B CA 1
ATOM 2673 C C . GLU B 1 88 ? 2.393 5.023 -14.758 1 95.25 88 GLU B C 1
ATOM 2675 O O . GLU B 1 88 ? 2.934 4.418 -15.688 1 95.25 88 GLU B O 1
ATOM 2680 N N . ASP B 1 89 ? 2.307 6.34 -14.797 1 95.12 89 ASP B N 1
ATOM 2681 C CA . ASP B 1 89 ? 2.65 7.176 -15.938 1 95.12 89 ASP B CA 1
ATOM 2682 C C . ASP B 1 89 ? 4.105 6.965 -16.359 1 95.12 89 ASP B C 1
ATOM 2684 O O . ASP B 1 89 ? 4.426 7 -17.547 1 95.12 89 ASP B O 1
ATOM 2688 N N . THR B 1 90 ? 4.922 6.805 -15.359 1 96.94 90 THR B N 1
ATOM 2689 C CA . THR B 1 90 ? 6.344 6.672 -15.656 1 96.94 90 THR B CA 1
ATOM 2690 C C . THR B 1 90 ? 6.824 5.25 -15.383 1 96.94 90 THR B C 1
ATOM 2692 O O . THR B 1 90 ? 7.996 4.934 -15.602 1 96.94 90 THR B O 1
ATOM 2695 N N . GLN B 1 91 ? 5.949 4.414 -14.836 1 96.44 91 GLN B N 1
ATOM 2696 C CA . GLN B 1 91 ? 6.273 3.047 -14.445 1 96.44 91 GLN B CA 1
ATOM 2697 C C . GLN B 1 91 ? 7.445 3.014 -13.469 1 96.44 91 GLN B C 1
ATOM 2699 O O . GLN B 1 91 ? 8.414 2.287 -13.68 1 96.44 91 GLN B O 1
ATOM 2704 N N . GLU B 1 92 ? 7.352 3.783 -12.43 1 98.25 92 GLU B N 1
ATOM 2705 C CA . GLU B 1 92 ? 8.32 3.875 -11.336 1 98.25 92 GLU B CA 1
ATOM 2706 C C . GLU B 1 92 ? 7.664 3.57 -9.992 1 98.25 92 GLU B C 1
ATOM 2708 O O . GLU B 1 92 ? 6.477 3.828 -9.805 1 98.25 92 GLU B O 1
ATOM 2713 N N . GLN B 1 93 ? 8.461 3.012 -9.141 1 98.75 93 GLN B N 1
ATOM 2714 C CA . GLN B 1 93 ? 8.023 2.812 -7.762 1 98.75 93 GLN B CA 1
ATOM 2715 C C . GLN B 1 93 ? 9.07 3.328 -6.773 1 98.75 93 GLN B C 1
ATOM 2717 O O . GLN B 1 93 ? 10.258 3.031 -6.906 1 98.75 93 GLN B O 1
ATOM 2722 N N . PHE B 1 94 ? 8.633 4.125 -5.828 1 98.88 94 PHE B N 1
ATOM 2723 C CA . PHE B 1 94 ? 9.422 4.547 -4.676 1 98.88 94 PHE B CA 1
ATOM 2724 C C . PHE B 1 94 ? 8.875 3.932 -3.391 1 98.88 94 PHE B C 1
ATOM 2726 O O . PHE B 1 94 ? 7.707 4.129 -3.051 1 98.88 94 PHE B O 1
ATOM 2733 N N . ARG B 1 95 ? 9.664 3.15 -2.697 1 98.94 95 ARG B N 1
ATOM 2734 C CA . ARG B 1 95 ? 9.281 2.662 -1.378 1 98.94 95 ARG B CA 1
ATOM 2735 C C . ARG B 1 95 ? 10.141 3.293 -0.288 1 98.94 95 ARG B C 1
ATOM 2737 O O . ARG B 1 95 ? 11.367 3.164 -0.304 1 98.94 95 ARG B O 1
ATOM 2744 N N . PHE B 1 96 ? 9.508 3.977 0.599 1 98.81 96 PHE B N 1
ATOM 2745 C CA . PHE B 1 96 ? 10.188 4.652 1.696 1 98.81 96 PHE B CA 1
ATOM 2746 C C . PHE B 1 96 ? 10.031 3.871 2.994 1 98.81 96 PHE B C 1
ATOM 2748 O O . PHE B 1 96 ? 8.914 3.609 3.436 1 98.81 96 PHE B O 1
ATOM 2755 N N . THR B 1 97 ? 11.141 3.49 3.52 1 98.56 97 THR B N 1
ATOM 2756 C CA . THR B 1 97 ? 11.172 2.984 4.887 1 98.56 97 THR B CA 1
ATOM 2757 C C . THR B 1 97 ? 11.648 4.066 5.852 1 98.56 97 THR B C 1
ATOM 2759 O O . THR B 1 97 ? 12.633 4.758 5.582 1 98.56 97 THR B O 1
ATOM 2762 N N . GLY B 1 98 ? 10.859 4.203 6.891 1 98.06 98 GLY B N 1
ATOM 2763 C CA . GLY B 1 98 ? 11.266 5.25 7.816 1 98.06 98 GLY B CA 1
ATOM 2764 C C . GLY B 1 98 ? 10.359 5.355 9.023 1 98.06 98 GLY B C 1
ATOM 2765 O O . GLY B 1 98 ? 9.789 4.359 9.469 1 98.06 98 GLY B O 1
ATOM 2766 N N . ARG B 1 99 ? 10.367 6.555 9.633 1 98.25 99 ARG B N 1
ATOM 2767 C CA . ARG B 1 99 ? 9.57 6.832 10.828 1 98.25 99 ARG B CA 1
ATOM 2768 C C . ARG B 1 99 ? 8.578 7.961 10.57 1 98.25 99 ARG B C 1
ATOM 2770 O O . ARG B 1 99 ? 8.867 8.891 9.82 1 98.25 99 ARG B O 1
ATOM 2777 N N . LEU B 1 100 ? 7.473 7.844 11.188 1 98.81 100 LEU B N 1
ATOM 2778 C CA . LEU B 1 100 ? 6.387 8.797 10.984 1 98.81 100 LEU B CA 1
ATOM 2779 C C . LEU B 1 100 ? 6.066 9.531 12.281 1 98.81 100 LEU B C 1
ATOM 2781 O O . LEU B 1 100 ? 6.039 8.922 13.359 1 98.81 100 LEU B O 1
ATOM 2785 N N . SER B 1 101 ? 5.934 10.844 12.219 1 98.81 101 SER B N 1
ATOM 2786 C CA . SER B 1 101 ? 5.461 11.695 13.305 1 98.81 101 SER B CA 1
ATOM 2787 C C . SER B 1 101 ? 4.18 12.422 12.914 1 98.81 101 SER B C 1
ATOM 2789 O O . SER B 1 101 ? 3.891 12.594 11.727 1 98.81 101 SER B O 1
ATOM 2791 N N . LEU B 1 102 ? 3.453 12.789 13.898 1 98.88 102 LEU B N 1
ATOM 2792 C CA . LEU B 1 102 ? 2.205 13.516 13.695 1 98.88 102 LEU B CA 1
ATOM 2793 C C . LEU B 1 102 ? 2.27 14.898 14.336 1 98.88 102 LEU B C 1
ATOM 2795 O O . LEU B 1 102 ? 2.92 15.086 15.367 1 98.88 102 LEU B O 1
ATOM 2799 N N . VAL B 1 103 ? 1.639 15.836 13.703 1 98.88 103 VAL B N 1
ATOM 2800 C CA . VAL B 1 103 ? 1.461 17.172 14.258 1 98.88 103 VAL B CA 1
ATOM 2801 C C . VAL B 1 103 ? -0.027 17.469 14.43 1 98.88 103 VAL B C 1
ATOM 2803 O O . VAL B 1 103 ? -0.731 17.719 13.445 1 98.88 103 VAL B O 1
ATOM 2806 N N . ALA B 1 104 ? -0.469 17.469 15.617 1 98.75 104 ALA B N 1
ATOM 2807 C CA . ALA B 1 104 ? -1.864 17.766 15.938 1 98.75 104 ALA B CA 1
ATOM 2808 C C . ALA B 1 104 ? -2.061 19.25 16.25 1 98.75 104 ALA B C 1
ATOM 2810 O O . ALA B 1 104 ? -1.09 19.969 16.469 1 98.75 104 ALA B O 1
ATOM 2811 N N . SER B 1 105 ? -3.303 19.672 16.219 1 98.62 105 SER B N 1
ATOM 2812 C CA . SER B 1 105 ? -3.668 21.016 16.656 1 98.62 105 SER B CA 1
ATOM 2813 C C . SER B 1 105 ? -3.256 21.25 18.109 1 98.62 105 SER B C 1
ATOM 2815 O O . SER B 1 105 ? -3.418 20.375 18.953 1 98.62 105 SER B O 1
ATOM 2817 N N . PRO B 1 106 ? -2.711 22.469 18.359 1 97.94 106 PRO B N 1
ATOM 2818 C CA . PRO B 1 106 ? -2.354 22.781 19.734 1 97.94 106 PRO B CA 1
ATOM 2819 C C . PRO B 1 106 ? -3.543 22.688 20.688 1 97.94 106 PRO B C 1
ATOM 2821 O O . PRO B 1 106 ? -3.361 22.625 21.906 1 97.94 106 PRO B O 1
ATOM 2824 N N . HIS B 1 107 ? -4.742 22.656 20.172 1 96.06 107 HIS B N 1
ATOM 2825 C CA . HIS B 1 107 ? -5.941 22.641 21 1 96.06 107 HIS B CA 1
ATOM 2826 C C . HIS B 1 107 ? -6.516 21.234 21.109 1 96.06 107 HIS B C 1
ATOM 2828 O O . HIS B 1 107 ? -7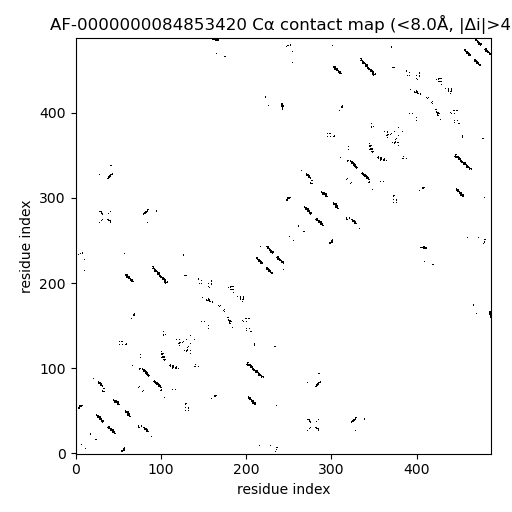.52 21.016 21.797 1 96.06 107 HIS B O 1
ATOM 2834 N N . HIS B 1 108 ? -5.961 20.312 20.391 1 97.56 108 HIS B N 1
ATOM 2835 C CA . HIS B 1 108 ? -6.445 18.938 20.438 1 97.56 108 HIS B CA 1
ATOM 2836 C C . HIS B 1 108 ? -5.887 18.188 21.641 1 97.56 108 HIS B C 1
ATOM 2838 O O . HIS B 1 108 ? -4.77 18.469 22.078 1 97.56 108 HIS B O 1
ATOM 2844 N N . GLU B 1 109 ? -6.562 17.219 22.109 1 97.88 109 GLU B N 1
ATOM 2845 C CA . GLU B 1 109 ? -6.172 16.469 23.297 1 97.88 109 GLU B CA 1
ATOM 2846 C C . GLU B 1 109 ? -4.883 15.68 23.047 1 97.88 109 GLU B C 1
ATOM 2848 O O . GLU B 1 109 ? -4.137 15.398 23.984 1 97.88 109 GLU B O 1
ATOM 2853 N N . LEU B 1 110 ? -4.543 15.406 21.812 1 98.31 110 LEU B N 1
ATOM 2854 C CA . LEU B 1 110 ? -3.369 14.602 21.484 1 98.31 110 LEU B CA 1
ATOM 2855 C C . LEU B 1 110 ? -2.164 15.492 21.203 1 98.31 110 LEU B C 1
ATOM 2857 O O . LEU B 1 110 ? -1.108 15 20.797 1 98.31 110 LEU B O 1
ATOM 2861 N N . PHE B 1 111 ? -2.297 16.781 21.453 1 98.44 111 PHE B N 1
ATOM 2862 C CA . PHE B 1 111 ? -1.229 17.719 21.125 1 98.44 111 PHE B CA 1
ATOM 2863 C C . PHE B 1 111 ? 0.067 17.328 21.828 1 98.44 111 PHE B C 1
ATOM 2865 O O . PHE B 1 111 ? 1.094 17.125 21.172 1 98.44 111 PHE B O 1
ATOM 2872 N N . THR B 1 112 ? -0.001 17.156 23.094 1 98.25 112 THR B N 1
ATOM 2873 C CA . THR B 1 112 ? 1.202 16.906 23.875 1 98.25 112 THR B CA 1
ATOM 2874 C C . THR B 1 112 ? 1.837 15.578 23.484 1 98.25 112 THR B C 1
ATOM 2876 O O . THR B 1 112 ? 3.053 15.492 23.281 1 98.25 112 THR B O 1
ATOM 2879 N N . VAL B 1 113 ? 1.049 14.586 23.281 1 98.31 113 VAL B N 1
ATOM 2880 C CA . VAL B 1 113 ? 1.56 13.258 22.953 1 98.31 113 VAL B CA 1
ATOM 2881 C C . VAL B 1 113 ? 2.232 13.281 21.594 1 98.31 113 VAL B C 1
ATOM 2883 O O . VAL B 1 113 ? 3.32 12.734 21.406 1 98.31 113 VAL B O 1
ATOM 2886 N N . THR B 1 114 ? 1.598 13.906 20.609 1 98.5 114 THR B N 1
ATOM 2887 C CA . THR B 1 114 ? 2.164 13.945 19.266 1 98.5 114 THR B CA 1
ATOM 2888 C C . THR B 1 114 ? 3.42 14.812 19.234 1 98.5 114 THR B C 1
ATOM 2890 O O . THR B 1 114 ? 4.387 14.484 18.547 1 98.5 114 THR B O 1
ATOM 2893 N N . ARG B 1 115 ? 3.432 15.891 19.984 1 98.12 115 ARG B N 1
ATOM 2894 C CA . ARG B 1 115 ? 4.617 16.734 20.078 1 98.12 115 ARG B CA 1
ATOM 2895 C C . ARG B 1 115 ? 5.789 15.969 20.688 1 98.12 115 ARG B C 1
ATOM 2897 O O . ARG B 1 115 ? 6.902 16.016 20.156 1 98.12 115 ARG B O 1
ATOM 2904 N N . ASP B 1 116 ? 5.516 15.336 21.781 1 98.06 116 ASP B N 1
ATOM 2905 C CA . ASP B 1 116 ? 6.562 14.547 22.422 1 98.06 116 ASP B CA 1
ATOM 2906 C C . ASP B 1 116 ? 7.07 13.445 21.5 1 98.06 116 ASP B C 1
ATOM 2908 O O . ASP B 1 116 ? 8.273 13.18 21.438 1 98.06 116 ASP B O 1
ATOM 2912 N N . HIS B 1 117 ? 6.121 12.812 20.875 1 98.12 117 HIS B N 1
ATOM 2913 C CA . HIS B 1 117 ? 6.473 11.766 19.922 1 98.12 117 HIS B CA 1
ATOM 2914 C C . HIS B 1 117 ? 7.395 12.297 18.828 1 98.12 117 HIS B C 1
ATOM 2916 O O . HIS B 1 117 ? 8.391 11.664 18.484 1 98.12 117 HIS B O 1
ATOM 2922 N N . LEU B 1 118 ? 7.062 13.391 18.297 1 98 118 LEU B N 1
ATOM 2923 C CA . LEU B 1 118 ? 7.84 14.07 17.266 1 98 118 LEU B CA 1
ATOM 2924 C C . LEU B 1 118 ? 9.242 14.398 17.766 1 98 118 LEU B C 1
ATOM 2926 O O . LEU B 1 118 ? 10.234 14.117 17.078 1 98 118 LEU B O 1
ATOM 2930 N N . VAL B 1 119 ? 9.398 14.93 18.922 1 98.19 119 VAL B N 1
ATOM 2931 C CA . VAL B 1 119 ? 10.68 15.289 19.531 1 98.19 119 VAL B CA 1
ATOM 2932 C C . VAL B 1 119 ? 11.484 14.023 19.828 1 98.19 119 VAL B C 1
ATOM 2934 O O . VAL B 1 119 ? 12.688 13.977 19.578 1 98.19 119 VAL B O 1
ATOM 2937 N N . ASN B 1 120 ? 10.836 13.031 20.328 1 98 120 ASN B N 1
ATOM 2938 C CA . ASN B 1 120 ? 11.508 11.766 20.625 1 98 120 ASN B CA 1
ATOM 2939 C C . ASN B 1 120 ? 12.031 11.094 19.359 1 98 120 ASN B C 1
ATOM 2941 O O . ASN B 1 120 ? 13.117 10.516 19.359 1 98 120 ASN B O 1
ATOM 2945 N N . ASN B 1 121 ? 11.266 11.125 18.297 1 97.75 121 ASN B N 1
ATOM 2946 C CA . ASN B 1 121 ? 11.734 10.578 17.031 1 97.75 121 ASN B CA 1
ATOM 2947 C C . ASN B 1 121 ? 13.016 11.273 16.562 1 97.75 121 ASN B C 1
ATOM 2949 O O . ASN B 1 121 ? 13.914 10.625 16.016 1 97.75 121 ASN B O 1
ATOM 2953 N N . ALA B 1 122 ? 13.094 12.562 16.766 1 96.81 122 ALA B N 1
ATOM 2954 C CA . ALA B 1 122 ? 14.297 13.312 16.422 1 96.81 122 ALA B CA 1
ATOM 2955 C C . ALA B 1 122 ? 15.484 12.875 17.266 1 96.81 122 ALA B C 1
ATOM 2957 O O . ALA B 1 122 ? 16.625 12.828 16.781 1 96.81 122 ALA B O 1
ATOM 2958 N N . LYS B 1 123 ? 15.25 12.555 18.5 1 97.06 123 LYS B N 1
ATOM 2959 C CA . LYS B 1 123 ? 16.312 12.117 19.406 1 97.06 123 LYS B CA 1
ATOM 2960 C C . LYS B 1 123 ? 16.844 10.742 19 1 97.06 123 LYS B C 1
ATOM 2962 O O . LYS B 1 123 ? 18.031 10.461 19.156 1 97.06 123 LYS B O 1
ATOM 2967 N N . VAL B 1 124 ? 15.984 9.898 18.547 1 94.19 124 VAL B N 1
ATOM 2968 C CA . VAL B 1 124 ? 16.344 8.547 18.141 1 94.19 124 VAL B CA 1
ATOM 2969 C C . VAL B 1 124 ? 17.312 8.609 16.953 1 94.19 124 VAL B C 1
ATOM 2971 O O . VAL B 1 124 ? 18.188 7.762 16.828 1 94.19 124 VAL B O 1
ATOM 2974 N N . ASP B 1 125 ? 17.141 9.609 16.109 1 91.44 125 ASP B N 1
ATOM 2975 C CA . ASP B 1 125 ? 18.016 9.836 14.969 1 91.44 125 ASP B CA 1
ATOM 2976 C C . ASP B 1 125 ? 18.547 11.266 14.961 1 91.44 125 ASP B C 1
ATOM 2978 O O . ASP B 1 125 ? 18.094 12.094 14.156 1 91.44 125 ASP B O 1
ATOM 2982 N N . PRO B 1 126 ? 19.547 11.523 15.727 1 92.06 126 PRO B N 1
ATOM 2983 C CA . PRO B 1 126 ? 20.031 12.898 15.906 1 92.06 126 PRO B CA 1
ATOM 2984 C C . PRO B 1 126 ? 20.641 13.469 14.633 1 92.06 126 PRO B C 1
ATOM 2986 O O . PRO B 1 126 ? 20.828 14.688 14.531 1 92.06 126 PRO B O 1
ATOM 2989 N N . GLU B 1 127 ? 20.953 12.633 13.656 1 89.38 127 GLU B N 1
ATOM 2990 C CA . GLU B 1 127 ? 21.547 13.109 12.414 1 89.38 127 GLU B CA 1
ATOM 2991 C C . GLU B 1 127 ? 20.516 13.195 11.297 1 89.38 127 GLU B C 1
ATOM 2993 O O . GLU B 1 127 ? 20.859 13.453 10.141 1 89.38 127 GLU B O 1
ATOM 2998 N N . GLY B 1 128 ? 19.25 12.961 11.672 1 93.19 128 GLY B N 1
ATOM 2999 C CA . GLY B 1 128 ? 18.188 12.945 10.68 1 93.19 128 GLY B CA 1
ATOM 3000 C C . GLY B 1 128 ? 17.656 14.328 10.367 1 93.19 128 GLY B C 1
ATOM 3001 O O . GLY B 1 128 ? 18.078 15.32 10.961 1 93.19 128 GLY B O 1
ATOM 3002 N N . GLY B 1 129 ? 16.797 14.359 9.312 1 94.56 129 GLY B N 1
ATOM 3003 C CA . GLY B 1 129 ? 16.188 15.602 8.875 1 94.56 129 GLY B CA 1
ATOM 3004 C C . GLY B 1 129 ? 15.312 16.25 9.93 1 94.56 129 GLY B C 1
ATOM 3005 O O . GLY B 1 129 ? 15.289 17.469 10.062 1 94.56 129 GLY B O 1
ATOM 3006 N N . LEU B 1 130 ? 14.578 15.438 10.664 1 96.56 130 LEU B N 1
ATOM 3007 C CA . LEU B 1 130 ? 13.727 15.969 11.727 1 96.56 130 LEU B CA 1
ATOM 3008 C C . LEU B 1 130 ? 14.562 16.641 12.805 1 96.56 130 LEU B C 1
ATOM 3010 O O . LEU B 1 130 ? 14.219 17.734 13.266 1 96.56 130 LEU B O 1
ATOM 3014 N N . ALA B 1 131 ? 15.648 16 13.203 1 95.25 131 ALA B N 1
ATOM 3015 C CA . ALA B 1 131 ? 16.547 16.578 14.195 1 95.25 131 ALA B CA 1
ATOM 3016 C C . ALA B 1 131 ? 17.125 17.906 13.695 1 95.25 131 ALA B C 1
ATOM 3018 O O . ALA B 1 131 ? 17.219 18.875 14.461 1 95.25 131 ALA B O 1
ATOM 3019 N N . ALA B 1 132 ? 17.453 17.938 12.414 1 94 132 ALA B N 1
ATOM 3020 C CA . ALA B 1 132 ? 18.031 19.156 11.828 1 94 132 ALA B CA 1
ATOM 3021 C C . ALA B 1 132 ? 17.047 20.312 11.891 1 94 132 ALA B C 1
ATOM 3023 O O . ALA B 1 132 ? 17.453 21.469 12 1 94 132 ALA B O 1
ATOM 3024 N N . LEU B 1 133 ? 15.781 20.047 11.891 1 96.38 133 LEU B N 1
ATOM 3025 C CA . LEU B 1 133 ? 14.742 21.062 11.953 1 96.38 133 LEU B CA 1
ATOM 3026 C C . LEU B 1 133 ? 14.57 21.578 13.375 1 96.38 133 LEU B C 1
ATOM 3028 O O . LEU B 1 133 ? 13.883 22.578 13.602 1 96.38 133 LEU B O 1
ATOM 3032 N N . LYS B 1 134 ? 15.156 20.922 14.344 1 96.69 134 LYS B N 1
ATOM 3033 C CA . LYS B 1 134 ? 14.953 21.25 15.758 1 96.69 134 LYS B CA 1
ATOM 3034 C C . LYS B 1 134 ? 13.469 21.312 16.094 1 96.69 134 LYS B C 1
ATOM 3036 O O . LYS B 1 134 ? 12.938 22.375 16.406 1 96.69 134 LYS B O 1
ATOM 3041 N N . PRO B 1 135 ? 12.836 20.141 16.172 1 96.88 135 PRO B N 1
ATOM 3042 C CA . PRO B 1 135 ? 11.375 20.078 16.188 1 96.88 135 PRO B CA 1
ATOM 3043 C C . PRO B 1 135 ? 10.758 20.75 17.406 1 96.88 135 PRO B C 1
ATOM 3045 O O . PRO B 1 135 ? 9.594 21.156 17.375 1 96.88 135 PRO B O 1
ATOM 3048 N N . ALA B 1 136 ? 11.484 20.906 18.484 1 96 136 ALA B N 1
ATOM 3049 C CA . ALA B 1 136 ? 10.961 21.609 19.672 1 96 136 ALA B CA 1
ATOM 3050 C C . ALA B 1 136 ? 10.836 23.109 19.406 1 96 136 ALA B C 1
ATOM 3052 O O . ALA B 1 136 ? 10.055 23.797 20.062 1 96 136 ALA B O 1
ATOM 3053 N N . GLU B 1 137 ? 11.578 23.594 18.453 1 96.75 137 GLU B N 1
ATOM 3054 C CA . GLU B 1 137 ? 11.633 25.031 18.188 1 96.75 137 GLU B CA 1
ATOM 3055 C C . GLU B 1 137 ? 10.891 25.391 16.906 1 96.75 137 GLU B C 1
ATOM 3057 O O . GLU B 1 137 ? 10.484 26.531 16.719 1 96.75 137 GLU B O 1
ATOM 3062 N N . TYR B 1 138 ? 10.844 24.453 16 1 97.44 138 TYR B N 1
ATOM 3063 C CA . TYR B 1 138 ? 10.195 24.672 14.719 1 97.44 138 TYR B CA 1
ATOM 3064 C C . TYR B 1 138 ? 8.727 25.016 14.906 1 97.44 138 TYR B C 1
ATOM 3066 O O . TYR B 1 138 ? 8.039 24.406 15.727 1 97.44 138 TYR B O 1
ATOM 3074 N N . ASP B 1 139 ? 8.18 25.969 14.18 1 97.94 139 ASP B N 1
ATOM 3075 C CA . ASP B 1 139 ? 6.785 26.391 14.289 1 97.94 139 ASP B CA 1
ATOM 3076 C C . ASP B 1 139 ? 5.867 25.453 13.5 1 97.94 139 ASP B C 1
ATOM 3078 O O . ASP B 1 139 ? 5.348 25.828 12.445 1 97.94 139 ASP B O 1
ATOM 3082 N N . TRP B 1 140 ? 5.547 24.359 14.023 1 98.56 140 TRP B N 1
ATOM 3083 C CA . TRP B 1 140 ? 4.75 23.312 13.375 1 98.56 140 TRP B CA 1
ATOM 3084 C C . TRP B 1 140 ? 3.328 23.797 13.117 1 98.56 140 TRP B C 1
ATOM 3086 O O . TRP B 1 140 ? 2.703 23.406 12.133 1 98.56 140 TRP B O 1
ATOM 3096 N N . GLU B 1 141 ? 2.799 24.594 14 1 98.5 141 GLU B N 1
ATOM 3097 C CA . GLU B 1 141 ? 1.422 25.047 13.812 1 98.5 141 GLU B CA 1
ATOM 3098 C C . GLU B 1 141 ? 1.293 25.953 12.586 1 98.5 141 GLU B C 1
ATOM 3100 O O . GLU B 1 141 ? 0.31 25.859 11.852 1 98.5 141 GLU B O 1
ATOM 3105 N N . THR B 1 142 ? 2.223 26.828 12.422 1 98.44 142 THR B N 1
ATOM 3106 C CA . THR B 1 142 ? 2.215 27.641 11.211 1 98.44 142 THR B CA 1
ATOM 3107 C C . THR B 1 142 ? 2.252 26.75 9.969 1 98.44 142 THR B C 1
ATOM 3109 O O . THR B 1 142 ? 1.491 26.969 9.023 1 98.44 142 THR B O 1
ATOM 3112 N N . LYS B 1 143 ? 3.137 25.75 9.961 1 98.38 143 LYS B N 1
ATOM 3113 C CA . LYS B 1 143 ? 3.232 24.828 8.836 1 98.38 143 LYS B CA 1
ATOM 3114 C C . LYS B 1 143 ? 1.932 24.047 8.648 1 98.38 143 LYS B C 1
ATOM 3116 O O . LYS B 1 143 ? 1.453 23.891 7.523 1 98.38 143 LYS B O 1
ATOM 3121 N N . ARG B 1 144 ? 1.366 23.547 9.781 1 98.56 144 ARG B N 1
ATOM 3122 C CA . ARG B 1 144 ? 0.109 22.812 9.742 1 98.56 144 ARG B CA 1
ATOM 3123 C C . ARG B 1 144 ? -1.014 23.656 9.172 1 98.56 144 ARG B C 1
ATOM 3125 O O . ARG B 1 144 ? -1.773 23.203 8.312 1 98.56 144 ARG B O 1
ATOM 3132 N N . PHE B 1 145 ? -1.073 24.859 9.602 1 98.31 145 PHE B N 1
ATOM 3133 C CA . PHE B 1 145 ? -2.109 25.781 9.133 1 98.31 145 PHE B CA 1
ATOM 3134 C C . PHE B 1 145 ? -1.934 26.094 7.652 1 98.31 145 PHE B C 1
ATOM 3136 O O . PHE B 1 145 ? -2.912 26.125 6.902 1 98.31 145 PHE B O 1
ATOM 3143 N N . GLU B 1 146 ? -0.717 26.359 7.262 1 98.25 146 GLU B N 1
ATOM 3144 C CA . GLU B 1 146 ? -0.406 26.578 5.852 1 98.25 146 GLU B CA 1
ATOM 3145 C C . GLU B 1 146 ? -0.909 25.422 4.992 1 98.25 146 GLU B C 1
ATOM 3147 O O . GLU B 1 146 ? -1.548 25.641 3.961 1 98.25 146 GLU B O 1
ATOM 3152 N N . MET B 1 147 ? -0.626 24.203 5.41 1 98.31 147 MET B N 1
ATOM 3153 C CA . MET B 1 147 ? -1.051 23.016 4.668 1 98.31 147 MET B CA 1
ATOM 3154 C C . MET B 1 147 ? -2.572 22.906 4.645 1 98.31 147 MET B C 1
ATOM 3156 O O . MET B 1 147 ? -3.158 22.594 3.609 1 98.31 147 MET B O 1
ATOM 3160 N N . PHE B 1 148 ? -3.189 23.203 5.77 1 98.62 148 PHE B N 1
ATOM 3161 C CA . PHE B 1 148 ? -4.645 23.156 5.867 1 98.62 148 PHE B CA 1
ATOM 3162 C C . PHE B 1 148 ? -5.277 24.141 4.891 1 98.62 148 PHE B C 1
ATOM 3164 O O . PHE B 1 148 ? -6.215 23.797 4.172 1 98.62 148 PHE B O 1
ATOM 3171 N N . LYS B 1 149 ? -4.773 25.281 4.863 1 97.88 149 LYS B N 1
ATOM 3172 C CA . LYS B 1 149 ? -5.32 26.328 4.016 1 97.88 149 LYS B CA 1
ATOM 3173 C C . LYS B 1 149 ? -5.23 25.953 2.541 1 97.88 149 LYS B C 1
ATOM 3175 O O . LYS B 1 149 ? -6.086 26.344 1.742 1 97.88 149 LYS B O 1
ATOM 3180 N N . ALA B 1 150 ? -4.25 25.219 2.213 1 97.06 150 ALA B N 1
ATOM 3181 C CA . ALA B 1 150 ? -4.016 24.844 0.82 1 97.06 150 ALA B CA 1
ATOM 3182 C C . ALA B 1 150 ? -4.973 23.734 0.377 1 97.06 150 ALA B C 1
ATOM 3184 O O . ALA B 1 150 ? -5.102 23.469 -0.818 1 97.06 150 ALA B O 1
ATOM 3185 N N . MET B 1 151 ? 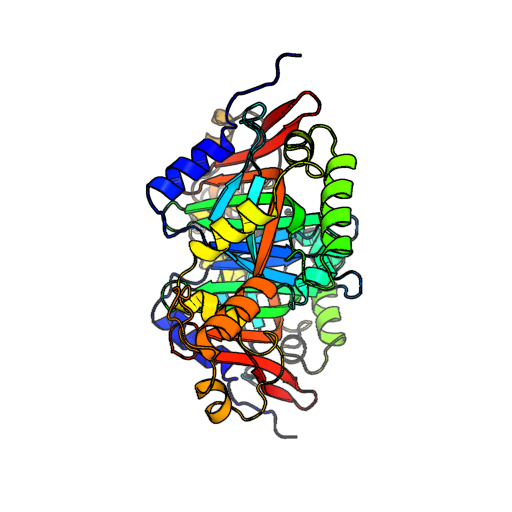-5.676 23.109 1.319 1 97.19 151 MET B N 1
ATOM 3186 C CA . MET B 1 151 ? -6.617 22.047 0.99 1 97.19 151 MET B CA 1
ATOM 3187 C C . MET B 1 151 ? -7.875 22.609 0.337 1 97.19 151 MET B C 1
ATOM 3189 O O . MET B 1 151 ? -8.234 23.766 0.575 1 97.19 151 MET B O 1
ATOM 3193 N N . SER B 1 152 ? -8.492 21.828 -0.513 1 96.12 152 SER B N 1
ATOM 3194 C CA . SER B 1 152 ? -9.758 22.25 -1.114 1 96.12 152 SER B CA 1
ATOM 3195 C C . SER B 1 152 ? -10.852 22.375 -0.062 1 96.12 152 SER B C 1
ATOM 3197 O O . SER B 1 152 ? -10.805 21.719 0.978 1 96.12 152 SER B O 1
ATOM 3199 N N . ALA B 1 153 ? -11.812 23.188 -0.333 1 97.31 153 ALA B N 1
ATOM 3200 C CA . ALA B 1 153 ? -12.953 23.359 0.56 1 97.31 153 ALA B CA 1
ATOM 3201 C C . ALA B 1 153 ? -13.703 22.047 0.76 1 97.31 153 ALA B C 1
ATOM 3203 O O . ALA B 1 153 ? -14.203 21.766 1.851 1 97.31 153 ALA B O 1
ATOM 3204 N N . HIS B 1 154 ? -13.773 21.266 -0.256 1 95 154 HIS B N 1
ATOM 3205 C CA . HIS B 1 154 ? -14.438 19.969 -0.169 1 95 154 HIS B CA 1
ATOM 3206 C C . HIS B 1 154 ? -13.695 19.031 0.791 1 95 154 HIS B C 1
ATOM 3208 O O . HIS B 1 154 ? -14.32 18.375 1.627 1 95 154 HIS B O 1
ATOM 3214 N N . MET B 1 155 ? -12.398 19.031 0.678 1 95.75 155 MET B N 1
ATOM 3215 C CA . MET B 1 155 ? -11.609 18.188 1.57 1 95.75 155 MET B CA 1
ATOM 3216 C C . MET B 1 155 ? -11.719 18.656 3.014 1 95.75 155 MET B C 1
ATOM 3218 O O . MET B 1 155 ? -11.875 17.859 3.932 1 95.75 155 MET B O 1
ATOM 3222 N N . LYS B 1 156 ? -11.648 19.969 3.199 1 98.12 156 LYS B N 1
ATOM 3223 C CA . LYS B 1 156 ? -11.773 20.516 4.547 1 98.12 156 LYS B CA 1
ATOM 3224 C C . LYS B 1 156 ? -13.094 20.109 5.184 1 98.12 156 LYS B C 1
ATOM 3226 O O . LYS B 1 156 ? -13.148 19.828 6.387 1 98.12 156 LYS B O 1
ATOM 3231 N N . ALA B 1 157 ? -14.094 19.984 4.434 1 97.44 157 ALA B N 1
ATOM 3232 C CA . ALA B 1 157 ? -15.422 19.625 4.926 1 97.44 157 ALA B CA 1
ATOM 3233 C C . ALA B 1 157 ? -15.43 18.219 5.508 1 97.44 157 ALA B C 1
ATOM 3235 O O . ALA B 1 157 ? -16.188 17.922 6.434 1 97.44 157 ALA B O 1
ATOM 3236 N N . SER B 1 158 ? -14.555 17.344 5.02 1 96.56 158 SER B N 1
ATOM 3237 C CA . SER B 1 158 ? -14.531 15.961 5.488 1 96.56 158 SER B CA 1
ATOM 3238 C C . SER B 1 158 ? -14.148 15.891 6.961 1 96.56 158 SER B C 1
ATOM 3240 O O . SER B 1 158 ? -14.57 14.977 7.676 1 96.56 158 SER B O 1
ATOM 3242 N N . TRP B 1 159 ? -13.445 16.875 7.457 1 98.06 159 TRP B N 1
ATOM 3243 C CA . TRP B 1 159 ? -12.977 16.859 8.836 1 98.06 159 TRP B CA 1
ATOM 3244 C C . TRP B 1 159 ? -14.039 17.391 9.789 1 98.06 159 TRP B C 1
ATOM 3246 O O . TRP B 1 159 ? -13.844 17.406 11.008 1 98.06 159 TRP B O 1
ATOM 3256 N N . CYS B 1 160 ? -15.148 17.797 9.219 1 97.88 160 CYS B N 1
ATOM 3257 C CA . CYS B 1 160 ? -16.281 18.188 10.039 1 97.88 160 CYS B CA 1
ATOM 3258 C C . CYS B 1 160 ? -17.234 17.016 10.266 1 97.88 160 CYS B C 1
ATOM 3260 O O . CYS B 1 160 ? -18.141 17.094 11.109 1 97.88 160 CYS B O 1
ATOM 3262 N N . ARG B 1 161 ? -17.047 15.953 9.539 1 97.12 161 ARG B N 1
ATOM 3263 C CA . ARG B 1 161 ? -17.938 14.789 9.609 1 97.12 161 ARG B CA 1
ATOM 3264 C C . ARG B 1 161 ? -17.609 13.922 10.82 1 97.12 161 ARG B C 1
ATOM 3266 O O . ARG B 1 161 ? -16.562 14.117 11.461 1 97.12 161 ARG B O 1
ATOM 3273 N N . PRO B 1 162 ? -18.516 12.953 11.164 1 97.38 162 PRO B N 1
ATOM 3274 C CA . PRO B 1 162 ? -18.141 12.016 12.227 1 97.38 162 PRO B CA 1
ATOM 3275 C C . PRO B 1 162 ? -16.844 11.273 11.93 1 97.38 162 PRO B C 1
ATOM 3277 O O . PRO B 1 162 ? -16.297 11.391 10.828 1 97.38 162 PRO B O 1
ATOM 3280 N N . VAL B 1 163 ? -16.297 10.594 12.914 1 97.88 163 VAL B N 1
ATOM 3281 C CA . VAL B 1 163 ? -15.016 9.898 12.797 1 97.88 163 VAL B CA 1
ATOM 3282 C C . VAL B 1 163 ? -15.039 8.961 11.594 1 97.88 163 VAL B C 1
ATOM 3284 O O . VAL B 1 163 ? -15.93 8.117 11.469 1 97.88 163 VAL B O 1
ATOM 3287 N N . PRO B 1 164 ? -14.133 9.148 10.727 1 97.62 164 PRO B N 1
ATOM 3288 C CA . PRO B 1 164 ? -14.094 8.25 9.562 1 97.62 164 PRO B CA 1
ATOM 3289 C C . PRO B 1 164 ? -14.039 6.777 9.961 1 97.62 164 PRO B C 1
ATOM 3291 O O . PRO B 1 164 ? -13.258 6.402 10.844 1 97.62 164 PRO B O 1
ATOM 3294 N N . GLY B 1 165 ? -14.852 5.988 9.297 1 97.62 165 GLY B N 1
ATOM 3295 C CA . GLY B 1 165 ? -14.867 4.562 9.57 1 97.62 165 GLY B CA 1
ATOM 3296 C C . GLY B 1 165 ? -15.898 4.168 10.609 1 97.62 165 GLY B C 1
ATOM 3297 O O . GLY B 1 165 ? -16.188 2.98 10.789 1 97.62 165 GLY B O 1
ATOM 3298 N N . SER B 1 166 ? -16.438 5.133 11.328 1 97.94 166 SER B N 1
ATOM 3299 C CA . SER B 1 166 ? -17.531 4.824 12.258 1 97.94 166 SER B CA 1
ATOM 3300 C C . SER B 1 166 ? -18.812 4.512 11.516 1 97.94 166 SER B C 1
ATOM 3302 O O . SER B 1 166 ? -18.969 4.855 10.344 1 97.94 166 SER B O 1
ATOM 3304 N N . ILE B 1 167 ? -19.703 3.852 12.172 1 97.25 167 ILE B N 1
ATOM 3305 C CA . ILE B 1 167 ? -20.984 3.514 11.578 1 97.25 167 ILE B CA 1
ATOM 3306 C C . ILE B 1 167 ? -21.719 4.789 11.188 1 97.25 167 ILE B C 1
ATOM 3308 O O . ILE B 1 167 ? -21.734 5.77 11.938 1 97.25 167 ILE B O 1
ATOM 3312 N N . LEU B 1 168 ? -22.281 4.773 10.016 1 97.31 168 LEU B N 1
ATOM 3313 C CA . LEU B 1 168 ? -23.062 5.914 9.547 1 97.31 168 LEU B CA 1
ATOM 3314 C C . LEU B 1 168 ? -24.438 5.945 10.219 1 97.31 168 LEU B C 1
ATOM 3316 O O . LEU B 1 168 ? -25.406 5.445 9.664 1 97.31 168 LEU B O 1
ATOM 3320 N N . LYS B 1 169 ? -24.5 6.605 11.289 1 94.81 169 LYS B N 1
ATOM 3321 C CA . LYS B 1 169 ? -25.766 6.715 12.016 1 94.81 169 LYS B CA 1
ATOM 3322 C C . LYS B 1 169 ? -26.734 7.637 11.289 1 94.81 169 LYS B C 1
ATOM 3324 O O . LYS B 1 169 ? -26.375 8.734 10.867 1 94.81 169 LYS B O 1
ATOM 3329 N N . GLY B 1 170 ? -27.969 7.176 11.078 1 94.06 170 GLY B N 1
ATOM 3330 C CA . GLY B 1 170 ? -28.969 7.977 10.398 1 94.06 170 GLY B CA 1
ATOM 3331 C C . GLY B 1 170 ? -28.938 7.82 8.891 1 94.06 170 GLY B C 1
ATOM 3332 O O . GLY B 1 170 ? -29.812 8.344 8.195 1 94.06 170 GLY B O 1
ATOM 3333 N N . GLY B 1 171 ? -27.891 7.211 8.406 1 92.38 171 GLY B N 1
ATOM 3334 C CA . GLY B 1 171 ? -27.812 6.891 6.992 1 92.38 171 GLY B CA 1
ATOM 3335 C C . GLY B 1 171 ? -27.531 8.102 6.121 1 92.38 171 GLY B C 1
ATOM 3336 O O . GLY B 1 171 ? -26.969 9.086 6.59 1 92.38 171 GLY B O 1
ATOM 3337 N N . GLN B 1 172 ? -27.906 8.031 4.898 1 91.88 172 GLN B N 1
ATOM 3338 C CA . GLN B 1 172 ? -27.594 9.039 3.896 1 91.88 172 GLN B CA 1
ATOM 3339 C C . GLN B 1 172 ? -28.344 10.344 4.18 1 91.88 172 GLN B C 1
ATOM 3341 O O . GLN B 1 172 ? -27.875 11.43 3.844 1 91.88 172 GLN B O 1
ATOM 3346 N N . GLU B 1 173 ? -29.469 10.234 4.738 1 93.62 173 GLU B N 1
ATOM 3347 C CA . GLU B 1 173 ? -30.219 11.438 5.09 1 93.62 173 GLU B CA 1
ATOM 3348 C C . GLU B 1 173 ? -29.438 12.305 6.078 1 93.62 173 GLU B C 1
ATOM 3350 O O . GLU B 1 173 ? -29.406 13.523 5.941 1 93.62 173 GLU B O 1
ATOM 3355 N N . GLU B 1 174 ? -28.812 11.641 7.016 1 92.94 174 GLU B N 1
ATOM 3356 C CA . GLU B 1 174 ? -27.969 12.359 7.965 1 92.94 174 GLU B CA 1
ATOM 3357 C C . GLU B 1 174 ? -26.719 12.906 7.293 1 92.94 174 GLU B C 1
ATOM 3359 O O . GLU B 1 174 ? -26.312 14.047 7.523 1 92.94 174 GLU B O 1
ATOM 3364 N N . ALA B 1 175 ? -26.094 12.133 6.453 1 93.25 175 ALA B N 1
ATOM 3365 C CA . ALA B 1 175 ? -24.844 12.508 5.785 1 93.25 175 ALA B CA 1
ATOM 3366 C C . ALA B 1 175 ? -25.031 13.758 4.934 1 93.25 175 ALA B C 1
ATOM 3368 O O . ALA B 1 175 ? -24.125 14.57 4.805 1 93.25 175 ALA B O 1
ATOM 3369 N N . ARG B 1 176 ? -26.203 13.938 4.445 1 92.44 176 ARG B N 1
ATOM 3370 C CA . ARG B 1 176 ? -26.5 15.07 3.564 1 92.44 176 ARG B CA 1
ATOM 3371 C C . ARG B 1 176 ? -26.531 16.375 4.348 1 92.44 176 ARG B C 1
ATOM 3373 O O . ARG B 1 176 ? -26.484 17.453 3.76 1 92.44 176 ARG B O 1
ATOM 3380 N N . LYS B 1 177 ? -26.625 16.219 5.633 1 93.81 177 LYS B N 1
ATOM 3381 C CA . LYS B 1 177 ? -26.688 17.406 6.477 1 93.81 177 LYS B CA 1
ATOM 3382 C C . LYS B 1 177 ? -25.297 17.938 6.797 1 93.81 177 LYS B C 1
ATOM 3384 O O . LYS B 1 177 ? -25.141 19.047 7.281 1 93.81 177 LYS B O 1
ATOM 3389 N N . TRP B 1 178 ? -24.266 17.109 6.543 1 95.25 178 TRP B N 1
ATOM 3390 C CA . TRP B 1 178 ? -22.906 17.531 6.832 1 95.25 178 TRP B CA 1
ATOM 3391 C C . TRP B 1 178 ? -22.453 18.625 5.871 1 95.25 178 TRP B C 1
ATOM 3393 O O . TRP B 1 178 ? -22.953 18.703 4.746 1 95.25 178 TRP B O 1
ATOM 3403 N N . PRO B 1 179 ? -21.531 19.453 6.336 1 95.56 179 PRO B N 1
ATOM 3404 C CA . PRO B 1 179 ? -21 20.453 5.41 1 95.56 179 PRO B CA 1
ATOM 3405 C C . PRO B 1 179 ? -20.344 19.812 4.18 1 95.56 179 PRO B C 1
ATOM 3407 O O . PRO B 1 179 ? -19.625 18.828 4.297 1 95.56 179 PRO B O 1
ATOM 3410 N N . GLU B 1 180 ? -20.594 20.438 3.045 1 93.56 180 GLU B N 1
ATOM 3411 C CA . GLU B 1 180 ? -20 19.969 1.799 1 93.56 180 GLU B CA 1
ATOM 3412 C C . GLU B 1 180 ? -18.719 20.719 1.474 1 93.56 180 GLU B C 1
ATOM 3414 O O . GLU B 1 180 ? -17.844 20.203 0.78 1 93.56 180 GLU B O 1
ATOM 3419 N N . ARG B 1 181 ? -18.719 21.953 1.945 1 95.88 181 ARG B N 1
ATOM 3420 C CA . ARG B 1 181 ? -17.594 22.844 1.728 1 95.88 181 ARG B CA 1
ATOM 3421 C C . ARG B 1 181 ? -17.297 23.672 2.975 1 95.88 181 ARG B C 1
ATOM 3423 O O . ARG B 1 181 ? -18.219 24.109 3.668 1 95.88 181 ARG B O 1
ATOM 3430 N N . VAL B 1 182 ? -16.062 23.781 3.23 1 97.44 182 VAL B N 1
ATOM 3431 C CA . VAL B 1 182 ? -15.617 24.656 4.316 1 97.44 182 VAL B CA 1
ATOM 3432 C C . VAL B 1 182 ? -14.602 25.672 3.785 1 97.44 182 VAL B C 1
ATOM 3434 O O . VAL B 1 182 ? -13.516 25.297 3.344 1 97.44 182 VAL B O 1
ATOM 3437 N N . GLU B 1 183 ? -14.984 26.875 3.816 1 96.31 183 GLU B N 1
ATOM 3438 C CA . GLU B 1 183 ? -14.133 27.984 3.393 1 96.31 183 GLU B CA 1
ATOM 3439 C C . GLU B 1 183 ? -13.648 28.797 4.59 1 96.31 183 GLU B C 1
ATOM 3441 O O . GLU B 1 183 ? -14.312 28.844 5.629 1 96.31 183 GLU B O 1
ATOM 3446 N N . GLU B 1 184 ? -12.5 29.375 4.383 1 95.94 184 GLU B N 1
ATOM 3447 C CA . GLU B 1 184 ? -12.008 30.234 5.445 1 95.94 184 GLU B CA 1
ATOM 3448 C C . GLU B 1 184 ? -12.977 31.391 5.703 1 95.94 184 GLU B C 1
ATOM 3450 O O . GLU B 1 184 ? -13.297 32.156 4.789 1 95.94 184 GLU B O 1
ATOM 3455 N N . PRO B 1 185 ? -13.359 31.484 6.914 1 94.81 185 PRO B N 1
ATOM 3456 C CA . PRO B 1 185 ? -14.328 32.562 7.191 1 94.81 185 PRO B CA 1
ATOM 3457 C C . PRO B 1 185 ? -13.688 33.938 7.207 1 94.81 185 PRO B C 1
ATOM 3459 O O . PRO B 1 185 ? -12.578 34.094 7.711 1 94.81 185 PRO B O 1
ATOM 3462 N N . GLY B 1 186 ? -14.305 34.844 6.453 1 90.19 186 GLY B N 1
ATOM 3463 C CA . GLY B 1 186 ? -13.906 36.25 6.586 1 90.19 186 GLY B CA 1
ATOM 3464 C C . GLY B 1 186 ? -14.406 36.906 7.859 1 90.19 186 GLY B C 1
ATOM 3465 O O . GLY B 1 186 ? -15.016 36.219 8.703 1 90.19 186 GLY B O 1
ATOM 3466 N N . ASP B 1 187 ? -14.148 38.156 8.023 1 87.75 187 ASP B N 1
ATOM 3467 C CA . ASP B 1 187 ? -14.57 38.906 9.195 1 87.75 187 ASP B CA 1
ATOM 3468 C C . ASP B 1 187 ? -16.078 38.875 9.359 1 87.75 187 ASP B C 1
ATOM 3470 O O . ASP B 1 187 ? -16.594 38.906 10.484 1 87.75 187 ASP B O 1
ATOM 3474 N N . ASP B 1 188 ? -16.797 38.688 8.273 1 85.31 188 ASP B N 1
ATOM 3475 C CA . ASP B 1 188 ? -18.266 38.719 8.289 1 85.31 188 ASP B CA 1
ATOM 3476 C C . ASP B 1 188 ? -18.844 37.312 8.203 1 85.31 188 ASP B C 1
ATOM 3478 O O . ASP B 1 188 ? -20.031 37.156 7.961 1 85.31 188 ASP B O 1
ATOM 3482 N N . GLY B 1 189 ? -17.938 36.406 8.344 1 84.38 189 GLY B N 1
ATOM 3483 C CA . GLY B 1 189 ? -18.438 35.031 8.289 1 84.38 189 GLY B CA 1
ATOM 3484 C C . GLY B 1 189 ? -19.422 34.719 9.398 1 84.38 189 GLY B C 1
ATOM 3485 O O . GLY B 1 189 ? -19.281 35.219 10.523 1 84.38 189 GLY B O 1
ATOM 3486 N N . ASN B 1 190 ? -20.453 33.969 9.141 1 91 190 ASN B N 1
ATOM 3487 C CA . ASN B 1 190 ? -21.438 33.625 10.172 1 91 190 ASN B CA 1
ATOM 3488 C C . ASN B 1 190 ? -20.875 32.594 11.156 1 91 190 ASN B C 1
ATOM 3490 O O . ASN B 1 190 ? -19.781 32.062 10.945 1 91 190 ASN B O 1
ATOM 3494 N N . GLU B 1 191 ? -21.562 32.438 12.188 1 94.56 191 GLU B N 1
ATOM 3495 C CA . GLU B 1 191 ? -21.125 31.594 13.297 1 94.56 191 GLU B CA 1
ATOM 3496 C C . GLU B 1 191 ? -20.938 30.141 12.859 1 94.56 191 GLU B C 1
ATOM 3498 O O . GLU B 1 191 ? -20.016 29.469 13.305 1 94.56 191 GLU B O 1
ATOM 3503 N N . GLU B 1 192 ? -21.734 29.656 12.023 1 95.56 192 GLU B N 1
ATOM 3504 C CA . GLU B 1 192 ? -21.641 28.281 11.539 1 95.56 192 GLU B CA 1
ATOM 3505 C C . GLU B 1 192 ? -20.375 28.062 10.719 1 95.56 192 GLU B C 1
ATOM 3507 O O . GLU B 1 192 ? -19.703 27.047 10.883 1 95.56 192 GLU B O 1
ATOM 3512 N N . ALA B 1 193 ? -20.094 28.969 9.844 1 95.94 193 ALA B N 1
ATOM 3513 C CA . ALA B 1 193 ? -18.875 28.891 9.031 1 95.94 193 ALA B CA 1
ATOM 3514 C C . ALA B 1 193 ? -17.625 28.891 9.914 1 95.94 193 ALA B C 1
ATOM 3516 O O . ALA B 1 193 ? -16.703 28.125 9.672 1 95.94 193 ALA B O 1
ATOM 3517 N N . LYS B 1 194 ? -17.641 29.75 10.898 1 96.69 194 LYS B N 1
ATOM 3518 C CA . LYS B 1 194 ? -16.531 29.812 11.828 1 96.69 194 LYS B CA 1
ATOM 3519 C C . LYS B 1 194 ? -16.375 28.5 12.602 1 96.69 194 LYS B C 1
ATOM 3521 O O . LYS B 1 194 ? -15.266 28.016 12.812 1 96.69 194 LYS B O 1
ATOM 3526 N N . LYS B 1 195 ? -17.453 28 13.055 1 97.19 195 LYS B N 1
ATOM 3527 C CA . LYS B 1 195 ? -17.453 26.734 13.789 1 97.19 195 LYS B CA 1
ATOM 3528 C C . LYS B 1 195 ? -16.938 25.594 12.922 1 97.19 195 LYS B C 1
ATOM 3530 O O . LYS B 1 195 ? -16.125 24.781 13.367 1 97.19 195 LYS B O 1
ATOM 3535 N N . ASN B 1 196 ? -17.391 25.453 11.664 1 97.88 196 ASN B N 1
ATOM 3536 C CA . ASN B 1 196 ? -16.938 24.422 10.742 1 97.88 196 ASN B CA 1
ATOM 3537 C C . ASN B 1 196 ? -15.445 24.531 10.477 1 97.88 196 ASN B C 1
ATOM 3539 O O . ASN B 1 196 ? -14.742 23.516 10.469 1 97.88 196 ASN B O 1
ATOM 3543 N N . TRP B 1 197 ? -14.977 25.719 10.289 1 98 197 TRP B N 1
ATOM 3544 C CA . TRP B 1 197 ? -13.555 25.953 10.055 1 98 197 TRP B CA 1
ATOM 3545 C C . TRP B 1 197 ? -12.719 25.484 11.242 1 98 197 TRP B C 1
ATOM 3547 O O . TRP B 1 197 ? -11.742 24.75 11.07 1 98 197 TRP B O 1
ATOM 3557 N N . ALA B 1 198 ? -13.172 25.859 12.406 1 97.5 198 ALA B N 1
ATOM 3558 C CA . ALA B 1 198 ? -12.453 25.484 13.625 1 97.5 198 ALA B CA 1
ATOM 3559 C C . ALA B 1 198 ? -12.453 23.969 13.82 1 97.5 198 ALA B C 1
ATOM 3561 O O . ALA B 1 198 ? -11.438 23.391 14.203 1 97.5 198 ALA B O 1
ATOM 3562 N N . THR B 1 199 ? -13.578 23.344 13.57 1 98.25 199 THR B N 1
ATOM 3563 C CA . THR B 1 199 ? -13.703 21.891 13.703 1 98.25 199 THR B CA 1
ATOM 3564 C C . THR B 1 199 ? -12.781 21.172 12.727 1 98.25 199 THR B C 1
ATOM 3566 O O . THR B 1 199 ? -12.023 20.281 13.109 1 98.25 199 THR B O 1
ATOM 3569 N N . ALA B 1 200 ? -12.836 21.594 11.484 1 98.62 200 ALA B N 1
ATOM 3570 C CA . ALA B 1 200 ? -11.992 20.984 10.453 1 98.62 200 ALA B CA 1
ATOM 3571 C C . ALA B 1 200 ? -10.516 21.141 10.805 1 98.62 200 ALA B C 1
ATOM 3573 O O . ALA B 1 200 ? -9.75 20.172 10.75 1 98.62 200 ALA B O 1
ATOM 3574 N N . LEU B 1 201 ? -10.164 22.344 11.172 1 98.56 201 LEU B N 1
ATOM 3575 C CA . LEU B 1 201 ? -8.773 22.641 11.508 1 98.56 201 LEU B CA 1
ATOM 3576 C C . LEU B 1 201 ? -8.32 21.812 12.719 1 98.56 201 LEU B C 1
ATOM 3578 O O . LEU B 1 201 ? -7.18 21.359 12.773 1 98.56 201 LEU B O 1
ATOM 3582 N N . SER B 1 202 ? -9.164 21.625 13.656 1 98.5 202 SER B N 1
ATOM 3583 C CA . SER B 1 202 ? -8.828 20.875 14.867 1 98.5 202 SER B CA 1
ATOM 3584 C C . SER B 1 202 ? -8.586 19.406 14.57 1 98.5 202 SER B C 1
ATOM 3586 O O . SER B 1 202 ? -7.754 18.766 15.219 1 98.5 202 SER B O 1
ATOM 3588 N N . ASN B 1 203 ? -9.305 18.859 13.578 1 98.69 203 ASN B N 1
ATOM 3589 C CA . ASN B 1 203 ? -9.211 17.438 13.266 1 98.69 203 ASN B CA 1
ATOM 3590 C C . ASN B 1 203 ? -8.102 17.156 12.25 1 98.69 203 ASN B C 1
ATOM 3592 O O . ASN B 1 203 ? -7.688 16.016 12.078 1 98.69 203 ASN B O 1
ATOM 3596 N N . PHE B 1 204 ? -7.66 18.234 11.656 1 98.81 204 PHE B N 1
ATOM 3597 C CA . PHE B 1 204 ? -6.602 18.141 10.656 1 98.81 204 PHE B CA 1
ATOM 3598 C C . PHE B 1 204 ? -5.242 17.969 11.328 1 98.81 204 PHE B C 1
ATOM 3600 O O . PHE B 1 204 ? -4.879 18.75 12.219 1 98.81 204 PHE B O 1
ATOM 3607 N N . ALA B 1 205 ? -4.438 16.953 10.883 1 98.88 205 ALA B N 1
ATOM 3608 C CA . ALA B 1 205 ? -3.086 16.734 11.398 1 98.88 205 ALA B CA 1
ATOM 3609 C C . ALA B 1 205 ? -2.092 16.547 10.258 1 98.88 205 ALA B C 1
ATOM 3611 O O . ALA B 1 205 ? -2.441 16 9.203 1 98.88 205 ALA B O 1
ATOM 3612 N N . LEU B 1 206 ? -0.852 16.938 10.484 1 98.81 206 LEU B N 1
ATOM 3613 C CA . LEU B 1 206 ? 0.212 16.641 9.523 1 98.81 206 LEU B CA 1
ATOM 3614 C C . LEU B 1 206 ? 0.809 15.266 9.773 1 98.81 206 LEU B C 1
ATOM 3616 O O . LEU B 1 206 ? 0.907 14.82 10.922 1 98.81 206 LEU B O 1
ATOM 3620 N N . VAL B 1 207 ? 1.147 14.703 8.758 1 98.88 207 VAL B N 1
ATOM 3621 C CA . VAL B 1 207 ? 1.944 13.484 8.734 1 98.88 207 VAL B CA 1
ATOM 3622 C C . VAL B 1 207 ? 3.35 13.789 8.219 1 98.88 207 VAL B C 1
ATOM 3624 O O . VAL B 1 207 ? 3.516 14.305 7.109 1 98.88 207 VAL B O 1
ATOM 3627 N N . VAL B 1 208 ? 4.309 13.562 9.07 1 98.94 208 VAL B N 1
ATOM 3628 C CA . VAL B 1 208 ? 5.703 13.836 8.75 1 98.94 208 VAL B CA 1
ATOM 3629 C C .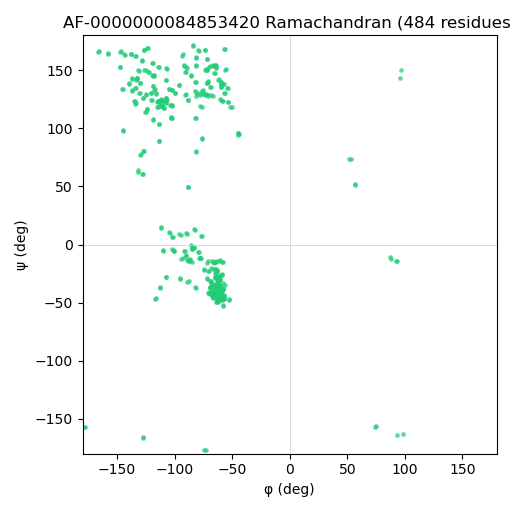 VAL B 1 208 ? 6.477 12.523 8.656 1 98.94 208 VAL B C 1
ATOM 3631 O O . VAL B 1 208 ? 6.641 11.82 9.656 1 98.94 208 VAL B O 1
ATOM 3634 N N . ILE B 1 209 ? 7.02 12.266 7.504 1 98.88 209 ILE B N 1
ATOM 3635 C CA . ILE B 1 209 ? 7.723 11.016 7.266 1 98.88 209 ILE B CA 1
ATOM 3636 C C . ILE B 1 209 ? 9.211 11.281 7.078 1 98.88 209 ILE B C 1
ATOM 3638 O O . ILE B 1 209 ? 9.602 12.078 6.215 1 98.88 209 ILE B O 1
ATOM 3642 N N . GLU B 1 210 ? 9.977 10.68 7.855 1 97.88 210 GLU B N 1
ATOM 3643 C CA . GLU B 1 210 ? 11.422 10.727 7.691 1 97.88 210 GLU B CA 1
ATOM 3644 C C . GLU B 1 210 ? 11.953 9.438 7.066 1 97.88 210 GLU B C 1
ATOM 3646 O O . GLU B 1 210 ? 11.992 8.398 7.723 1 97.88 210 GLU B O 1
ATOM 3651 N N . PRO B 1 211 ? 12.391 9.531 5.801 1 97.56 211 PRO B N 1
ATOM 3652 C CA . PRO B 1 211 ? 12.93 8.328 5.164 1 97.56 211 PRO B CA 1
ATOM 3653 C C . PRO B 1 211 ? 14.281 7.91 5.73 1 97.56 211 PRO B C 1
ATOM 3655 O O . PRO B 1 211 ? 15.117 8.766 6.043 1 97.56 211 PRO B O 1
ATOM 3658 N N . ILE B 1 212 ? 14.445 6.656 5.883 1 96.56 212 ILE B N 1
ATOM 3659 C CA . ILE B 1 212 ? 15.719 6.074 6.289 1 96.56 212 ILE B CA 1
ATOM 3660 C C . ILE B 1 212 ? 16.297 5.254 5.141 1 96.56 212 ILE B C 1
ATOM 3662 O O . ILE B 1 212 ? 17.516 5.215 4.949 1 96.56 212 ILE B O 1
ATOM 3666 N N . GLU B 1 213 ? 15.461 4.594 4.426 1 97.88 213 GLU B N 1
ATOM 3667 C CA . GLU B 1 213 ? 15.812 3.826 3.232 1 97.88 213 GLU B CA 1
ATOM 3668 C C . GLU B 1 213 ? 14.797 4.051 2.117 1 97.88 213 GLU B C 1
ATOM 3670 O O . GLU B 1 213 ? 13.594 4.172 2.377 1 97.88 213 GLU B O 1
ATOM 3675 N N . ILE B 1 214 ? 15.312 4.098 0.902 1 98.75 214 ILE B N 1
ATOM 3676 C CA . ILE B 1 214 ? 14.445 4.215 -0.265 1 98.75 214 ILE B CA 1
ATOM 3677 C C . ILE B 1 214 ? 14.781 3.119 -1.272 1 98.75 214 ILE B C 1
ATOM 3679 O O . ILE B 1 214 ? 15.953 2.918 -1.609 1 98.75 214 ILE B O 1
ATOM 3683 N N . ASP B 1 215 ? 13.836 2.387 -1.656 1 98.81 215 ASP B N 1
ATOM 3684 C CA . ASP B 1 215 ? 13.914 1.407 -2.734 1 98.81 215 ASP B CA 1
ATOM 3685 C C . ASP B 1 215 ? 13.25 1.932 -4.004 1 98.81 215 ASP B C 1
ATOM 3687 O O . ASP B 1 215 ? 12.031 2.115 -4.039 1 98.81 215 ASP B O 1
ATOM 3691 N N . TYR B 1 216 ? 14.055 2.252 -5.016 1 98.75 216 TYR B N 1
ATOM 3692 C CA . TYR B 1 216 ? 13.57 2.857 -6.25 1 98.75 216 TYR B CA 1
ATOM 3693 C C . TYR B 1 216 ? 13.656 1.871 -7.41 1 98.75 216 TYR B C 1
ATOM 3695 O O . TYR B 1 216 ? 14.727 1.318 -7.688 1 98.75 216 TYR B O 1
ATOM 3703 N N . LEU B 1 217 ? 12.508 1.636 -8.062 1 98.62 217 LEU B N 1
ATOM 3704 C CA . LEU B 1 217 ? 12.422 0.755 -9.219 1 98.62 217 LEU B CA 1
ATOM 3705 C C . LEU B 1 217 ? 11.898 1.51 -10.438 1 98.62 217 LEU B C 1
ATOM 3707 O O . LEU B 1 217 ? 10.922 2.26 -10.336 1 98.62 217 LEU B O 1
ATOM 3711 N N . THR B 1 218 ? 12.594 1.391 -11.57 1 97.62 218 THR B N 1
ATOM 3712 C CA . THR B 1 218 ? 12.062 1.896 -12.828 1 97.62 218 THR B CA 1
ATOM 3713 C C . THR B 1 218 ? 11.914 0.77 -13.844 1 97.62 218 THR B C 1
ATOM 3715 O O . THR B 1 218 ? 12.883 0.049 -14.125 1 97.62 218 THR B O 1
ATOM 3718 N N . MET B 1 219 ? 10.734 0.632 -14.344 1 94.19 219 MET B N 1
ATOM 3719 C CA . MET B 1 219 ? 10.422 -0.415 -15.312 1 94.19 219 MET B CA 1
ATOM 3720 C C . MET B 1 219 ? 10.367 0.149 -16.734 1 94.19 219 MET B C 1
ATOM 3722 O O . MET B 1 219 ? 10.188 -0.597 -17.688 1 94.19 219 MET B O 1
ATOM 3726 N N . ALA B 1 220 ? 10.523 1.448 -16.859 1 88.69 220 ALA B N 1
ATOM 3727 C CA . ALA B 1 220 ? 10.398 2.105 -18.156 1 88.69 220 ALA B CA 1
ATOM 3728 C C . ALA B 1 220 ? 11.625 1.844 -19.031 1 88.69 220 ALA B C 1
ATOM 3730 O O . ALA B 1 220 ? 11.578 2.031 -20.25 1 88.69 220 ALA B O 1
ATOM 3731 N N . ILE B 1 221 ? 12.703 1.495 -18.422 1 85.69 221 ILE B N 1
ATOM 3732 C CA . ILE B 1 221 ? 13.922 1.213 -19.172 1 85.69 221 ILE B CA 1
ATOM 3733 C C . ILE B 1 221 ? 14.195 -0.289 -19.172 1 85.69 221 ILE B C 1
ATOM 3735 O O . ILE B 1 221 ? 14.008 -0.956 -18.141 1 85.69 221 ILE B O 1
ATOM 3739 N N . VAL B 1 222 ? 14.664 -0.826 -20.266 1 82.44 222 VAL B N 1
ATOM 3740 C CA . VAL B 1 222 ? 14.984 -2.242 -20.406 1 82.44 222 VAL B CA 1
ATOM 3741 C C . VAL B 1 222 ? 16.484 -2.41 -20.609 1 82.44 222 VAL B C 1
ATOM 3743 O O . VAL B 1 222 ? 17.062 -1.821 -21.531 1 82.44 222 VAL B O 1
ATOM 3746 N N . PRO B 1 223 ? 17.203 -3.084 -19.75 1 89.31 223 PRO B N 1
ATOM 3747 C CA . PRO B 1 223 ? 16.672 -3.797 -18.594 1 89.31 223 PRO B CA 1
ATOM 3748 C C . PRO B 1 223 ? 16.203 -2.852 -17.484 1 89.31 223 PRO B C 1
ATOM 3750 O O . PRO B 1 223 ? 16.719 -1.741 -17.359 1 89.31 223 PRO B O 1
ATOM 3753 N N . ASN B 1 224 ? 15.172 -3.371 -16.734 1 93.62 224 ASN B N 1
ATOM 3754 C CA . ASN B 1 224 ? 14.703 -2.623 -15.57 1 93.62 224 ASN B CA 1
ATOM 3755 C C . ASN B 1 224 ? 15.844 -2.324 -14.594 1 93.62 224 ASN B C 1
ATOM 3757 O O . ASN B 1 224 ? 16.812 -3.078 -14.523 1 93.62 224 ASN B O 1
ATOM 3761 N N . ARG B 1 225 ? 15.719 -1.233 -13.883 1 96.69 225 ARG B N 1
ATOM 3762 C CA . ARG B 1 225 ? 16.75 -0.865 -12.922 1 96.69 225 ARG B CA 1
ATOM 3763 C C . ARG B 1 225 ? 16.141 -0.631 -11.539 1 96.69 225 ARG B C 1
ATOM 3765 O O . ARG B 1 225 ? 14.992 -0.209 -11.422 1 96.69 225 ARG B O 1
ATOM 3772 N N . ARG B 1 226 ? 16.969 -0.916 -10.594 1 98.25 226 ARG B N 1
ATOM 3773 C CA . ARG B 1 226 ? 16.547 -0.776 -9.203 1 98.25 226 ARG B CA 1
ATOM 3774 C C . ARG B 1 226 ? 17.703 -0.31 -8.328 1 98.25 226 ARG B C 1
ATOM 3776 O O . ARG B 1 226 ? 18.812 -0.828 -8.43 1 98.25 226 ARG B O 1
ATOM 3783 N N . PHE B 1 227 ? 17.375 0.697 -7.488 1 98.44 227 PHE B N 1
ATOM 3784 C CA . PHE B 1 227 ? 18.391 1.277 -6.613 1 98.44 227 PHE B CA 1
ATOM 3785 C C . PHE B 1 227 ? 17.891 1.339 -5.176 1 98.44 227 PHE B C 1
ATOM 3787 O O . PHE B 1 227 ? 16.734 1.67 -4.93 1 98.44 227 PHE B O 1
ATOM 3794 N N . ARG B 1 228 ? 18.781 1.016 -4.266 1 98.38 228 ARG B N 1
ATOM 3795 C CA . ARG B 1 228 ? 18.531 1.22 -2.84 1 98.38 228 ARG B CA 1
ATOM 3796 C C . ARG B 1 228 ? 19.359 2.389 -2.305 1 98.38 228 ARG B C 1
ATOM 3798 O O . ARG B 1 228 ? 20.562 2.475 -2.555 1 98.38 228 ARG B O 1
ATOM 3805 N N . PHE B 1 229 ? 18.688 3.318 -1.681 1 97.88 229 PHE B N 1
ATOM 3806 C CA . PHE B 1 229 ? 19.312 4.43 -0.977 1 97.88 229 PHE B CA 1
ATOM 3807 C C . PHE B 1 229 ? 19.203 4.25 0.532 1 97.88 229 PHE B C 1
ATOM 3809 O O . PHE B 1 229 ? 18.094 4.066 1.06 1 97.88 229 PHE B O 1
ATOM 3816 N N . VAL B 1 230 ? 20.312 4.281 1.225 1 96.19 230 VAL B N 1
ATOM 3817 C CA . VAL B 1 230 ? 20.297 4.152 2.678 1 96.19 230 VAL B CA 1
ATOM 3818 C C . VAL B 1 230 ? 21.016 5.34 3.312 1 96.19 230 VAL B C 1
ATOM 3820 O O . VAL B 1 230 ? 22.125 5.691 2.896 1 96.19 230 VAL B O 1
ATOM 3823 N N . ARG B 1 231 ? 20.328 5.906 4.227 1 92.19 231 ARG B N 1
ATOM 3824 C CA . ARG B 1 231 ? 20.938 7.023 4.934 1 92.19 231 ARG B CA 1
ATOM 3825 C C . ARG B 1 231 ? 22.266 6.605 5.574 1 92.19 231 ARG B C 1
ATOM 3827 O O . ARG B 1 231 ? 22.328 5.578 6.25 1 92.19 231 ARG B O 1
ATOM 3834 N N . ALA B 1 232 ? 23.25 7.438 5.305 1 87.06 232 ALA B N 1
ATOM 3835 C CA . ALA B 1 232 ? 24.578 7.148 5.832 1 87.06 232 ALA B CA 1
ATOM 3836 C C . ALA B 1 232 ? 24.781 7.816 7.191 1 87.06 232 ALA B C 1
ATOM 3838 O O . ALA B 1 232 ? 24.141 8.828 7.496 1 87.06 232 ALA B O 1
ATOM 3839 N N . VAL B 1 233 ? 25.609 7.289 8.008 1 74.06 233 VAL B N 1
ATOM 3840 C CA . VAL B 1 233 ? 25.906 7.793 9.344 1 74.06 233 VAL B CA 1
ATOM 3841 C C . VAL B 1 233 ? 26.516 9.195 9.25 1 74.06 233 VAL B C 1
ATOM 3843 O O . VAL B 1 233 ? 26.188 10.078 10.039 1 74.06 233 VAL B O 1
ATOM 3846 N N . GLU B 1 234 ? 27.438 9.391 8.328 1 69.19 234 GLU B N 1
ATOM 3847 C CA . GLU B 1 234 ? 28.125 10.672 8.219 1 69.19 234 GLU B CA 1
ATOM 3848 C C . GLU B 1 234 ? 27.312 11.68 7.426 1 69.19 234 GLU B C 1
ATOM 3850 O O . GLU B 1 234 ? 27.797 12.766 7.094 1 69.19 234 GLU B O 1
ATOM 3855 N N . GLY B 1 235 ? 26.125 11.297 7.258 1 70.06 235 GLY B N 1
ATOM 3856 C CA . GLY B 1 235 ? 25.297 12.188 6.453 1 70.06 235 GLY B CA 1
ATOM 3857 C C . GLY B 1 235 ? 25.219 11.773 4.996 1 70.06 235 GLY B C 1
ATOM 3858 O O . GLY B 1 235 ? 26 10.922 4.547 1 70.06 235 GLY B O 1
ATOM 3859 N N . GLY B 1 236 ? 24.156 12.047 4.34 1 81.25 236 GLY B N 1
ATOM 3860 C CA . GLY B 1 236 ? 23.984 11.695 2.939 1 81.25 236 GLY B CA 1
ATOM 3861 C C . GLY B 1 236 ? 23.297 10.352 2.748 1 81.25 236 GLY B C 1
ATOM 3862 O O . GLY B 1 236 ? 22.594 9.875 3.637 1 81.25 236 GLY B O 1
ATOM 3863 N N . TRP B 1 237 ? 23.422 9.812 1.504 1 93.5 237 TRP B N 1
ATOM 3864 C CA . TRP B 1 237 ? 22.75 8.57 1.141 1 93.5 237 TRP B CA 1
ATOM 3865 C C . TRP B 1 237 ? 23.703 7.637 0.4 1 93.5 237 TRP B C 1
ATOM 3867 O O . TRP B 1 237 ? 24.375 8.047 -0.553 1 93.5 237 TRP B O 1
ATOM 3877 N N . ASP B 1 238 ? 23.906 6.453 0.948 1 94.62 238 ASP B N 1
ATOM 3878 C CA . ASP B 1 238 ? 24.578 5.406 0.174 1 94.62 238 ASP B CA 1
ATOM 3879 C C . ASP B 1 238 ? 23.625 4.82 -0.875 1 94.62 238 ASP B C 1
ATOM 3881 O O . ASP B 1 238 ? 22.453 4.555 -0.588 1 94.62 238 ASP B O 1
ATOM 3885 N N . GLU B 1 239 ? 24.156 4.719 -2.055 1 95.81 239 GLU B N 1
ATOM 3886 C CA . GLU B 1 239 ? 23.375 4.184 -3.16 1 95.81 239 GLU B CA 1
ATOM 3887 C C . GLU B 1 239 ? 23.969 2.885 -3.689 1 95.81 239 GLU B C 1
ATOM 3889 O O . GLU B 1 239 ? 25.172 2.799 -3.914 1 95.81 239 GLU B O 1
ATOM 3894 N N . VAL B 1 240 ? 23.141 1.92 -3.803 1 97.06 240 VAL B N 1
ATOM 3895 C CA . VAL B 1 240 ? 23.594 0.659 -4.391 1 97.06 240 VAL B CA 1
ATOM 3896 C C . VAL B 1 240 ? 22.562 0.176 -5.41 1 97.06 240 VAL B C 1
ATOM 3898 O O . VAL B 1 240 ? 21.359 0.267 -5.172 1 97.06 240 VAL B O 1
ATOM 3901 N N . GLU B 1 241 ? 23.047 -0.252 -6.57 1 97.94 241 GLU B N 1
ATOM 3902 C CA . GLU B 1 241 ? 22.156 -0.869 -7.551 1 97.94 241 GLU B CA 1
ATOM 3903 C C . GLU B 1 241 ? 21.922 -2.342 -7.227 1 97.94 241 GLU B C 1
ATOM 3905 O O . GLU B 1 241 ? 22.859 -3.076 -6.922 1 97.94 241 GLU B O 1
ATOM 3910 N N . VAL B 1 242 ? 20.672 -2.754 -7.242 1 98.25 242 VAL B N 1
ATOM 3911 C CA . VAL B 1 242 ? 20.312 -4.125 -6.906 1 98.25 242 VAL B CA 1
ATOM 3912 C C . VAL B 1 242 ? 19.531 -4.746 -8.062 1 98.25 242 VAL B C 1
ATOM 3914 O O . VAL B 1 242 ? 19.141 -4.051 -9 1 98.25 242 VAL B O 1
ATOM 3917 N N . VAL B 1 243 ? 19.328 -6.039 -8.016 1 97.69 243 VAL B N 1
ATOM 3918 C CA . VAL B 1 243 ? 18.578 -6.773 -9.031 1 97.69 243 VAL B CA 1
ATOM 3919 C C . VAL B 1 243 ? 17.109 -6.363 -9 1 97.69 243 VAL B C 1
ATOM 3921 O O . VAL B 1 243 ? 16.484 -6.375 -7.938 1 97.69 243 VAL B O 1
ATOM 3924 N N . PRO B 1 244 ? 16.609 -6.004 -10.148 1 95.94 244 PRO B N 1
ATOM 3925 C CA . PRO B 1 244 ? 15.211 -5.59 -10.172 1 95.94 244 PRO B CA 1
ATOM 3926 C C . PRO B 1 244 ? 14.258 -6.746 -9.883 1 95.94 244 PRO B C 1
ATOM 3928 O O . PRO B 1 244 ? 14.586 -7.906 -10.141 1 95.94 244 PRO B O 1
#

InterPro domains:
  IPR012349 FMN-binding split barrel [G3DSA:2.30.110.10] (5-244)
  IPR024624 Pyridoxamine 5'-phosphate oxidase, Alr4036 family, FMN-binding domain [PF12766] (8-103)